Protein AF-A0A507FCY3-F1 (afdb_monomer_lite)

Foldseek 3Di:
DDDDDDDDDDDDDDPPDPPPPPPPQQWDKAKFKFFKDKFKDQPPPPDDPDPPDDDDDDDDDDDDDDDDDDDDDDDPPDRRFMKIKIKIKMFIWTQGPDDPVLVVVLVVCCVVLVDPDPPPDPVLVVLLCLLVSLVVIWGDQDFQQKKKFWLAFAWPVDDCQPDQDALVRVCVSCVPGPWMDRFHADRRRMTIDIIMGTVVVLVVSVVVCPPCPGGDSQKIKMKMFGCDDPPGSNIGIDMDGNDDLEAEAEEAEDDVQFFPQCCLVDDSSNVSCLNRPLDRDTDPPPQVLQVLCCPLQVYAYEYEYQAACSSRVVVVCNCVVSNHDDHRYHYDHPPDPDDRLRRLLVVVVVVCVRNVRYAYEYTEELSDCSLLSVLVVCVVPVPRHQAYEYEYDPVPVVSVVVSCVSCPPPDPVRYDYDHRSVVCSVVSVVRHDPD

Sequence (435 aa):
MSTDTAATVEESVAAVSLNDQESAATSHVVVTLFQTSSWWTDEVAVIAEKPVESDVAASADQVKEENAIATEPGINSEPVAKTLNVHVMGWVHTQKKAGLGRNLLLGISKRILSPIRQDKSRLASQIFEERAGAFLDGGFTEQGVIRVAILGFKKRSVDRSNSELDLVAVEALVKEAQFDVIPLMNSSGIFDDVIRIPESVLDEWRKAAGTGEDYHMHQLEFIAYKKSGSQAGTHAFSVSIIVEETGFSIITDLDDTIKDSDVYRGPSAALNNALFTPSSSSIAGMSALYNHFAADCAMAFHYVSASPFQLLDMINNFLIGGEFPSGSVILRDMWNQASRRAYKDDVIKGLFTKYPKRKFILIGDAGEKDAEVYASVLKAYPDRVAKILIRSVDNDEAKIKIVHKALEGVASNMYTVFSDPATLHSLSSEFKNED

Radius of gyration: 27.74 Å; chains: 1; bounding box: 55×122×77 Å

Organism: NCBI:txid246404

InterPro domains:
  IPR019236 Phosphatidate phosphatase APP1, catalytic domain [PF09949] (248-391)
  IPR052935 Mg(2+)-dependent Phosphatidate Phosphatase [PTHR28208] (31-400)

pLDDT: mean 76.48, std 20.93, range [26.22, 98.5]

Structure (mmCIF, N/CA/C/O backbone):
data_AF-A0A507FCY3-F1
#
_entry.id   AF-A0A507FCY3-F1
#
loop_
_atom_site.group_PDB
_atom_site.id
_atom_site.type_symbol
_atom_site.label_atom_id
_atom_site.label_alt_id
_atom_site.label_comp_id
_atom_site.label_asym_id
_atom_site.label_entity_id
_atom_site.label_seq_id
_atom_site.pdbx_PDB_ins_code
_atom_site.Cartn_x
_atom_site.Cartn_y
_atom_site.Cartn_z
_atom_site.occupancy
_atom_site.B_iso_or_equiv
_atom_site.auth_seq_id
_atom_site.auth_comp_id
_atom_site.auth_asym_id
_atom_site.auth_atom_id
_atom_site.pdbx_PDB_model_num
ATOM 1 N N . MET A 1 1 ? 11.674 75.941 -45.057 1.00 31.41 1 MET A N 1
ATOM 2 C CA . MET A 1 1 ? 10.317 75.882 -45.636 1.00 31.41 1 MET A CA 1
ATOM 3 C C . MET A 1 1 ? 10.116 74.488 -46.195 1.00 31.41 1 MET A C 1
ATOM 5 O O . MET A 1 1 ? 11.043 73.960 -46.787 1.00 31.41 1 MET A O 1
ATOM 9 N N . SER A 1 2 ? 8.952 73.915 -45.899 1.00 36.28 2 SER A N 1
ATOM 10 C CA . SER A 1 2 ? 8.429 72.629 -46.376 1.00 36.28 2 SER A CA 1
ATOM 11 C C . SER A 1 2 ? 8.488 72.469 -47.901 1.00 36.28 2 SER A C 1
ATOM 13 O O . SER A 1 2 ? 8.370 73.473 -48.604 1.00 36.28 2 SER A O 1
ATOM 15 N N . THR A 1 3 ? 8.661 71.223 -48.360 1.00 32.03 3 THR A N 1
ATOM 16 C CA . THR A 1 3 ? 8.084 70.541 -49.552 1.00 32.03 3 THR A CA 1
ATOM 17 C C . THR A 1 3 ? 8.938 69.289 -49.828 1.00 32.03 3 THR A C 1
ATOM 19 O O . THR A 1 3 ? 10.146 69.338 -49.640 1.00 32.03 3 THR A O 1
ATOM 22 N N . ASP A 1 4 ? 8.470 68.132 -50.283 1.00 31.80 4 ASP A N 1
ATOM 23 C CA . ASP A 1 4 ? 7.163 67.477 -50.312 1.00 31.80 4 ASP A CA 1
ATOM 24 C C . ASP A 1 4 ? 7.423 66.017 -50.769 1.00 31.80 4 ASP A C 1
ATOM 26 O O . ASP A 1 4 ? 8.363 65.766 -51.521 1.00 31.80 4 ASP A O 1
ATOM 30 N N . THR A 1 5 ? 6.545 65.092 -50.375 1.00 30.77 5 THR A N 1
ATOM 31 C CA . THR A 1 5 ? 6.177 63.818 -51.049 1.00 30.77 5 THR A CA 1
ATOM 32 C C . THR A 1 5 ? 7.164 62.667 -51.378 1.00 30.77 5 THR A C 1
ATOM 34 O O . THR A 1 5 ? 8.104 62.791 -52.151 1.00 30.77 5 THR A O 1
ATOM 37 N N . ALA A 1 6 ? 6.696 61.477 -50.957 1.00 29.30 6 ALA A N 1
ATOM 38 C CA . ALA A 1 6 ? 6.651 60.186 -51.667 1.00 29.30 6 ALA A CA 1
ATOM 39 C C . ALA A 1 6 ? 7.904 59.286 -51.741 1.00 29.30 6 ALA A C 1
ATOM 41 O O . ALA A 1 6 ? 8.827 59.517 -52.512 1.00 29.30 6 ALA A O 1
ATOM 42 N N . ALA A 1 7 ? 7.822 58.138 -51.055 1.00 30.78 7 ALA A N 1
ATOM 43 C CA . ALA A 1 7 ? 8.468 56.898 -51.481 1.00 30.78 7 ALA A CA 1
ATOM 44 C C . ALA A 1 7 ? 7.568 55.692 -51.151 1.00 30.78 7 ALA A C 1
ATOM 46 O O . ALA A 1 7 ? 7.375 55.310 -49.998 1.00 30.78 7 ALA A O 1
ATOM 47 N N . THR A 1 8 ? 6.970 55.155 -52.208 1.00 29.30 8 THR A N 1
ATOM 48 C CA . THR A 1 8 ? 6.286 53.867 -52.332 1.00 29.30 8 THR A CA 1
ATOM 49 C C . THR A 1 8 ? 7.284 52.706 -52.374 1.00 29.30 8 THR A C 1
ATOM 51 O O . THR A 1 8 ? 8.316 52.822 -53.019 1.00 29.30 8 THR A O 1
ATOM 54 N N . VAL A 1 9 ? 6.893 51.594 -51.741 1.00 30.45 9 VAL A N 1
ATOM 55 C CA . VAL A 1 9 ? 7.031 50.188 -52.180 1.00 30.45 9 VAL A CA 1
ATOM 56 C C . VAL A 1 9 ? 8.350 49.777 -52.857 1.00 30.45 9 VAL A C 1
ATOM 58 O O . VAL A 1 9 ? 8.519 49.976 -54.053 1.00 30.45 9 VAL A O 1
ATOM 61 N N . GLU A 1 10 ? 9.174 49.019 -52.128 1.00 27.64 10 GLU A N 1
ATOM 62 C CA . GLU A 1 10 ? 9.920 47.892 -52.703 1.00 27.64 10 GLU A CA 1
ATOM 63 C C . GLU A 1 10 ? 9.743 46.655 -51.814 1.00 27.64 10 GLU A C 1
ATOM 65 O O . GLU A 1 10 ? 10.242 46.551 -50.694 1.00 27.64 10 GLU A O 1
ATOM 70 N N . GLU A 1 11 ? 8.950 45.731 -52.340 1.00 29.44 11 GLU A N 1
ATOM 71 C CA . GLU A 1 11 ? 8.893 44.327 -51.972 1.00 29.44 11 GLU A CA 1
ATOM 72 C C . GLU A 1 11 ? 10.106 43.639 -52.623 1.00 29.44 11 GLU A C 1
ATOM 74 O O . GLU A 1 11 ? 10.351 43.833 -53.814 1.00 29.44 11 GLU A O 1
ATOM 79 N N . SER A 1 12 ? 10.842 42.808 -51.879 1.00 26.22 12 SER A N 1
ATOM 80 C CA . SER A 1 12 ? 11.068 41.394 -52.226 1.00 26.22 12 SER A CA 1
ATOM 81 C C . SER A 1 12 ? 12.420 40.816 -51.759 1.00 26.22 12 SER A C 1
ATOM 83 O O . SER A 1 12 ? 13.498 41.376 -51.925 1.00 26.22 12 SER A O 1
ATOM 85 N N . VAL A 1 13 ? 12.289 39.605 -51.210 1.00 31.33 13 VAL A N 1
ATOM 86 C CA . VAL A 1 13 ? 13.271 38.514 -51.120 1.00 31.33 13 VAL A CA 1
ATOM 87 C C . VAL A 1 13 ? 14.478 38.698 -50.191 1.00 31.33 13 VAL A C 1
ATOM 89 O O . VAL A 1 13 ? 15.627 38.763 -50.616 1.00 31.33 13 VAL A O 1
ATOM 92 N N . ALA A 1 14 ? 14.230 38.557 -48.889 1.00 28.61 14 ALA A N 1
ATOM 93 C CA . ALA A 1 14 ? 15.184 37.887 -48.008 1.00 28.61 14 ALA A CA 1
ATOM 94 C C . ALA A 1 14 ? 14.551 36.585 -47.506 1.00 28.61 14 ALA A C 1
ATOM 96 O O . ALA A 1 14 ? 13.869 36.543 -46.484 1.00 28.61 14 ALA A O 1
ATOM 97 N N . ALA A 1 15 ? 14.769 35.519 -48.278 1.00 35.38 15 ALA A N 1
ATOM 98 C CA . ALA A 1 15 ? 14.623 34.148 -47.825 1.00 35.38 15 ALA A CA 1
ATOM 99 C C . ALA A 1 15 ? 15.637 33.900 -46.697 1.00 35.38 15 ALA A C 1
ATOM 101 O O . ALA A 1 15 ? 16.760 33.461 -46.933 1.00 35.38 15 ALA A O 1
ATOM 102 N N . VAL A 1 16 ? 15.254 34.212 -45.461 1.00 30.75 16 VAL A N 1
ATOM 103 C CA . VAL A 1 16 ? 15.910 33.639 -44.289 1.00 30.75 16 VAL A CA 1
ATOM 104 C C . VAL A 1 16 ? 15.213 32.316 -44.050 1.00 30.75 16 VAL A C 1
ATOM 106 O O . VAL A 1 16 ? 14.108 32.261 -43.517 1.00 30.75 16 VAL A O 1
ATOM 109 N N . SER A 1 17 ? 15.865 31.276 -44.566 1.00 28.17 17 SER A N 1
ATOM 110 C CA . SER A 1 17 ? 15.616 29.872 -44.275 1.00 28.17 17 SER A CA 1
ATOM 111 C C . SER A 1 17 ? 15.101 29.719 -42.850 1.00 28.17 17 SER A C 1
ATOM 113 O O . SER A 1 17 ? 15.819 30.005 -41.889 1.00 28.17 17 SER A O 1
ATOM 115 N N . LEU A 1 18 ? 13.851 29.268 -42.746 1.00 31.61 18 LEU A N 1
ATOM 116 C CA . LEU A 1 18 ? 13.329 28.581 -41.579 1.00 31.61 18 LEU A CA 1
ATOM 117 C C . LEU A 1 18 ? 14.353 27.505 -41.226 1.00 31.61 18 LEU A C 1
ATOM 119 O O . LEU A 1 18 ? 14.453 26.473 -41.885 1.00 31.61 18 LEU A O 1
ATOM 123 N N . ASN A 1 19 ? 15.194 27.794 -40.239 1.00 28.62 19 ASN A N 1
ATOM 124 C CA . ASN A 1 19 ? 15.895 26.745 -39.539 1.00 28.62 19 ASN A CA 1
ATOM 125 C C . ASN A 1 19 ? 14.822 26.090 -38.672 1.00 28.62 19 ASN A C 1
ATOM 127 O O . ASN A 1 19 ? 14.559 26.536 -37.555 1.00 28.62 19 ASN A O 1
ATOM 131 N N . ASP A 1 20 ? 14.202 25.052 -39.235 1.00 30.20 20 ASP A N 1
ATOM 132 C CA . ASP A 1 20 ? 13.515 23.962 -38.541 1.00 30.20 20 ASP A CA 1
ATOM 133 C C . ASP A 1 20 ? 14.515 23.242 -37.617 1.00 30.20 20 ASP A C 1
ATOM 135 O O . ASP A 1 20 ? 14.901 22.090 -37.789 1.00 30.20 20 ASP A O 1
ATOM 139 N N . GLN A 1 21 ? 14.991 23.981 -36.623 1.00 29.86 21 GLN A N 1
ATOM 140 C CA . GLN A 1 21 ? 15.590 23.493 -35.394 1.00 29.86 21 GLN A CA 1
ATOM 141 C C . GLN A 1 21 ? 14.636 23.913 -34.276 1.00 29.86 21 GLN A C 1
ATOM 143 O O . GLN A 1 21 ? 15.011 24.542 -33.286 1.00 29.86 21 GLN A O 1
ATOM 148 N N . GLU A 1 22 ? 13.358 23.568 -34.454 1.00 31.86 22 GLU A N 1
ATOM 149 C CA . GLU A 1 22 ? 12.506 23.242 -33.325 1.00 31.86 22 GLU A CA 1
ATOM 150 C C . GLU A 1 22 ? 13.279 22.174 -32.547 1.00 31.86 22 GLU A C 1
ATOM 152 O O . GLU A 1 22 ? 13.462 21.048 -33.008 1.00 31.86 22 GLU A O 1
ATOM 157 N N . SER A 1 23 ? 13.866 22.584 -31.422 1.00 33.03 23 SER A N 1
ATOM 158 C CA . SER A 1 23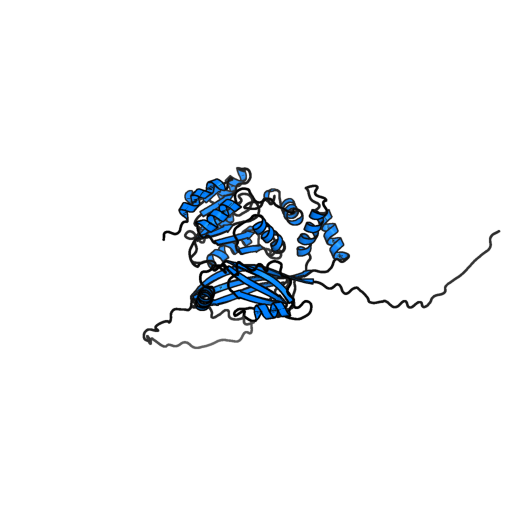 ? 14.471 21.701 -30.434 1.00 33.03 23 SER A CA 1
ATOM 159 C C . SER A 1 23 ? 13.513 20.529 -30.240 1.00 33.03 23 SER A C 1
ATOM 161 O O . SER A 1 23 ? 12.480 20.703 -29.590 1.00 33.03 23 SER A O 1
ATOM 163 N N . ALA A 1 24 ? 13.838 19.366 -30.813 1.00 33.28 24 ALA A N 1
ATOM 164 C CA . ALA A 1 24 ? 13.092 18.139 -30.617 1.00 33.28 24 ALA A CA 1
ATOM 165 C C . ALA A 1 24 ? 12.970 17.936 -29.107 1.00 33.28 24 ALA A C 1
ATOM 167 O O . ALA A 1 24 ? 13.949 17.622 -28.425 1.00 33.28 24 ALA A O 1
ATOM 168 N N . ALA A 1 25 ? 11.788 18.237 -28.573 1.00 38.09 25 ALA A N 1
ATOM 169 C CA . ALA A 1 25 ? 11.491 18.165 -27.159 1.00 38.09 25 ALA A CA 1
ATOM 170 C C . ALA A 1 25 ? 11.503 16.684 -26.783 1.00 38.09 25 ALA A C 1
ATOM 172 O O . ALA A 1 25 ? 10.484 15.998 -26.845 1.00 38.09 25 ALA A O 1
ATOM 173 N N . THR A 1 26 ? 12.687 16.165 -26.472 1.00 45.94 26 THR A N 1
ATOM 174 C CA . THR A 1 26 ? 12.874 14.780 -26.066 1.00 45.94 26 THR A CA 1
ATOM 175 C C . THR A 1 26 ? 12.115 14.580 -24.763 1.00 45.94 26 THR A C 1
ATOM 177 O O . THR A 1 26 ? 12.481 15.117 -23.719 1.00 45.94 26 THR A O 1
ATOM 180 N N . SER A 1 27 ? 10.983 13.884 -24.859 1.00 55.25 27 SER A N 1
ATOM 181 C CA . SER A 1 27 ? 10.221 13.446 -23.694 1.00 55.25 27 SER A CA 1
ATOM 182 C C . SER A 1 27 ? 11.000 12.319 -23.021 1.00 55.25 27 SER A C 1
ATOM 184 O O . SER A 1 27 ? 11.506 11.435 -23.712 1.00 55.25 27 SER A O 1
ATOM 186 N N . HIS A 1 28 ? 11.137 12.365 -21.701 1.00 69.19 28 HIS A N 1
ATOM 187 C CA . HIS A 1 28 ? 11.841 11.349 -20.923 1.00 69.19 28 HIS A CA 1
ATOM 188 C C . HIS A 1 28 ? 10.861 10.266 -20.482 1.00 69.19 28 HIS A C 1
ATOM 190 O O . HIS A 1 28 ? 9.788 10.586 -19.979 1.00 69.19 28 HIS A O 1
ATOM 196 N N . VAL A 1 29 ? 11.202 9.001 -20.716 1.00 67.88 29 VAL A N 1
ATOM 197 C CA . VAL A 1 29 ? 10.419 7.868 -20.217 1.00 67.88 29 VAL A CA 1
ATOM 198 C C . VAL A 1 29 ? 10.853 7.610 -18.782 1.00 67.88 29 VAL A C 1
ATOM 200 O O . VAL A 1 29 ? 12.047 7.494 -18.517 1.00 67.88 29 VAL A O 1
ATOM 203 N N . VAL A 1 30 ? 9.889 7.517 -17.877 1.00 74.69 30 VAL A N 1
ATOM 204 C CA . VAL A 1 30 ? 10.081 7.148 -16.473 1.00 74.69 30 VAL A CA 1
ATOM 205 C C . VAL A 1 30 ? 9.328 5.848 -16.232 1.00 74.69 30 VAL A C 1
ATOM 207 O O . VAL A 1 30 ? 8.235 5.674 -16.768 1.00 74.69 30 VAL A O 1
ATOM 210 N N . VAL A 1 31 ? 9.929 4.930 -15.476 1.00 67.81 31 VAL A N 1
ATOM 211 C CA . VAL A 1 31 ? 9.339 3.646 -15.083 1.00 67.81 31 VAL A CA 1
ATOM 212 C C . VAL A 1 31 ? 9.270 3.628 -13.562 1.00 67.81 31 VAL A C 1
ATOM 214 O O . VAL A 1 31 ? 10.280 3.886 -12.921 1.00 67.81 31 VAL A O 1
ATOM 217 N N . THR A 1 32 ? 8.119 3.280 -12.997 1.00 68.19 32 THR A N 1
ATOM 218 C CA . THR A 1 32 ? 7.928 3.136 -11.547 1.00 68.19 32 THR A CA 1
ATOM 219 C C . THR A 1 32 ? 7.248 1.802 -11.255 1.00 68.19 32 THR A C 1
ATOM 221 O O . THR A 1 32 ? 6.309 1.434 -11.954 1.00 68.19 32 THR A O 1
ATOM 224 N N . LEU A 1 33 ? 7.696 1.076 -10.225 1.00 64.81 33 LEU A N 1
ATOM 225 C CA . LEU A 1 33 ? 7.105 -0.183 -9.747 1.00 64.81 33 LEU A CA 1
ATOM 226 C C . LEU A 1 33 ? 6.552 0.014 -8.340 1.00 64.81 33 LEU A C 1
ATOM 228 O O . LEU A 1 33 ? 7.298 0.415 -7.447 1.00 64.81 33 LEU A O 1
ATOM 232 N N . PHE A 1 34 ? 5.270 -0.273 -8.127 1.00 57.59 34 PHE A N 1
ATOM 233 C CA . PHE A 1 34 ? 4.592 0.293 -6.962 1.00 57.59 34 PHE A CA 1
ATOM 234 C C . PHE A 1 34 ? 3.623 -0.578 -6.207 1.00 57.59 34 PHE A C 1
ATOM 236 O O . PHE A 1 34 ? 3.186 -0.206 -5.119 1.00 57.59 34 PHE A O 1
ATOM 243 N N . GLN A 1 35 ? 3.349 -1.765 -6.720 1.00 52.44 35 GLN A N 1
ATOM 244 C CA . GLN A 1 35 ? 2.620 -2.729 -5.936 1.00 52.44 35 GLN A CA 1
ATOM 245 C C . GLN A 1 35 ? 3.172 -4.102 -6.201 1.00 52.44 35 GLN A C 1
ATOM 247 O O . GLN A 1 35 ? 3.171 -4.591 -7.329 1.00 52.44 35 GLN A O 1
ATOM 252 N N . THR A 1 36 ? 3.619 -4.720 -5.121 1.00 52.03 36 THR A N 1
ATOM 253 C CA . THR A 1 36 ? 3.902 -6.134 -5.115 1.00 52.03 36 THR A CA 1
ATOM 254 C C . THR A 1 36 ? 3.213 -6.742 -3.910 1.00 52.03 36 THR A C 1
ATOM 256 O O . THR A 1 36 ? 3.558 -6.517 -2.753 1.00 52.03 36 THR A O 1
ATOM 259 N N . SER A 1 37 ? 2.125 -7.441 -4.194 1.00 57.47 37 SER A N 1
ATOM 260 C CA . SER A 1 37 ? 1.374 -8.200 -3.203 1.00 57.47 37 SER A CA 1
ATOM 261 C C . SER A 1 37 ? 1.363 -9.636 -3.683 1.00 57.47 37 SER A C 1
ATOM 263 O O . SER A 1 37 ? 0.947 -9.921 -4.810 1.00 57.47 37 SER A O 1
ATOM 265 N N . SER A 1 38 ? 1.886 -10.518 -2.846 1.00 62.00 38 SER A N 1
ATOM 266 C CA . SER A 1 38 ? 2.067 -11.927 -3.160 1.00 62.00 38 SER A CA 1
ATOM 267 C C . SER A 1 38 ? 0.988 -12.769 -2.488 1.00 62.00 38 SER A C 1
ATOM 269 O O . SER A 1 38 ? 0.532 -12.383 -1.422 1.00 62.00 38 SER A O 1
ATOM 271 N N . TRP A 1 39 ? 0.523 -13.857 -3.099 1.00 74.56 39 TRP A N 1
ATOM 272 C CA . TRP A 1 39 ? -0.457 -14.765 -2.496 1.00 74.56 39 TRP A CA 1
ATOM 273 C C . TRP A 1 39 ? -0.271 -16.188 -2.997 1.00 74.56 39 TRP A C 1
ATOM 275 O O . TRP A 1 39 ? 0.203 -16.412 -4.110 1.00 74.56 39 TRP A O 1
ATOM 285 N N . TRP A 1 40 ? -0.665 -17.146 -2.168 1.00 75.00 40 TRP A N 1
ATOM 286 C CA . TRP A 1 40 ? -0.499 -18.561 -2.454 1.00 75.00 40 TRP A CA 1
ATOM 287 C C . TRP A 1 40 ? -1.749 -19.146 -3.100 1.00 75.00 40 TRP A C 1
ATOM 289 O O . TRP A 1 40 ? -2.872 -18.857 -2.681 1.00 75.00 40 TRP A O 1
ATOM 299 N N . THR A 1 41 ? -1.546 -19.988 -4.107 1.00 71.88 41 THR A N 1
ATOM 300 C CA . THR A 1 41 ? -2.595 -20.823 -4.697 1.00 71.88 41 THR A CA 1
ATOM 301 C C . THR A 1 41 ? -2.103 -22.254 -4.815 1.00 71.88 41 THR A C 1
ATOM 303 O O . THR A 1 41 ? -0.993 -22.484 -5.298 1.00 71.88 41 THR A O 1
ATOM 306 N N . ASP A 1 42 ? -2.956 -23.199 -4.438 1.00 70.00 42 ASP A N 1
ATOM 307 C CA . ASP A 1 42 ? -2.821 -24.590 -4.852 1.00 70.00 42 ASP A CA 1
ATOM 308 C C . ASP A 1 42 ? -3.213 -24.639 -6.342 1.00 70.00 42 ASP A C 1
ATOM 310 O O . ASP A 1 42 ? -4.257 -24.105 -6.724 1.00 70.00 42 ASP A O 1
ATOM 314 N N . GLU A 1 43 ? -2.367 -25.187 -7.213 1.00 52.16 43 GLU A N 1
ATOM 315 C CA . GLU A 1 43 ? -2.598 -25.311 -8.660 1.00 52.16 43 GLU A CA 1
ATOM 316 C C . GLU A 1 43 ? -3.776 -26.254 -9.023 1.00 52.16 43 GLU A C 1
ATOM 318 O O . GLU A 1 43 ? -3.618 -27.322 -9.600 1.00 52.16 43 GLU A O 1
ATOM 323 N N . VAL A 1 44 ? -5.002 -25.832 -8.707 1.00 38.00 44 VAL A N 1
ATOM 324 C CA . VAL A 1 44 ? -6.244 -26.207 -9.405 1.00 38.00 44 VAL A CA 1
ATOM 325 C C . VAL A 1 44 ? -7.087 -24.937 -9.580 1.00 38.00 44 VAL A C 1
ATOM 327 O O . VAL A 1 44 ? -8.221 -24.840 -9.122 1.00 38.00 44 VAL A O 1
ATOM 330 N N . ALA A 1 45 ? -6.500 -23.908 -10.197 1.00 34.34 45 ALA A N 1
ATOM 331 C CA . ALA A 1 45 ? -7.215 -22.703 -10.633 1.00 34.34 45 ALA A CA 1
ATOM 332 C C . ALA A 1 45 ? -6.432 -21.915 -11.701 1.00 34.34 45 ALA A C 1
ATOM 334 O O . ALA A 1 45 ? -6.364 -20.692 -11.647 1.00 34.34 45 ALA A O 1
ATOM 335 N N . VAL A 1 46 ? -5.807 -22.587 -12.673 1.00 37.44 46 VAL A N 1
ATOM 336 C CA . VAL A 1 46 ? -5.255 -21.908 -13.861 1.00 37.44 46 VAL A CA 1
ATOM 337 C C . VAL A 1 46 ? -5.605 -22.695 -15.120 1.00 37.44 46 VAL A C 1
ATOM 339 O O . VAL A 1 46 ? -4.728 -23.180 -15.814 1.00 37.44 46 VAL A O 1
ATOM 342 N N . ILE A 1 47 ? -6.900 -22.825 -15.427 1.00 31.98 47 ILE A N 1
ATOM 343 C CA . ILE A 1 47 ? -7.383 -22.956 -16.810 1.00 31.98 47 ILE A CA 1
ATOM 344 C C . ILE A 1 47 ? -8.733 -22.226 -16.908 1.00 31.98 47 ILE A C 1
ATOM 346 O O . ILE A 1 47 ? -9.652 -22.525 -16.151 1.00 31.98 47 ILE A O 1
ATOM 350 N N . ALA A 1 48 ? -8.825 -21.328 -17.896 1.00 28.19 48 ALA A N 1
ATOM 351 C CA . ALA A 1 48 ? -9.995 -20.590 -18.388 1.00 28.19 48 ALA A CA 1
ATOM 352 C C . ALA A 1 48 ? -10.244 -19.167 -17.843 1.00 28.19 48 ALA A C 1
ATOM 354 O O . ALA A 1 48 ? -11.341 -18.850 -17.395 1.00 28.19 48 ALA A O 1
ATOM 355 N N . GLU A 1 49 ? -9.312 -18.245 -18.091 1.00 28.56 49 GLU A N 1
ATOM 356 C CA . GLU A 1 49 ? -9.748 -17.006 -18.752 1.00 28.56 49 GLU A CA 1
ATOM 357 C C . GLU A 1 49 ? -9.867 -17.323 -20.248 1.00 28.56 49 GLU A C 1
ATOM 359 O O . GLU A 1 49 ? -8.877 -17.395 -20.976 1.00 28.56 49 GLU A O 1
ATOM 364 N N . LYS A 1 50 ? -11.087 -17.634 -20.702 1.00 26.42 50 LYS A N 1
ATOM 365 C CA . LYS A 1 50 ? -11.371 -17.662 -22.139 1.00 26.42 50 LYS A CA 1
ATOM 366 C C . LYS A 1 50 ? -11.265 -16.228 -22.675 1.00 26.42 50 LYS A C 1
ATOM 368 O O . LYS A 1 50 ? -11.772 -15.317 -22.019 1.00 26.42 50 LYS A O 1
ATOM 373 N N . PRO A 1 51 ? -10.684 -16.014 -23.866 1.00 28.80 51 PRO A N 1
ATOM 374 C CA . PRO A 1 51 ? -10.802 -14.734 -24.541 1.00 28.80 51 PRO A CA 1
ATOM 375 C C . PRO A 1 51 ? -12.282 -14.457 -24.824 1.00 28.80 51 PRO A C 1
ATOM 377 O O . PRO A 1 51 ? -13.054 -15.372 -25.117 1.00 28.80 51 PRO A O 1
ATOM 380 N N . VAL A 1 52 ? -12.669 -13.186 -24.724 1.00 31.02 52 VAL A N 1
ATOM 381 C CA . VAL A 1 52 ? -13.962 -12.683 -25.192 1.00 31.02 52 VAL A CA 1
ATOM 382 C C . VAL A 1 52 ? -14.069 -13.006 -26.684 1.00 31.02 52 VAL A C 1
ATOM 384 O O . VAL A 1 52 ? -13.453 -12.340 -27.514 1.00 31.02 52 VAL A O 1
ATOM 387 N N . GLU A 1 53 ? -14.813 -14.057 -27.026 1.00 30.92 53 GLU A N 1
ATOM 388 C CA . GLU A 1 53 ? -15.255 -14.285 -28.397 1.00 30.92 53 GLU A CA 1
ATOM 389 C C . GLU A 1 53 ? -16.298 -13.219 -28.732 1.00 30.92 53 GLU A C 1
ATOM 391 O O . GLU A 1 53 ? -17.347 -13.101 -28.101 1.00 30.92 53 GLU A O 1
ATOM 396 N N . SER A 1 54 ? -15.943 -12.404 -29.717 1.00 31.53 54 SER A N 1
ATOM 397 C CA . SER A 1 54 ? -16.808 -11.460 -30.401 1.00 31.53 54 SER A CA 1
ATOM 398 C C . SER A 1 54 ? -18.021 -12.163 -31.009 1.00 31.53 54 SER A C 1
ATOM 400 O O . SER A 1 54 ? -17.872 -13.192 -31.669 1.00 31.53 54 SER A O 1
ATOM 402 N N . ASP A 1 55 ? -19.190 -11.547 -30.852 1.00 30.06 55 ASP A N 1
ATOM 403 C CA . ASP A 1 55 ? -20.450 -11.913 -31.491 1.00 30.06 55 ASP A CA 1
ATOM 404 C C . ASP A 1 55 ? -20.302 -12.270 -32.980 1.00 30.06 55 ASP A C 1
ATOM 406 O O . ASP A 1 55 ? -20.083 -11.400 -33.824 1.00 30.06 55 ASP A O 1
ATOM 410 N N . VAL A 1 56 ? -20.550 -13.537 -33.323 1.00 30.72 56 VAL A N 1
ATOM 411 C CA . VAL A 1 56 ? -21.164 -13.906 -34.605 1.00 30.72 56 VAL A CA 1
ATOM 412 C C . VAL A 1 56 ? -22.210 -14.984 -34.338 1.00 30.72 56 VAL A C 1
ATOM 414 O O . VAL A 1 56 ? -21.907 -16.119 -33.981 1.00 30.72 56 VAL A O 1
ATOM 417 N N . ALA A 1 57 ? -23.471 -14.600 -34.501 1.00 30.64 57 ALA A N 1
ATOM 418 C CA . ALA A 1 57 ? -24.627 -15.473 -34.407 1.00 30.64 57 ALA A CA 1
ATOM 419 C C . ALA A 1 57 ? -24.612 -16.573 -35.486 1.00 30.64 57 ALA A C 1
ATOM 421 O O . ALA A 1 57 ? -24.503 -16.258 -36.670 1.00 30.64 57 ALA A O 1
ATOM 422 N N . ALA A 1 58 ? -24.840 -17.834 -35.094 1.00 29.44 58 ALA A N 1
ATOM 423 C CA . ALA A 1 58 ? -25.420 -18.863 -35.964 1.00 29.44 58 ALA A CA 1
ATOM 424 C C . ALA A 1 58 ? -26.026 -20.040 -35.162 1.00 29.44 58 ALA A C 1
ATOM 426 O O . ALA A 1 58 ? -25.319 -20.839 -34.562 1.00 29.44 58 ALA A O 1
ATOM 427 N N . SER A 1 59 ? -27.362 -20.085 -35.174 1.00 28.67 59 SER A N 1
ATOM 428 C CA . SER A 1 59 ? -28.287 -21.239 -35.189 1.00 28.67 59 SER A CA 1
ATOM 429 C C . SER A 1 59 ? -27.977 -22.561 -34.451 1.00 28.67 59 SER A C 1
ATOM 431 O O . SER A 1 59 ? -27.144 -23.347 -34.882 1.00 28.67 59 SER A O 1
ATOM 433 N N . ALA A 1 60 ? -28.829 -22.832 -33.456 1.00 29.42 60 ALA A N 1
ATOM 434 C CA . ALA A 1 60 ? -29.741 -23.982 -33.304 1.00 29.42 60 ALA A CA 1
ATOM 435 C C . ALA A 1 60 ? -29.287 -25.448 -33.536 1.00 29.42 60 ALA A C 1
ATOM 437 O O . ALA A 1 60 ? -28.830 -25.827 -34.608 1.00 29.42 60 ALA A O 1
ATOM 438 N N . ASP A 1 61 ? -29.709 -26.258 -32.551 1.00 28.52 61 ASP A N 1
ATOM 439 C CA . ASP A 1 61 ? -30.238 -27.632 -32.623 1.00 28.52 61 ASP A CA 1
ATOM 440 C C . ASP A 1 61 ? -29.326 -28.868 -32.424 1.00 28.52 61 ASP A C 1
ATOM 442 O O . ASP A 1 61 ? -28.449 -29.176 -33.220 1.00 28.52 61 ASP A O 1
ATOM 446 N N . GLN A 1 62 ? -29.733 -29.650 -31.399 1.00 28.05 62 GLN A N 1
ATOM 447 C CA . GLN A 1 62 ? -29.519 -31.092 -31.133 1.00 28.05 62 GLN A CA 1
ATOM 448 C C . GLN A 1 62 ? -28.101 -31.494 -30.661 1.00 28.05 62 GLN A C 1
ATOM 450 O O . GLN A 1 62 ? -27.103 -31.079 -31.221 1.00 28.05 62 GLN A O 1
ATOM 455 N N . VAL A 1 63 ? -27.896 -32.263 -29.582 1.00 32.31 63 VAL A N 1
ATOM 456 C CA . VAL A 1 63 ? -28.417 -33.610 -29.278 1.00 32.31 63 VAL A CA 1
ATOM 457 C C . VAL A 1 63 ? -28.371 -33.871 -27.756 1.00 32.31 63 VAL A C 1
ATOM 459 O O . VAL A 1 63 ? -27.392 -33.551 -27.085 1.00 32.31 63 VAL A O 1
ATOM 462 N N . LYS A 1 64 ? -29.436 -34.490 -27.226 1.00 30.09 64 LYS A N 1
ATOM 463 C CA . LYS A 1 64 ? -29.466 -35.239 -25.957 1.00 30.09 64 LYS A CA 1
ATOM 464 C C . LYS A 1 64 ? -29.063 -36.689 -26.244 1.00 30.09 64 LYS A C 1
ATOM 466 O O . LYS A 1 64 ? -29.655 -37.242 -27.158 1.00 30.09 64 LYS A O 1
ATOM 471 N N . GLU A 1 65 ? -28.176 -37.285 -25.446 1.00 31.53 65 GLU A N 1
ATOM 472 C CA . GLU A 1 65 ? -28.315 -38.639 -24.855 1.00 31.53 65 GLU A CA 1
ATOM 473 C C . GLU A 1 65 ? -27.015 -39.111 -24.184 1.00 31.53 65 GLU A C 1
ATOM 475 O O . GLU A 1 65 ? -25.962 -39.187 -24.803 1.00 31.53 65 GLU A O 1
ATOM 480 N N . GLU A 1 66 ? -27.153 -39.410 -22.889 1.00 31.33 66 GLU A N 1
ATOM 481 C CA . GLU A 1 66 ? -26.675 -40.622 -22.213 1.00 31.33 66 GLU A CA 1
ATOM 482 C C . GLU A 1 66 ? -25.219 -41.092 -22.401 1.00 31.33 66 GLU A C 1
ATOM 484 O O . GLU A 1 66 ? -24.833 -41.626 -23.436 1.00 31.33 66 GLU A O 1
ATOM 489 N N . ASN A 1 67 ? -24.464 -41.109 -21.294 1.00 29.45 67 ASN A N 1
ATOM 490 C CA . ASN A 1 67 ? -23.887 -42.373 -20.830 1.00 29.45 67 ASN A CA 1
ATOM 491 C C . ASN A 1 67 ? -23.504 -42.355 -19.346 1.00 29.45 67 ASN A C 1
ATOM 493 O O . ASN A 1 67 ? -22.961 -41.389 -18.810 1.00 29.45 67 ASN A O 1
ATOM 497 N N . ALA A 1 68 ? -23.841 -43.466 -18.699 1.00 31.09 68 ALA A N 1
ATOM 498 C CA . ALA A 1 68 ? -23.659 -43.759 -17.293 1.00 31.09 68 ALA A CA 1
ATOM 499 C C . ALA A 1 68 ? -22.224 -44.209 -16.963 1.00 31.09 68 ALA A C 1
ATOM 501 O O . ALA A 1 68 ? -21.603 -44.950 -17.715 1.00 31.09 68 ALA A O 1
ATOM 502 N N . ILE A 1 69 ? -21.766 -43.772 -15.787 1.00 35.34 69 ILE A N 1
ATOM 503 C CA . ILE A 1 69 ? -20.916 -44.459 -14.799 1.00 35.34 69 ILE A CA 1
ATOM 504 C C . ILE A 1 69 ? -19.849 -45.424 -15.352 1.00 35.34 69 ILE A C 1
ATOM 506 O O . ILE A 1 69 ? -20.105 -46.605 -15.578 1.00 35.34 69 ILE A O 1
ATOM 510 N N . ALA A 1 70 ? -18.602 -44.955 -15.338 1.00 29.48 70 ALA A N 1
ATOM 511 C CA . ALA A 1 70 ? -17.448 -45.776 -14.989 1.00 29.48 70 ALA A CA 1
ATOM 512 C C . ALA A 1 70 ? -16.669 -45.042 -13.887 1.00 29.48 70 ALA A C 1
ATOM 514 O O . ALA A 1 70 ? -16.063 -44.000 -14.118 1.00 29.48 70 ALA A O 1
ATOM 515 N N . THR A 1 71 ? -16.748 -45.547 -12.657 1.00 33.50 71 THR A N 1
ATOM 516 C CA . THR A 1 71 ? -15.861 -45.151 -11.559 1.00 33.50 71 THR A CA 1
ATOM 517 C C . THR A 1 71 ? -14.476 -45.727 -11.834 1.00 33.50 71 THR A C 1
ATOM 519 O O . THR A 1 71 ? -14.268 -46.929 -11.655 1.00 33.50 71 THR A O 1
ATOM 522 N N . GLU A 1 72 ? -13.551 -44.888 -12.294 1.00 34.16 72 GLU A N 1
ATOM 523 C CA . GLU A 1 72 ? -12.136 -45.245 -12.410 1.00 34.16 72 GLU A CA 1
ATOM 524 C C . GLU A 1 72 ? -11.439 -45.261 -11.034 1.00 34.16 72 GLU A C 1
ATOM 526 O O . GLU A 1 72 ? -11.828 -44.518 -10.125 1.00 34.16 72 GLU A O 1
ATOM 531 N N . PRO A 1 73 ? -10.434 -46.136 -10.844 1.00 36.75 73 PRO A N 1
ATOM 532 C CA . PRO A 1 73 ? -9.757 -46.315 -9.569 1.00 36.75 73 PRO A CA 1
ATOM 533 C C . PRO A 1 73 ? -8.807 -45.150 -9.267 1.00 36.75 73 PRO A C 1
ATOM 535 O O . PRO A 1 73 ? -8.116 -44.656 -10.151 1.00 36.75 73 PRO A O 1
ATOM 538 N N . GLY A 1 74 ? -8.779 -44.767 -7.985 1.00 39.50 74 GLY A N 1
ATOM 539 C CA . GLY A 1 74 ? -7.898 -43.792 -7.334 1.00 39.50 74 GLY A CA 1
ATOM 540 C C . GLY A 1 74 ? -6.762 -43.217 -8.176 1.00 39.50 74 GLY A C 1
ATOM 541 O O . GLY A 1 74 ? -5.675 -43.790 -8.243 1.00 39.50 74 GLY A O 1
ATOM 542 N N . ILE A 1 75 ? -6.995 -42.021 -8.717 1.00 38.19 75 ILE A N 1
ATOM 543 C CA . ILE A 1 75 ? -5.917 -41.103 -9.067 1.00 38.19 75 ILE A CA 1
ATOM 544 C C . ILE A 1 75 ? -5.232 -40.771 -7.738 1.00 38.19 75 ILE A C 1
ATOM 546 O O . ILE A 1 75 ? -5.787 -40.045 -6.914 1.00 38.19 75 ILE A O 1
ATOM 550 N N . ASN A 1 76 ? -4.045 -41.336 -7.505 1.00 39.78 76 ASN A N 1
ATOM 551 C CA . ASN A 1 76 ? -3.069 -40.714 -6.618 1.00 39.78 76 ASN A CA 1
ATOM 552 C C . ASN A 1 76 ? -2.797 -39.338 -7.226 1.00 39.78 76 ASN A C 1
ATOM 554 O O . ASN A 1 76 ? -1.962 -39.214 -8.118 1.00 39.78 76 ASN A O 1
ATOM 558 N N . SER A 1 77 ? -3.578 -38.333 -6.828 1.00 45.94 77 SER A N 1
ATOM 559 C CA . SER A 1 77 ? -3.317 -36.956 -7.206 1.00 45.94 77 SER A CA 1
ATOM 560 C C . SER A 1 77 ? -1.959 -36.631 -6.614 1.00 45.94 77 SER A C 1
ATOM 562 O O . SER A 1 77 ? -1.824 -36.588 -5.386 1.00 45.94 77 SER A O 1
ATOM 564 N N . GLU A 1 78 ? -0.947 -36.479 -7.467 1.00 49.38 78 GLU A N 1
ATOM 565 C CA . GLU A 1 78 ? 0.300 -35.864 -7.039 1.00 49.38 78 GLU A CA 1
ATOM 566 C C . GLU A 1 78 ? -0.039 -34.588 -6.257 1.00 49.38 78 GLU A C 1
ATOM 568 O O . GLU A 1 78 ? -1.015 -33.909 -6.606 1.00 49.38 78 GLU A O 1
ATOM 573 N N . PRO A 1 79 ? 0.678 -34.295 -5.157 1.00 52.75 79 PRO A N 1
ATOM 574 C CA . PRO A 1 79 ? 0.421 -33.088 -4.394 1.00 52.75 79 PRO A CA 1
ATOM 575 C C . PRO A 1 79 ? 0.497 -31.905 -5.354 1.00 52.75 79 PRO A C 1
ATOM 577 O O . PRO A 1 79 ? 1.515 -31.676 -6.003 1.00 52.75 79 PRO A O 1
ATOM 580 N N . VAL A 1 80 ? -0.630 -31.211 -5.473 1.00 57.91 80 VAL A N 1
ATOM 581 C CA . VAL A 1 80 ? -0.790 -30.048 -6.333 1.00 57.91 80 VAL A CA 1
ATOM 582 C C . VAL A 1 80 ? 0.319 -29.050 -5.993 1.00 57.91 80 VAL A C 1
ATOM 584 O O . VAL A 1 80 ? 0.441 -28.637 -4.839 1.00 57.91 80 VAL A O 1
ATOM 587 N N . ALA A 1 81 ? 1.150 -28.698 -6.976 1.00 72.62 81 ALA A N 1
ATOM 588 C CA . ALA A 1 81 ? 2.301 -27.836 -6.749 1.00 72.62 81 ALA A CA 1
ATOM 589 C C . ALA A 1 81 ? 1.829 -26.440 -6.318 1.00 72.62 81 ALA A C 1
ATOM 591 O O . ALA A 1 81 ? 1.102 -25.745 -7.031 1.00 72.62 81 ALA A O 1
ATOM 592 N N . LYS A 1 82 ? 2.223 -26.023 -5.117 1.00 85.31 82 LYS A N 1
ATOM 593 C CA . LYS A 1 82 ? 1.857 -24.717 -4.576 1.00 85.31 82 LYS A CA 1
ATOM 594 C C . LYS A 1 82 ? 2.608 -23.615 -5.321 1.00 85.31 82 LYS A C 1
ATOM 596 O O . LYS A 1 82 ? 3.801 -23.742 -5.596 1.00 85.31 82 LYS A O 1
ATOM 601 N N . THR A 1 83 ? 1.924 -22.518 -5.631 1.00 88.50 83 THR A N 1
ATOM 602 C CA . THR A 1 83 ? 2.498 -21.395 -6.387 1.00 88.50 83 THR A CA 1
ATOM 603 C C . THR A 1 83 ? 2.337 -20.085 -5.630 1.00 88.50 83 THR A C 1
ATOM 605 O O . THR A 1 83 ? 1.248 -19.765 -5.147 1.00 88.50 83 THR A O 1
ATOM 608 N N . LEU A 1 84 ? 3.419 -19.307 -5.558 1.00 88.56 84 LEU A N 1
ATOM 609 C CA . LEU A 1 84 ? 3.403 -17.914 -5.135 1.00 88.56 84 LEU A CA 1
ATOM 610 C C . LEU A 1 84 ? 3.095 -17.034 -6.349 1.00 88.56 84 LEU A C 1
ATOM 612 O O . LEU A 1 84 ? 3.923 -16.864 -7.245 1.00 88.56 84 LEU A O 1
ATOM 616 N N . ASN A 1 85 ? 1.908 -16.446 -6.370 1.00 87.50 85 ASN A N 1
ATOM 617 C CA . ASN A 1 85 ? 1.557 -15.410 -7.330 1.00 87.50 85 ASN A CA 1
ATOM 618 C C . ASN A 1 85 ? 2.083 -14.078 -6.809 1.00 87.50 85 ASN A C 1
ATOM 620 O O . ASN A 1 85 ? 1.754 -13.680 -5.695 1.00 87.50 85 ASN A O 1
ATOM 624 N N . VAL A 1 86 ? 2.875 -13.376 -7.605 1.00 85.75 86 VAL A N 1
ATOM 625 C CA . VAL A 1 86 ? 3.422 -12.061 -7.293 1.00 85.75 86 VAL A CA 1
ATOM 626 C C . VAL A 1 86 ? 2.809 -11.057 -8.249 1.00 85.75 86 VAL A C 1
ATOM 628 O O . VAL A 1 86 ? 3.116 -11.034 -9.438 1.00 85.75 86 VAL A O 1
ATOM 631 N N . HIS A 1 87 ? 1.931 -10.215 -7.717 1.00 84.38 87 HIS A N 1
ATOM 632 C CA . HIS A 1 87 ? 1.383 -9.089 -8.466 1.00 84.38 87 HIS A CA 1
ATOM 633 C C . HIS A 1 87 ? 2.492 -8.084 -8.742 1.00 84.38 87 HIS A C 1
ATOM 635 O O . HIS A 1 87 ? 3.250 -7.770 -7.829 1.00 84.38 87 HIS A O 1
ATOM 641 N N . VAL A 1 88 ? 2.586 -7.584 -9.965 1.00 85.69 88 VAL A N 1
ATOM 642 C CA . VAL A 1 88 ? 3.509 -6.522 -10.350 1.00 85.69 88 VAL A CA 1
ATOM 643 C C . VAL A 1 88 ? 2.712 -5.409 -11.011 1.00 85.69 88 VAL A C 1
ATOM 645 O O . VAL A 1 88 ? 2.136 -5.580 -12.082 1.00 85.69 88 VAL A O 1
ATOM 648 N N . MET A 1 89 ? 2.677 -4.254 -10.355 1.00 85.38 89 MET A N 1
ATOM 649 C CA . MET A 1 89 ? 2.095 -3.044 -10.926 1.00 85.38 89 MET A CA 1
ATOM 650 C C . MET A 1 89 ? 3.150 -1.970 -11.088 1.00 85.38 89 MET A C 1
ATOM 652 O O . MET A 1 89 ? 4.036 -1.806 -10.241 1.00 85.38 89 MET A O 1
ATOM 656 N N . GLY A 1 90 ? 3.009 -1.203 -12.157 1.00 87.00 90 GLY A N 1
ATOM 657 C CA . GLY A 1 90 ? 3.881 -0.082 -12.420 1.00 87.00 90 GLY A CA 1
ATOM 658 C C . GLY A 1 90 ? 3.255 0.952 -13.332 1.00 87.00 90 GLY A C 1
ATOM 659 O O . GLY A 1 90 ? 2.181 0.762 -13.901 1.00 87.00 90 GLY A O 1
ATOM 660 N N . TRP A 1 91 ? 3.925 2.093 -13.422 1.00 87.81 91 TRP A N 1
ATOM 661 C CA . TRP A 1 91 ? 3.518 3.214 -14.250 1.00 87.81 91 TRP A CA 1
ATOM 662 C C . TRP A 1 91 ? 4.699 3.628 -15.096 1.00 87.81 91 TRP A C 1
ATOM 664 O O . TRP A 1 91 ? 5.800 3.847 -14.592 1.00 87.81 91 TRP A O 1
ATOM 674 N N . VAL A 1 92 ? 4.457 3.707 -16.394 1.00 89.19 92 VAL A N 1
ATOM 675 C CA . VAL A 1 92 ? 5.417 4.198 -17.361 1.00 89.19 92 VAL A CA 1
ATOM 676 C C . VAL A 1 92 ? 4.841 5.459 -17.969 1.00 89.19 92 VAL A C 1
ATOM 678 O O . VAL A 1 92 ? 3.760 5.452 -18.558 1.00 89.19 92 VAL A O 1
ATOM 681 N N . HIS A 1 93 ? 5.549 6.567 -17.814 1.00 87.19 93 HIS A N 1
ATOM 682 C CA . HIS A 1 93 ? 5.064 7.857 -18.280 1.00 87.19 93 HIS A CA 1
ATOM 683 C C . HIS A 1 93 ? 6.138 8.636 -19.012 1.00 87.19 93 HIS A C 1
ATOM 685 O O . HIS A 1 93 ? 7.337 8.390 -18.897 1.00 87.19 93 HIS A O 1
ATOM 691 N N . THR A 1 94 ? 5.666 9.573 -19.823 1.00 85.19 94 THR A N 1
ATOM 692 C CA . THR A 1 94 ? 6.495 10.477 -20.601 1.00 85.19 94 THR A CA 1
ATOM 693 C C . THR A 1 94 ? 6.478 11.853 -19.958 1.00 85.19 94 THR A C 1
ATOM 695 O O . THR A 1 94 ? 5.483 12.584 -19.991 1.00 85.19 94 THR A O 1
ATOM 698 N N . GLN A 1 95 ? 7.616 12.226 -19.389 1.00 78.50 95 GLN A N 1
ATOM 699 C CA . GLN A 1 95 ? 7.881 13.575 -18.928 1.00 78.50 95 GLN A CA 1
ATOM 700 C C . GLN A 1 95 ? 8.260 14.443 -20.121 1.00 78.50 95 GLN A C 1
ATOM 702 O O . GLN A 1 95 ? 9.353 14.336 -20.683 1.00 78.50 95 GLN A O 1
ATOM 707 N N . LYS A 1 96 ? 7.359 15.339 -20.524 1.00 67.94 96 LYS A N 1
ATOM 708 C CA . LYS A 1 96 ? 7.698 16.377 -21.505 1.00 67.94 96 LYS A CA 1
ATOM 709 C C . LYS A 1 96 ? 8.679 17.360 -20.860 1.00 67.94 96 LYS A C 1
ATOM 711 O O . LYS A 1 96 ? 8.401 17.874 -19.776 1.00 67.94 96 LYS A O 1
ATOM 716 N N . LYS A 1 97 ? 9.795 17.668 -21.537 1.00 61.44 97 LYS A N 1
ATOM 717 C CA . LYS A 1 97 ? 10.719 18.736 -21.107 1.00 61.44 97 LYS A CA 1
ATOM 718 C C . LYS A 1 97 ? 9.970 20.052 -20.863 1.00 61.44 97 LYS A C 1
ATOM 720 O O . LYS A 1 97 ? 8.940 20.315 -21.485 1.00 61.44 97 LYS A O 1
ATOM 725 N N . ALA A 1 98 ? 10.516 20.884 -19.971 1.00 57.34 98 ALA A N 1
ATOM 726 C CA . ALA A 1 98 ? 9.997 22.214 -19.659 1.00 57.34 98 ALA A CA 1
ATOM 727 C C . ALA A 1 98 ? 9.760 23.022 -20.949 1.00 57.34 98 ALA A C 1
ATOM 729 O O . ALA A 1 98 ? 10.699 23.449 -21.615 1.00 57.34 98 ALA A O 1
ATOM 730 N N . GLY A 1 99 ? 8.491 23.199 -21.310 1.00 61.84 99 GLY A N 1
ATOM 731 C CA . GLY A 1 99 ? 8.046 23.949 -22.482 1.00 61.84 99 GLY A CA 1
ATOM 732 C C . GLY A 1 99 ? 7.095 25.066 -22.072 1.00 61.84 99 GLY A C 1
ATOM 733 O O . GLY A 1 99 ? 6.532 25.028 -20.976 1.00 61.84 99 GLY A O 1
ATOM 734 N N . LEU A 1 100 ? 6.886 26.050 -22.953 1.00 61.38 100 LEU A N 1
ATOM 735 C CA . LEU A 1 100 ? 6.093 27.251 -22.653 1.00 61.38 100 LEU A CA 1
ATOM 736 C C . LEU A 1 100 ? 4.701 26.903 -22.086 1.00 61.38 100 LEU A C 1
ATOM 738 O O . LEU A 1 100 ? 4.285 27.478 -21.085 1.00 61.38 100 LEU A O 1
ATOM 742 N N . GLY A 1 101 ? 4.024 25.905 -22.668 1.00 66.38 101 GLY A N 1
ATOM 743 C CA . GLY A 1 101 ? 2.710 25.433 -22.217 1.00 66.38 101 GLY A CA 1
ATOM 744 C C . GLY A 1 101 ? 2.730 24.707 -20.866 1.00 66.38 101 GLY A C 1
ATOM 745 O O . GLY A 1 101 ? 1.901 25.005 -20.011 1.00 66.38 101 GLY A O 1
ATOM 746 N N . ARG A 1 102 ? 3.698 23.805 -20.628 1.00 73.69 102 ARG A N 1
ATOM 747 C CA . ARG A 1 102 ? 3.845 23.108 -19.333 1.00 73.69 102 ARG A CA 1
ATOM 748 C C . ARG A 1 102 ? 4.175 24.099 -18.217 1.00 73.69 102 ARG A C 1
ATOM 750 O O . ARG A 1 102 ? 3.543 24.064 -17.168 1.00 73.69 102 ARG A O 1
ATOM 757 N N . ASN A 1 103 ? 5.107 25.018 -18.465 1.00 75.12 103 ASN A N 1
ATOM 758 C CA . ASN A 1 103 ? 5.509 26.038 -17.497 1.00 75.12 103 ASN A CA 1
ATOM 759 C C . ASN A 1 103 ? 4.369 27.026 -17.213 1.00 75.12 103 ASN A C 1
ATOM 761 O O . ASN A 1 103 ? 4.181 27.432 -16.068 1.00 75.12 103 ASN A O 1
ATOM 765 N N . LEU A 1 104 ? 3.577 27.381 -18.230 1.00 70.19 104 LEU A N 1
ATOM 766 C CA . LEU A 1 104 ? 2.382 28.204 -18.058 1.00 70.19 104 LEU A CA 1
ATOM 767 C C . LEU A 1 104 ? 1.325 27.487 -17.211 1.00 70.19 104 LEU A C 1
ATOM 769 O O . LEU A 1 104 ? 0.808 28.086 -16.272 1.00 70.19 104 LEU A O 1
ATOM 773 N N . LEU A 1 105 ? 1.033 26.213 -17.496 1.00 68.75 105 LEU A N 1
ATOM 774 C CA . LEU A 1 105 ? 0.077 25.417 -16.721 1.00 68.75 105 LEU A CA 1
ATOM 775 C C . LEU A 1 105 ? 0.535 25.239 -15.274 1.00 68.75 105 LEU A C 1
ATOM 777 O O . LEU A 1 105 ? -0.235 25.531 -14.366 1.00 68.75 105 LEU A O 1
ATOM 781 N N . LEU A 1 106 ? 1.794 24.856 -15.042 1.00 76.50 106 LEU A N 1
ATOM 782 C CA . LEU A 1 106 ? 2.357 24.771 -13.692 1.00 76.50 106 LEU A CA 1
ATOM 783 C C . LEU A 1 106 ? 2.311 26.131 -12.987 1.00 76.50 106 LEU A C 1
ATOM 785 O O . LEU A 1 106 ? 1.928 26.197 -11.824 1.00 76.50 106 LEU A O 1
ATOM 789 N N . GLY A 1 107 ? 2.621 27.227 -13.683 1.00 65.88 107 GLY A N 1
ATOM 790 C CA . GLY A 1 107 ? 2.559 28.583 -13.137 1.00 65.88 107 GLY A CA 1
ATOM 791 C C . GLY A 1 107 ? 1.143 29.044 -12.772 1.00 65.88 107 GLY A C 1
ATOM 792 O O . GLY A 1 107 ? 0.953 29.672 -11.728 1.00 65.88 107 GLY A O 1
ATOM 793 N N . ILE A 1 108 ? 0.138 28.721 -13.594 1.00 67.94 108 ILE A N 1
ATOM 794 C CA . ILE A 1 108 ? -1.280 28.995 -13.313 1.00 67.94 108 ILE A CA 1
ATOM 795 C C . ILE A 1 108 ? -1.753 28.129 -12.144 1.00 67.94 108 ILE A C 1
ATOM 797 O O . ILE A 1 108 ? -2.284 28.668 -11.174 1.00 67.94 108 ILE A O 1
ATOM 801 N N . SER A 1 109 ? -1.497 26.819 -12.186 1.00 69.50 109 SER A N 1
ATOM 802 C CA . SER A 1 109 ? -1.836 25.885 -11.109 1.00 69.50 109 SER A CA 1
ATOM 803 C C . SER A 1 109 ? -1.208 26.316 -9.790 1.00 69.50 109 SER A C 1
ATOM 805 O O . SER A 1 109 ? -1.896 26.367 -8.780 1.00 69.50 109 SER A O 1
ATOM 807 N N . LYS A 1 110 ? 0.058 26.743 -9.797 1.00 70.50 110 LYS A N 1
ATOM 808 C CA . LYS A 1 110 ? 0.755 27.275 -8.620 1.00 70.50 110 LYS A CA 1
ATOM 809 C C . LYS A 1 110 ? 0.138 28.565 -8.083 1.00 70.50 110 LYS A C 1
ATOM 811 O O . LYS A 1 110 ? 0.190 28.798 -6.884 1.00 70.50 110 LYS A O 1
ATOM 816 N N . ARG A 1 111 ? -0.430 29.421 -8.940 1.00 68.94 111 ARG A N 1
ATOM 817 C CA . ARG A 1 111 ? -1.133 30.647 -8.521 1.00 68.94 111 ARG A CA 1
ATOM 818 C C . ARG A 1 111 ? -2.513 30.355 -7.938 1.00 68.94 111 ARG A C 1
ATOM 820 O O . ARG A 1 111 ? -2.882 30.989 -6.958 1.00 68.94 111 ARG A O 1
ATOM 827 N N . ILE A 1 112 ? -3.248 29.406 -8.517 1.00 65.31 112 ILE A N 1
ATOM 828 C CA . ILE A 1 112 ? -4.574 28.982 -8.038 1.00 65.31 112 ILE A CA 1
ATOM 829 C C . ILE A 1 112 ? -4.449 28.197 -6.729 1.00 65.31 112 ILE A C 1
ATOM 831 O O . ILE A 1 112 ? -5.177 28.452 -5.778 1.00 65.31 112 ILE A O 1
ATOM 835 N N . LEU A 1 113 ? -3.500 27.262 -6.684 1.00 64.50 113 LEU A N 1
ATOM 836 C CA . LEU A 1 113 ? -3.220 26.385 -5.546 1.00 64.50 113 LEU A CA 1
ATOM 837 C C . LEU A 1 113 ? -2.183 26.974 -4.588 1.00 64.50 113 LEU A C 1
ATOM 839 O O . LEU A 1 113 ? -1.734 26.272 -3.684 1.00 64.50 113 LEU A O 1
ATOM 843 N N . SER A 1 114 ? -1.790 28.235 -4.813 1.00 59.97 114 SER A N 1
ATOM 844 C CA . SER A 1 114 ? -0.853 28.997 -3.989 1.00 59.97 114 SER A CA 1
ATOM 845 C C . SER A 1 114 ? -1.130 28.710 -2.518 1.00 59.97 114 SER A C 1
ATOM 847 O O . SER A 1 114 ? -2.276 28.870 -2.089 1.00 59.97 114 SER A O 1
ATOM 849 N N . PRO A 1 115 ? -0.121 28.286 -1.745 1.00 54.44 115 PRO A N 1
ATOM 850 C CA . PRO A 1 115 ? -0.386 27.680 -0.465 1.00 54.44 115 PRO A CA 1
ATOM 851 C C . PRO A 1 115 ? -1.064 28.636 0.504 1.00 54.44 115 PRO A C 1
ATOM 853 O O . PRO A 1 115 ? -0.708 29.809 0.625 1.00 54.44 115 PRO A O 1
ATOM 856 N N . ILE A 1 116 ? -2.067 28.098 1.203 1.00 54.28 116 ILE A N 1
ATOM 857 C CA . ILE A 1 116 ? -2.717 28.770 2.333 1.00 54.28 116 ILE A CA 1
ATOM 858 C C . ILE A 1 116 ? -1.660 29.030 3.430 1.00 54.28 116 ILE A C 1
ATOM 860 O O . ILE A 1 116 ? -1.761 30.005 4.172 1.00 54.28 116 ILE A O 1
ATOM 864 N N . ARG A 1 117 ? -0.582 28.223 3.477 1.00 51.72 117 ARG A N 1
ATOM 865 C CA . ARG A 1 117 ? 0.655 28.500 4.228 1.00 51.72 117 ARG A CA 1
ATOM 866 C C . ARG A 1 117 ? 1.676 29.259 3.372 1.00 51.72 117 ARG A C 1
ATOM 868 O O . ARG A 1 117 ? 1.994 28.857 2.266 1.00 51.72 117 ARG A O 1
ATOM 875 N N . GLN A 1 118 ? 2.251 30.335 3.904 1.00 53.47 118 GLN A N 1
ATOM 876 C CA . GLN A 1 118 ? 3.145 31.265 3.193 1.00 53.47 118 GLN A CA 1
ATOM 877 C C . GLN A 1 118 ? 4.553 30.723 2.834 1.00 53.47 118 GLN A C 1
ATOM 879 O O . GLN A 1 118 ? 5.494 31.514 2.747 1.00 53.47 118 GLN A O 1
ATOM 884 N N . ASP A 1 119 ? 4.757 29.420 2.625 1.00 62.16 119 ASP A N 1
ATOM 885 C CA . ASP A 1 119 ? 6.088 28.919 2.257 1.00 62.16 119 ASP A CA 1
ATOM 886 C C . ASP A 1 119 ? 6.383 29.191 0.771 1.00 62.16 119 ASP A C 1
ATOM 888 O O . ASP A 1 119 ? 5.979 28.458 -0.132 1.00 62.16 119 ASP A O 1
ATOM 892 N N . LYS A 1 120 ? 7.075 30.307 0.519 1.00 65.38 120 LYS A N 1
ATOM 893 C CA . LYS A 1 120 ? 7.553 30.726 -0.808 1.00 65.38 120 LYS A CA 1
ATOM 894 C C . LYS A 1 120 ? 8.982 30.254 -1.092 1.00 65.38 120 LYS A C 1
ATOM 896 O O . LYS A 1 120 ? 9.634 30.806 -1.982 1.00 65.38 120 LYS A O 1
ATOM 901 N N . SER A 1 121 ? 9.504 29.289 -0.334 1.00 71.44 121 SER A N 1
ATOM 902 C CA . SER A 1 121 ? 10.867 28.803 -0.527 1.00 71.44 121 SER A CA 1
ATOM 903 C C . SER A 1 121 ? 11.069 28.187 -1.917 1.00 71.44 121 SER A C 1
ATOM 905 O O . SER A 1 121 ? 10.149 27.690 -2.582 1.00 71.44 121 SER A O 1
ATOM 907 N N . ARG A 1 122 ? 12.324 28.218 -2.378 1.00 72.12 122 ARG A N 1
ATOM 908 C CA . ARG A 1 122 ? 12.737 27.556 -3.622 1.00 72.12 122 ARG A CA 1
ATOM 909 C C . ARG A 1 122 ? 12.509 26.043 -3.550 1.00 72.12 122 ARG A C 1
ATOM 911 O O . ARG A 1 122 ? 12.130 25.453 -4.554 1.00 72.12 122 ARG A O 1
ATOM 918 N N . LEU A 1 123 ? 12.678 25.454 -2.367 1.00 72.12 123 LEU A N 1
ATOM 919 C CA . LEU A 1 123 ? 12.446 24.035 -2.119 1.00 72.12 123 LEU A CA 1
ATOM 920 C C . LEU A 1 123 ? 10.965 23.665 -2.291 1.00 72.12 123 LEU A C 1
ATOM 922 O O . LEU A 1 123 ? 10.657 22.782 -3.083 1.00 72.12 123 LEU A O 1
ATOM 926 N N . ALA A 1 124 ? 10.041 24.393 -1.651 1.00 69.94 124 ALA A N 1
ATOM 927 C CA . ALA A 1 124 ? 8.599 24.177 -1.829 1.00 69.94 124 ALA A CA 1
ATOM 928 C C . ALA A 1 124 ? 8.164 24.350 -3.297 1.00 69.94 124 ALA A C 1
ATOM 930 O O . ALA A 1 124 ? 7.286 23.651 -3.795 1.00 69.94 124 ALA A O 1
ATOM 931 N N . SER A 1 125 ? 8.820 25.264 -4.019 1.00 72.25 125 SER A N 1
ATOM 932 C CA . SER A 1 125 ? 8.598 25.458 -5.453 1.00 72.25 125 SER A CA 1
ATOM 933 C C . SER A 1 125 ? 9.054 24.273 -6.306 1.00 72.25 125 SER A C 1
ATOM 935 O O . SER A 1 125 ? 8.323 23.894 -7.214 1.00 72.25 125 SER A O 1
ATOM 937 N N . GLN A 1 126 ? 10.228 23.703 -6.021 1.00 75.00 126 GLN A N 1
ATOM 938 C CA . GLN A 1 126 ? 10.740 22.520 -6.721 1.00 75.00 126 GLN A CA 1
ATOM 939 C C . GLN A 1 126 ? 9.862 21.297 -6.454 1.00 75.00 126 GLN A C 1
ATOM 941 O O . GLN A 1 126 ? 9.457 20.624 -7.395 1.00 75.00 126 GLN A O 1
ATOM 946 N N . ILE A 1 127 ? 9.485 21.084 -5.192 1.00 72.94 127 ILE A N 1
ATOM 947 C CA . ILE A 1 127 ? 8.584 20.002 -4.777 1.00 72.94 127 ILE A CA 1
ATOM 948 C C . ILE A 1 127 ? 7.235 20.108 -5.488 1.00 72.94 127 ILE A C 1
ATOM 950 O O . ILE A 1 127 ? 6.721 19.110 -5.986 1.00 72.94 127 ILE A O 1
ATOM 954 N N . PHE A 1 128 ? 6.673 21.317 -5.582 1.00 76.81 128 PHE A N 1
ATOM 955 C CA . PHE A 1 128 ? 5.443 21.527 -6.338 1.00 76.81 128 PHE A CA 1
ATOM 956 C C . PHE A 1 128 ? 5.609 21.157 -7.811 1.00 76.81 128 PHE A C 1
ATOM 958 O O . PHE A 1 128 ? 4.755 20.473 -8.361 1.00 76.81 128 PHE A O 1
ATOM 965 N N . GLU A 1 129 ? 6.677 21.614 -8.464 1.00 75.62 129 GLU A N 1
ATOM 966 C CA . GLU A 1 129 ? 6.898 21.343 -9.888 1.00 75.62 129 GLU A CA 1
ATOM 967 C C . GLU A 1 129 ? 7.097 19.851 -10.175 1.00 75.62 129 GLU A C 1
ATOM 969 O O . GLU A 1 129 ? 6.580 19.359 -11.176 1.00 75.62 129 GLU A O 1
ATOM 974 N N . G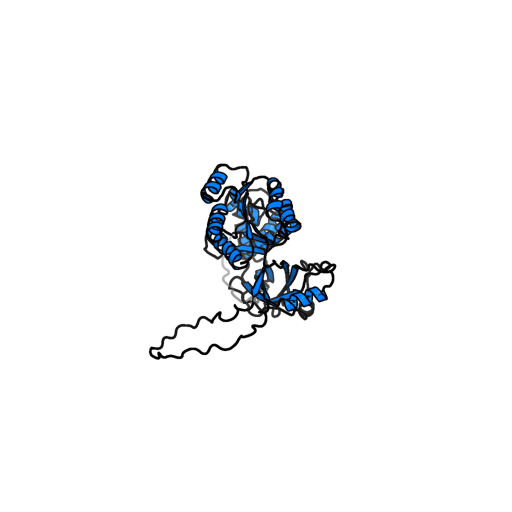LU A 1 130 ? 7.781 19.133 -9.286 1.00 75.19 130 GLU A N 1
ATOM 975 C CA . GLU A 1 130 ? 7.951 17.681 -9.350 1.00 75.19 130 GLU A CA 1
ATOM 976 C C . GLU A 1 130 ? 6.607 16.958 -9.167 1.00 75.19 130 GLU A C 1
ATOM 978 O O . GLU A 1 130 ? 6.155 16.232 -10.054 1.00 75.19 130 GLU A O 1
ATOM 983 N N . ARG A 1 131 ? 5.903 17.236 -8.062 1.00 78.00 131 ARG A N 1
ATOM 984 C CA . ARG A 1 131 ? 4.659 16.541 -7.697 1.00 78.00 131 ARG A CA 1
ATOM 985 C C . ARG A 1 131 ? 3.494 16.892 -8.611 1.00 78.00 131 ARG A C 1
ATOM 987 O O . ARG A 1 131 ? 2.791 16.003 -9.073 1.00 78.00 131 ARG A O 1
ATOM 994 N N . ALA A 1 132 ? 3.280 18.175 -8.899 1.00 79.00 132 ALA A N 1
ATOM 995 C CA . ALA A 1 132 ? 2.254 18.614 -9.847 1.00 79.00 132 ALA A CA 1
ATOM 996 C C . ALA A 1 132 ? 2.624 18.232 -11.286 1.00 79.00 132 ALA A C 1
ATOM 998 O O . ALA A 1 132 ? 1.740 18.045 -12.121 1.00 79.00 132 ALA A O 1
ATOM 999 N N . GLY A 1 133 ? 3.922 18.096 -11.570 1.00 78.19 133 GLY A N 1
ATOM 1000 C CA . GLY A 1 133 ? 4.442 17.643 -12.849 1.00 78.19 133 GLY A CA 1
ATOM 1001 C C . GLY A 1 133 ? 3.939 16.258 -13.237 1.00 78.19 133 GLY A C 1
ATOM 1002 O O . GLY A 1 133 ? 3.496 16.103 -14.372 1.00 78.19 133 GLY A O 1
ATOM 1003 N N . ALA A 1 134 ? 3.918 15.307 -12.298 1.00 80.19 134 ALA A N 1
ATOM 1004 C CA . ALA A 1 134 ? 3.416 13.949 -12.530 1.00 80.19 134 ALA A CA 1
ATOM 1005 C C . ALA A 1 134 ? 1.957 13.927 -13.032 1.00 80.19 134 ALA A C 1
ATOM 1007 O O . ALA A 1 134 ? 1.589 13.119 -13.879 1.00 80.19 134 ALA A O 1
ATOM 1008 N N . PHE A 1 135 ? 1.120 14.874 -12.594 1.00 81.38 135 PHE A N 1
ATOM 1009 C CA . PHE A 1 135 ? -0.266 15.005 -13.070 1.00 81.38 135 PHE A CA 1
ATOM 1010 C C . PHE A 1 135 ? -0.388 15.533 -14.507 1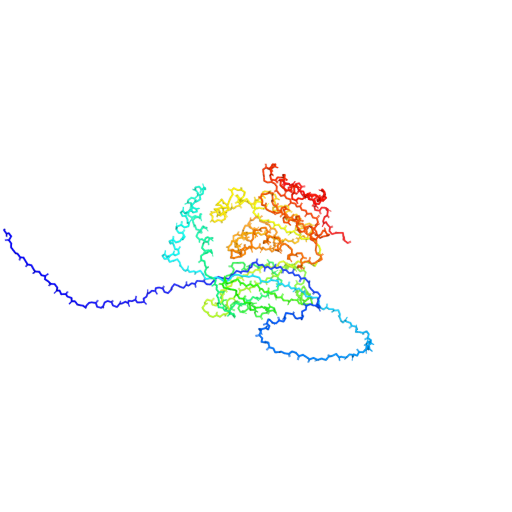.00 81.38 135 PHE A C 1
ATOM 1012 O O . PHE A 1 135 ? -1.464 15.458 -15.099 1.00 81.38 135 PHE A O 1
ATOM 1019 N N . LEU A 1 136 ? 0.687 16.099 -15.059 1.00 80.69 136 LEU A N 1
ATOM 1020 C CA . LEU A 1 136 ? 0.748 16.623 -16.425 1.00 80.69 136 LEU A CA 1
ATOM 1021 C C . LEU A 1 136 ? 1.463 15.671 -17.392 1.00 80.69 136 LEU A C 1
ATOM 1023 O O . LEU A 1 136 ? 1.580 15.988 -18.580 1.00 80.69 136 LEU A O 1
ATOM 1027 N N . ASP A 1 137 ? 1.984 14.554 -16.893 1.00 83.06 137 ASP A N 1
ATOM 1028 C CA . ASP A 1 137 ? 2.741 13.609 -17.697 1.00 83.06 137 ASP A CA 1
ATOM 1029 C C . ASP A 1 137 ? 1.805 12.732 -18.533 1.00 83.06 137 ASP A C 1
ATOM 1031 O O . ASP A 1 137 ? 0.701 12.370 -18.124 1.00 83.06 137 ASP A O 1
ATOM 1035 N N . GLY A 1 138 ? 2.237 12.430 -19.759 1.00 81.56 138 GLY A N 1
ATOM 1036 C CA . GLY A 1 138 ? 1.465 11.598 -20.677 1.00 81.56 138 GLY A CA 1
ATOM 1037 C C . GLY A 1 138 ? 1.756 10.123 -20.442 1.00 81.56 138 GLY A C 1
ATOM 1038 O O . GLY A 1 138 ? 2.922 9.754 -20.288 1.00 81.56 138 GLY A O 1
ATOM 1039 N N . GLY A 1 139 ? 0.726 9.279 -20.476 1.00 82.50 139 GLY A N 1
ATOM 1040 C CA . GLY A 1 139 ? 0.902 7.830 -20.429 1.00 82.50 139 GLY A CA 1
ATOM 1041 C C . GLY A 1 139 ? 1.809 7.326 -21.550 1.00 82.50 139 GLY A C 1
ATOM 1042 O O . GLY A 1 139 ? 1.734 7.798 -22.688 1.00 82.50 139 GLY A O 1
ATOM 1043 N N . PHE A 1 140 ? 2.688 6.384 -21.227 1.00 86.94 140 PHE A N 1
ATOM 1044 C CA . PHE A 1 140 ? 3.502 5.694 -22.217 1.00 86.94 140 PHE A CA 1
ATOM 1045 C C . PHE A 1 140 ? 2.696 4.550 -22.845 1.00 86.94 140 PHE A C 1
ATOM 1047 O O . PHE A 1 140 ? 2.143 3.717 -22.136 1.00 86.94 140 PHE A O 1
ATOM 1054 N N . THR A 1 141 ? 2.599 4.517 -24.175 1.00 84.38 141 THR A N 1
ATOM 1055 C CA . THR A 1 141 ? 1.662 3.626 -24.892 1.00 84.38 141 THR A CA 1
ATOM 1056 C C . THR A 1 141 ? 2.338 2.580 -25.777 1.00 84.38 141 THR A C 1
ATOM 1058 O O . THR A 1 141 ? 1.655 1.693 -26.291 1.00 84.38 141 THR A O 1
ATOM 1061 N N . GLU A 1 142 ? 3.661 2.653 -25.957 1.00 89.69 142 GLU A N 1
ATOM 1062 C CA . GLU A 1 142 ? 4.423 1.678 -26.745 1.00 89.69 142 GLU A CA 1
ATOM 1063 C C . GLU A 1 142 ? 4.433 0.325 -26.017 1.00 89.69 142 GLU A C 1
ATOM 1065 O O . GLU A 1 142 ? 4.971 0.200 -24.921 1.00 89.69 142 GLU A O 1
ATOM 1070 N N . GLN A 1 143 ? 3.819 -0.693 -26.617 1.00 92.50 143 GLN A N 1
ATOM 1071 C CA . GLN A 1 143 ? 3.677 -2.021 -26.013 1.00 92.50 143 GLN A CA 1
ATOM 1072 C C . GLN A 1 143 ? 4.897 -2.903 -26.284 1.00 92.50 143 GLN A C 1
ATOM 1074 O O . GLN A 1 143 ? 5.637 -2.692 -27.242 1.00 92.50 143 GLN A O 1
ATOM 1079 N N . GLY A 1 144 ? 5.096 -3.931 -25.457 1.00 91.56 144 GLY A N 1
ATOM 1080 C CA . GLY A 1 144 ? 6.121 -4.953 -25.695 1.00 91.56 144 GLY A CA 1
ATOM 1081 C C . GLY A 1 144 ? 7.566 -4.517 -25.419 1.00 91.56 144 GLY A C 1
ATOM 1082 O O . GLY A 1 144 ? 8.491 -5.309 -25.597 1.00 91.56 144 GLY A O 1
ATOM 1083 N N . VAL A 1 145 ? 7.779 -3.269 -24.988 1.00 93.00 145 VAL A N 1
ATOM 1084 C CA . VAL A 1 145 ? 9.119 -2.711 -24.733 1.00 93.00 145 VAL A CA 1
ATOM 1085 C C . VAL A 1 145 ? 9.482 -2.628 -23.258 1.00 93.00 145 VAL A C 1
ATOM 1087 O O . VAL A 1 145 ? 10.658 -2.448 -22.948 1.00 93.00 145 VAL A O 1
ATOM 1090 N N . ILE A 1 146 ? 8.508 -2.766 -22.361 1.00 94.25 146 ILE A N 1
ATOM 1091 C CA . ILE A 1 146 ? 8.725 -2.825 -20.915 1.00 94.25 146 ILE A CA 1
ATOM 1092 C C . ILE A 1 146 ? 8.772 -4.286 -20.500 1.00 94.25 146 ILE A C 1
ATOM 1094 O O . ILE A 1 146 ? 7.929 -5.079 -20.910 1.00 94.25 146 ILE A O 1
ATOM 1098 N N . ARG A 1 147 ? 9.768 -4.639 -19.693 1.00 94.31 147 ARG A N 1
ATOM 1099 C CA . ARG A 1 147 ? 9.915 -5.969 -19.107 1.00 94.31 147 ARG A CA 1
ATOM 1100 C C . ARG A 1 147 ? 10.062 -5.828 -17.602 1.00 94.31 147 ARG A C 1
ATOM 1102 O O . ARG A 1 147 ? 10.783 -4.940 -17.151 1.00 94.31 147 ARG A O 1
ATOM 1109 N N . VAL A 1 148 ? 9.408 -6.701 -16.847 1.00 93.25 148 VAL A N 1
ATOM 1110 C CA . VAL A 1 148 ? 9.518 -6.772 -15.386 1.00 93.25 148 VAL A CA 1
ATOM 1111 C C . VAL A 1 148 ? 10.060 -8.140 -15.019 1.00 93.25 148 VAL A C 1
ATOM 1113 O O . VAL A 1 148 ? 9.467 -9.142 -15.397 1.00 93.25 148 VAL A O 1
ATOM 1116 N N . ALA A 1 149 ? 11.182 -8.187 -14.307 1.00 93.38 149 ALA A N 1
ATOM 1117 C CA . ALA A 1 149 ? 11.875 -9.424 -13.965 1.00 93.38 149 ALA A CA 1
ATOM 1118 C C . ALA A 1 149 ? 12.131 -9.534 -12.459 1.00 93.38 149 ALA A C 1
ATOM 1120 O O . ALA A 1 149 ? 12.377 -8.527 -11.788 1.00 93.38 149 ALA A O 1
ATOM 1121 N N . ILE A 1 150 ? 12.110 -10.768 -11.946 1.00 91.50 150 ILE A N 1
ATOM 1122 C CA . ILE A 1 150 ? 12.461 -11.097 -10.560 1.00 91.50 150 ILE A CA 1
ATOM 1123 C C . ILE A 1 150 ? 13.948 -11.434 -10.487 1.00 91.50 150 ILE A C 1
ATOM 1125 O O . ILE A 1 150 ? 14.421 -12.340 -11.170 1.00 91.50 150 ILE A O 1
ATOM 1129 N N . LEU A 1 151 ? 14.678 -10.725 -9.628 1.00 90.94 151 LEU A N 1
ATOM 1130 C CA . LEU A 1 151 ? 16.116 -10.921 -9.413 1.00 90.94 151 LEU A CA 1
ATOM 1131 C C . LEU A 1 151 ? 16.429 -11.960 -8.323 1.00 90.94 151 LEU A C 1
ATOM 1133 O O . LEU A 1 151 ? 17.588 -12.325 -8.133 1.00 90.94 151 LEU A O 1
ATOM 1137 N N . GLY A 1 152 ? 15.403 -12.428 -7.608 1.00 90.12 152 GLY A N 1
ATOM 1138 C CA . GLY A 1 152 ? 15.491 -13.380 -6.502 1.00 90.12 152 GLY A CA 1
ATOM 1139 C C . GLY A 1 152 ? 15.263 -12.713 -5.145 1.00 90.12 152 GLY A C 1
ATOM 1140 O O . GLY A 1 152 ? 14.663 -11.637 -5.062 1.00 90.12 152 GLY A O 1
ATOM 1141 N N . PHE A 1 153 ? 15.742 -13.346 -4.070 1.00 90.44 153 PHE A N 1
ATOM 1142 C CA . PHE A 1 153 ? 15.692 -12.747 -2.735 1.00 90.44 153 PHE A CA 1
ATOM 1143 C C . PHE A 1 153 ? 16.550 -11.483 -2.650 1.00 90.44 153 PHE A C 1
ATOM 1145 O O . PHE A 1 153 ? 17.676 -11.430 -3.157 1.00 90.44 153 PHE A O 1
ATOM 1152 N N . LYS A 1 154 ? 16.039 -10.469 -1.950 1.00 88.75 154 LYS A N 1
ATOM 1153 C CA . LYS A 1 154 ? 16.735 -9.201 -1.743 1.00 88.75 154 LYS A CA 1
ATOM 1154 C C . LYS A 1 154 ? 18.003 -9.421 -0.916 1.00 88.75 154 LYS A C 1
ATOM 1156 O O . LYS A 1 154 ? 17.944 -9.861 0.232 1.00 88.75 154 LYS A O 1
ATOM 1161 N N . LYS A 1 155 ? 19.158 -9.078 -1.486 1.00 87.81 155 LYS A N 1
ATOM 1162 C CA . LYS A 1 155 ? 20.448 -9.080 -0.777 1.00 87.81 155 LYS A CA 1
ATOM 1163 C C . LYS A 1 155 ? 20.513 -7.928 0.225 1.00 87.81 155 LYS A C 1
ATOM 1165 O O . LYS A 1 155 ? 20.218 -6.793 -0.138 1.00 87.81 155 LYS A O 1
ATOM 1170 N N . ARG A 1 156 ? 20.965 -8.208 1.449 1.00 85.50 156 ARG A N 1
ATOM 1171 C CA . ARG A 1 156 ? 21.164 -7.217 2.526 1.00 85.50 156 ARG A CA 1
ATOM 1172 C C . ARG A 1 156 ? 22.288 -6.231 2.216 1.00 85.50 156 ARG A C 1
ATOM 1174 O O . ARG A 1 156 ? 22.192 -5.058 2.544 1.00 85.50 156 ARG A O 1
ATOM 1181 N N . SER A 1 157 ? 23.352 -6.707 1.571 1.00 82.88 157 SER A N 1
ATOM 1182 C CA . SER A 1 157 ? 24.554 -5.921 1.258 1.00 82.88 157 SER A CA 1
ATOM 1183 C C . SER A 1 157 ? 24.411 -5.004 0.043 1.00 82.88 157 SER A C 1
ATOM 1185 O O . SER A 1 157 ? 25.339 -4.264 -0.277 1.00 82.88 157 SER A O 1
ATOM 1187 N N . VAL A 1 158 ? 23.281 -5.064 -0.663 1.00 80.44 158 VAL A N 1
ATOM 1188 C CA . VAL A 1 158 ? 23.104 -4.381 -1.940 1.00 80.44 158 VAL A CA 1
ATOM 1189 C C . VAL A 1 158 ? 21.862 -3.512 -1.883 1.00 80.44 158 VAL A C 1
ATOM 1191 O O . VAL A 1 158 ? 20.756 -4.039 -1.845 1.00 80.44 158 VAL A O 1
ATOM 1194 N N . ASP A 1 159 ? 22.032 -2.195 -1.955 1.00 78.88 159 ASP A N 1
ATOM 1195 C CA . ASP A 1 159 ? 20.942 -1.254 -2.205 1.00 78.88 159 ASP A CA 1
ATOM 1196 C C . ASP A 1 159 ? 21.024 -0.741 -3.648 1.00 78.88 159 ASP A C 1
ATOM 1198 O O . ASP A 1 159 ? 22.042 -0.194 -4.071 1.00 78.88 159 ASP A O 1
ATOM 1202 N N . ARG A 1 160 ? 19.952 -0.965 -4.412 1.00 79.50 160 ARG A N 1
ATOM 1203 C CA . ARG A 1 160 ? 19.827 -0.564 -5.820 1.00 79.50 160 ARG A CA 1
ATOM 1204 C C . ARG A 1 160 ? 18.772 0.507 -6.043 1.00 79.50 160 ARG A C 1
ATOM 1206 O O . ARG A 1 160 ? 18.567 0.897 -7.185 1.00 79.50 160 ARG A O 1
ATOM 1213 N N . SER A 1 161 ? 18.140 1.005 -4.979 1.00 68.75 161 SER A N 1
ATOM 1214 C CA . SER A 1 161 ? 17.075 2.012 -5.061 1.00 68.75 161 SER A CA 1
ATOM 1215 C C . SER A 1 161 ? 17.466 3.232 -5.907 1.00 68.75 161 SER A C 1
ATOM 1217 O O . SER A 1 161 ? 16.631 3.747 -6.639 1.00 68.75 161 SER A O 1
ATOM 1219 N N . ASN A 1 162 ? 18.748 3.622 -5.878 1.00 66.88 162 ASN A N 1
ATOM 1220 C CA . ASN A 1 162 ? 19.301 4.765 -6.615 1.00 66.88 162 ASN A CA 1
ATOM 1221 C C . ASN A 1 162 ? 20.394 4.384 -7.635 1.00 66.88 162 ASN A C 1
ATOM 1223 O O . ASN A 1 162 ? 21.234 5.212 -7.983 1.00 66.88 162 ASN A O 1
ATOM 1227 N N . SER A 1 163 ? 20.466 3.119 -8.061 1.00 78.81 163 SER A N 1
ATOM 1228 C CA . SER A 1 163 ? 21.470 2.702 -9.049 1.00 78.81 163 SER A CA 1
ATOM 1229 C C . SER A 1 163 ? 21.100 3.194 -10.445 1.00 78.81 163 SER A C 1
ATOM 1231 O O . SER A 1 163 ? 20.026 2.871 -10.931 1.00 78.81 163 SER A O 1
ATOM 1233 N N . GLU A 1 164 ? 22.010 3.902 -11.117 1.00 82.62 164 GLU A N 1
ATOM 1234 C CA . GLU A 1 164 ? 21.891 4.213 -12.545 1.00 82.62 164 GLU A CA 1
ATOM 1235 C C . GLU A 1 164 ? 22.706 3.204 -13.362 1.00 82.62 164 GLU A C 1
ATOM 1237 O O . GLU A 1 164 ? 23.933 3.267 -13.436 1.00 82.62 164 GLU A O 1
ATOM 1242 N N . LEU A 1 165 ? 22.009 2.236 -13.950 1.00 86.56 165 LEU A N 1
ATOM 1243 C CA . LEU A 1 165 ? 22.573 1.229 -14.845 1.00 86.56 165 LEU A CA 1
ATOM 1244 C C . LEU A 1 165 ? 22.308 1.567 -16.319 1.00 86.56 165 LEU A C 1
ATOM 1246 O O . LEU A 1 165 ? 21.211 1.992 -16.684 1.00 86.56 165 LEU A O 1
ATOM 1250 N N . ASP A 1 166 ? 23.298 1.324 -17.179 1.00 87.06 166 ASP A N 1
ATOM 1251 C CA . ASP A 1 166 ? 23.071 1.291 -18.625 1.00 87.06 166 ASP A CA 1
ATOM 1252 C C . ASP A 1 166 ? 22.364 -0.010 -19.051 1.00 87.06 166 ASP A C 1
ATOM 1254 O O . ASP A 1 166 ? 22.219 -0.957 -18.272 1.00 87.06 166 ASP A O 1
ATOM 1258 N N . LEU A 1 167 ? 21.912 -0.075 -20.309 1.00 88.38 167 LEU A N 1
ATOM 1259 C CA . LEU A 1 167 ? 21.193 -1.245 -20.819 1.00 88.38 167 LEU A CA 1
ATOM 1260 C C . LEU A 1 167 ? 22.015 -2.540 -20.716 1.00 88.38 167 LEU A C 1
ATOM 1262 O O . LEU A 1 167 ? 21.448 -3.582 -20.412 1.00 88.38 167 LEU A O 1
ATOM 1266 N N . VAL A 1 168 ? 23.331 -2.489 -20.942 1.00 91.50 168 VAL A N 1
ATOM 1267 C CA . VAL A 1 168 ? 24.188 -3.685 -20.904 1.00 91.50 168 VAL A CA 1
ATOM 1268 C C . VAL A 1 168 ? 24.263 -4.236 -19.481 1.00 91.50 168 VAL A C 1
ATOM 1270 O O . VAL A 1 168 ? 24.143 -5.444 -19.278 1.00 91.50 168 VAL A O 1
ATOM 1273 N N . ALA A 1 169 ? 24.412 -3.360 -18.487 1.00 90.00 169 ALA A N 1
ATOM 1274 C CA . ALA A 1 169 ? 24.397 -3.728 -17.079 1.00 90.00 169 ALA A CA 1
ATOM 1275 C C . ALA A 1 169 ? 23.025 -4.265 -16.641 1.00 90.00 169 ALA A C 1
ATOM 1277 O O . ALA A 1 169 ? 22.966 -5.256 -15.911 1.00 90.00 169 ALA A O 1
ATOM 1278 N N . VAL A 1 170 ? 21.930 -3.664 -17.120 1.00 89.69 170 VAL A N 1
ATOM 1279 C CA . VAL A 1 170 ? 20.567 -4.171 -16.890 1.00 89.69 170 VAL A CA 1
ATOM 1280 C C . VAL A 1 170 ? 20.396 -5.568 -17.487 1.00 89.69 170 VAL A C 1
ATOM 1282 O O . VAL A 1 170 ? 19.947 -6.474 -16.788 1.00 89.69 170 VAL A O 1
ATOM 1285 N N . GLU A 1 171 ? 20.793 -5.779 -18.744 1.00 91.50 171 GLU A N 1
ATOM 1286 C CA . GLU A 1 171 ? 20.703 -7.082 -19.413 1.00 91.50 171 GLU A CA 1
ATOM 1287 C C . GLU A 1 171 ? 21.557 -8.149 -18.725 1.00 91.50 171 GLU A C 1
ATOM 1289 O O . GLU A 1 171 ? 21.104 -9.280 -18.554 1.00 91.50 171 GLU A O 1
ATOM 1294 N N . ALA A 1 172 ? 22.761 -7.792 -18.274 1.00 91.44 172 ALA A N 1
ATOM 1295 C CA . ALA A 1 172 ? 23.608 -8.685 -17.492 1.00 91.44 172 ALA A CA 1
ATOM 1296 C C . ALA A 1 172 ? 22.958 -9.065 -16.153 1.00 91.44 172 ALA A C 1
ATOM 1298 O O . ALA A 1 172 ? 23.048 -10.220 -15.741 1.00 91.44 172 ALA A O 1
ATOM 1299 N N . LEU A 1 173 ? 22.281 -8.118 -15.495 1.00 89.12 173 LEU A N 1
ATOM 1300 C CA . LEU A 1 173 ? 21.595 -8.347 -14.224 1.00 89.12 173 LEU A CA 1
ATOM 1301 C C . LEU A 1 173 ? 20.394 -9.289 -14.375 1.00 89.12 173 LEU A C 1
ATOM 1303 O O . LEU A 1 173 ? 20.208 -10.174 -13.546 1.00 89.12 173 LEU A O 1
ATOM 1307 N N . VAL A 1 174 ? 19.595 -9.121 -15.433 1.00 91.00 174 VAL A N 1
ATOM 1308 C CA . VAL A 1 174 ? 18.397 -9.949 -15.675 1.00 91.00 174 VAL A CA 1
ATOM 1309 C C . VAL A 1 174 ? 18.687 -11.241 -16.431 1.00 91.00 174 VAL A C 1
ATOM 1311 O O . VAL A 1 174 ? 17.777 -12.040 -16.625 1.00 91.00 174 VAL A O 1
ATOM 1314 N N . LYS A 1 175 ? 19.928 -11.476 -16.869 1.00 87.88 175 LYS A N 1
ATOM 1315 C CA . LYS A 1 175 ? 20.307 -12.699 -17.592 1.00 87.88 175 LYS A CA 1
ATOM 1316 C C . LYS A 1 175 ? 19.993 -13.969 -16.796 1.00 87.88 175 LYS A C 1
ATOM 1318 O O . LYS A 1 175 ? 19.614 -14.975 -17.384 1.00 87.88 175 LYS A O 1
ATOM 1323 N N . GLU A 1 176 ? 20.133 -13.890 -15.476 1.00 76.19 176 GLU A N 1
ATOM 1324 C CA . GLU A 1 176 ? 19.870 -14.984 -14.535 1.00 76.19 176 GLU A CA 1
ATOM 1325 C C . GLU A 1 176 ? 18.435 -14.952 -13.971 1.00 76.19 176 GLU A C 1
ATOM 1327 O O . GLU A 1 176 ? 18.072 -15.796 -13.152 1.00 76.19 176 GLU A O 1
ATOM 1332 N N . ALA A 1 177 ? 17.607 -13.979 -14.376 1.00 82.69 177 ALA A N 1
ATOM 1333 C CA . ALA A 1 177 ? 16.223 -13.898 -13.927 1.00 82.69 177 ALA A CA 1
ATOM 1334 C C . ALA A 1 177 ? 15.413 -15.049 -14.540 1.00 82.69 177 ALA A C 1
ATOM 1336 O O . ALA A 1 177 ? 15.262 -15.142 -15.758 1.00 82.69 177 ALA A O 1
ATOM 1337 N N . GLN A 1 178 ? 14.888 -15.922 -13.681 1.00 83.50 178 GLN A N 1
ATOM 1338 C CA . GLN A 1 178 ? 14.115 -17.098 -14.096 1.00 83.50 178 GLN A CA 1
ATOM 1339 C C . GLN A 1 178 ? 12.652 -16.771 -14.415 1.00 83.50 178 GLN A C 1
ATOM 1341 O O . GLN A 1 178 ? 12.001 -17.523 -15.135 1.00 83.50 178 GLN A O 1
ATOM 1346 N N . PHE A 1 179 ? 12.138 -15.662 -13.879 1.00 89.69 179 PHE A N 1
ATOM 1347 C CA . PHE A 1 179 ? 10.742 -15.269 -14.021 1.00 89.69 179 PHE A CA 1
ATOM 1348 C C . PHE A 1 179 ? 10.634 -13.800 -14.403 1.00 89.69 179 PHE A C 1
ATOM 1350 O O . PHE A 1 179 ? 11.201 -12.923 -13.740 1.00 89.69 179 PHE A O 1
ATOM 1357 N N . ASP A 1 180 ? 9.869 -13.538 -15.454 1.00 92.38 180 ASP A N 1
ATOM 1358 C CA . ASP A 1 180 ? 9.607 -12.205 -15.965 1.00 92.38 180 ASP A CA 1
ATOM 1359 C C . ASP A 1 180 ? 8.271 -12.138 -16.707 1.00 92.38 180 ASP A C 1
ATOM 1361 O O . ASP A 1 180 ? 7.689 -13.158 -17.074 1.00 92.38 180 ASP A O 1
ATOM 1365 N N . VAL A 1 181 ? 7.809 -10.914 -16.941 1.00 92.75 181 VAL A N 1
ATOM 1366 C CA . VAL A 1 181 ? 6.651 -10.601 -17.779 1.00 92.75 181 VAL A CA 1
ATOM 1367 C C . VAL A 1 181 ? 6.952 -9.408 -18.680 1.00 92.75 181 VAL A C 1
ATOM 1369 O O . VAL A 1 181 ? 7.799 -8.559 -18.380 1.00 92.75 181 VAL A O 1
ATOM 1372 N N . ILE A 1 182 ? 6.223 -9.334 -19.789 1.00 94.12 182 ILE A N 1
ATOM 1373 C CA . ILE A 1 182 ? 6.159 -8.168 -20.673 1.00 94.12 182 ILE A CA 1
ATOM 1374 C C . ILE A 1 182 ? 4.728 -7.640 -20.554 1.00 94.12 182 ILE A C 1
ATOM 1376 O O . ILE A 1 182 ? 3.851 -8.110 -21.283 1.00 94.12 182 ILE A O 1
ATOM 1380 N N . PRO A 1 183 ? 4.463 -6.736 -19.599 1.00 92.56 183 PRO A N 1
ATOM 1381 C CA . PRO A 1 183 ? 3.097 -6.414 -19.244 1.00 92.56 183 PRO A CA 1
ATOM 1382 C C . PRO A 1 183 ? 2.462 -5.480 -20.282 1.00 92.56 183 PRO A C 1
ATOM 1384 O O . PRO A 1 183 ? 3.141 -4.666 -20.920 1.00 92.56 183 PRO A O 1
ATOM 1387 N N . LEU A 1 184 ? 1.141 -5.582 -20.439 1.00 91.56 184 LEU A N 1
ATOM 1388 C CA . LEU A 1 184 ? 0.369 -4.657 -21.265 1.00 91.56 184 LEU A CA 1
ATOM 1389 C C . LEU A 1 184 ? 0.067 -3.381 -20.478 1.00 91.56 184 LEU A C 1
ATOM 1391 O O . LEU A 1 184 ? -0.424 -3.430 -19.351 1.00 91.56 184 LEU A O 1
ATOM 1395 N N . MET A 1 185 ? 0.336 -2.231 -21.091 1.00 90.31 185 MET A N 1
ATOM 1396 C CA . MET A 1 185 ? 0.049 -0.925 -20.499 1.00 90.31 185 MET A CA 1
ATOM 1397 C C . MET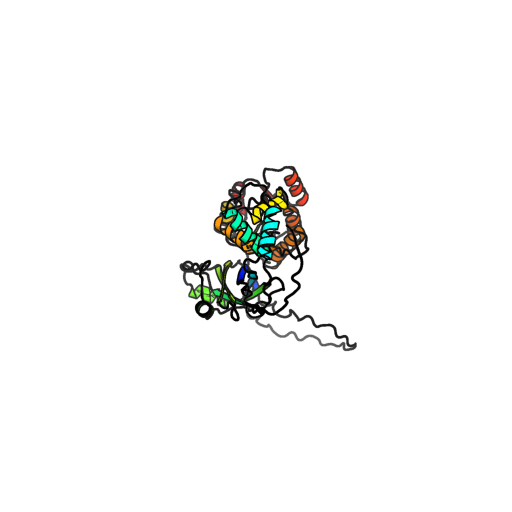 A 1 185 ? -1.261 -0.360 -21.036 1.00 90.31 185 MET A C 1
ATOM 1399 O O . MET A 1 185 ? -1.518 -0.401 -22.242 1.00 90.31 185 MET A O 1
ATOM 1403 N N . ASN A 1 186 ? -2.067 0.235 -20.160 1.00 87.62 186 ASN A N 1
ATOM 1404 C CA . ASN A 1 186 ? -3.240 0.999 -20.570 1.00 87.62 186 ASN A CA 1
ATOM 1405 C C . ASN A 1 186 ? -2.851 2.367 -21.175 1.00 87.62 186 ASN A C 1
ATOM 1407 O O . ASN A 1 186 ? -1.679 2.734 -21.251 1.00 87.62 186 ASN A O 1
ATOM 1411 N N . SER A 1 187 ? -3.840 3.165 -21.591 1.00 84.75 187 SER A N 1
ATOM 1412 C CA . SER A 1 187 ? -3.609 4.491 -22.193 1.00 84.75 187 SER A CA 1
ATOM 1413 C C . SER A 1 187 ? -2.913 5.498 -21.270 1.00 84.75 187 SER A C 1
ATOM 1415 O O . SER A 1 187 ? -2.334 6.470 -21.751 1.00 84.75 187 SER A O 1
ATOM 1417 N N . SER A 1 188 ? -2.977 5.283 -19.957 1.00 81.75 188 SER A N 1
ATOM 1418 C CA . SER A 1 188 ? -2.297 6.099 -18.949 1.00 81.75 188 SER A CA 1
ATOM 1419 C C . SER A 1 188 ? -0.882 5.596 -18.650 1.00 81.75 188 SER A C 1
ATOM 1421 O O . SER A 1 188 ? -0.186 6.213 -17.846 1.00 81.75 188 SER A O 1
ATOM 1423 N N . GLY A 1 189 ? -0.438 4.516 -19.304 1.00 87.06 189 GLY A N 1
ATOM 1424 C CA . GLY A 1 189 ? 0.868 3.892 -19.103 1.00 87.06 189 GLY A CA 1
ATOM 1425 C C . GLY A 1 189 ? 0.960 3.023 -17.850 1.00 87.06 189 GLY A C 1
ATOM 1426 O O . GLY A 1 189 ? 2.056 2.664 -17.431 1.00 87.06 189 GLY A O 1
ATOM 1427 N N . ILE A 1 190 ? -0.171 2.713 -17.214 1.00 86.38 190 ILE A N 1
ATOM 1428 C CA . ILE A 1 190 ? -0.220 1.814 -16.058 1.00 86.38 190 ILE A CA 1
ATOM 1429 C C . ILE A 1 190 ? -0.236 0.382 -16.573 1.00 86.38 190 ILE A C 1
ATOM 1431 O O . ILE A 1 190 ? -0.978 0.079 -17.511 1.00 86.38 190 ILE A O 1
ATOM 1435 N N . PHE A 1 191 ? 0.528 -0.490 -15.928 1.00 88.75 191 PHE A N 1
ATOM 1436 C CA . PHE A 1 191 ? 0.434 -1.926 -16.123 1.00 88.75 191 PHE A CA 1
ATOM 1437 C C . PHE A 1 191 ? 0.142 -2.660 -14.815 1.00 88.75 191 PHE A C 1
ATOM 1439 O O . PHE A 1 191 ? 0.484 -2.194 -13.726 1.00 88.75 191 PHE A O 1
ATOM 1446 N N . ASP A 1 192 ? -0.481 -3.821 -14.964 1.00 87.81 192 ASP A N 1
ATOM 1447 C CA . ASP A 1 192 ? -0.905 -4.727 -13.904 1.00 87.81 192 ASP A CA 1
ATOM 1448 C C . ASP A 1 192 ? -0.746 -6.155 -14.442 1.00 87.81 192 ASP A C 1
ATOM 1450 O O . ASP A 1 192 ? -1.357 -6.499 -15.455 1.00 87.81 192 ASP A O 1
ATOM 1454 N N . ASP A 1 193 ? 0.137 -6.947 -13.833 1.00 89.88 193 ASP A N 1
ATOM 1455 C CA . ASP A 1 193 ? 0.408 -8.322 -14.261 1.00 89.88 193 ASP A CA 1
ATOM 1456 C C . ASP A 1 193 ? 0.799 -9.215 -13.070 1.00 89.88 193 ASP A C 1
ATOM 1458 O O . ASP A 1 193 ? 1.012 -8.743 -11.950 1.00 89.88 193 ASP A O 1
ATOM 1462 N N . VAL A 1 194 ? 0.895 -10.527 -13.282 1.00 88.06 194 VAL A N 1
ATOM 1463 C CA . VAL A 1 194 ? 1.198 -11.513 -12.240 1.00 88.06 194 VAL A CA 1
ATOM 1464 C C . VAL A 1 194 ? 2.326 -12.434 -12.681 1.00 88.06 194 VAL A C 1
ATOM 1466 O O . VAL A 1 194 ? 2.173 -13.242 -13.597 1.00 88.06 194 VAL A O 1
ATOM 1469 N N . ILE A 1 195 ? 3.432 -12.393 -11.942 1.00 89.50 195 ILE A N 1
ATOM 1470 C CA . ILE A 1 195 ? 4.520 -13.362 -12.065 1.00 89.50 195 ILE A CA 1
ATOM 1471 C C . ILE A 1 195 ? 4.234 -14.537 -11.128 1.00 89.50 195 ILE A C 1
ATOM 1473 O O . ILE A 1 195 ? 3.929 -14.338 -9.956 1.00 89.50 195 ILE A O 1
ATOM 1477 N N . ARG A 1 196 ? 4.328 -15.770 -11.626 1.00 89.12 196 ARG A N 1
ATOM 1478 C CA . ARG A 1 196 ? 4.023 -16.988 -10.859 1.00 89.12 196 ARG A CA 1
ATOM 1479 C C . ARG A 1 196 ? 5.302 -17.761 -10.570 1.00 89.12 196 ARG A C 1
ATOM 1481 O O . ARG A 1 196 ? 6.028 -18.088 -11.502 1.00 89.12 196 ARG A O 1
ATOM 1488 N N . ILE A 1 197 ? 5.565 -18.039 -9.295 1.00 88.69 197 ILE A N 1
ATOM 1489 C CA . ILE A 1 197 ? 6.769 -18.737 -8.833 1.00 88.69 197 ILE A CA 1
ATOM 1490 C C . ILE A 1 197 ? 6.349 -20.025 -8.115 1.00 88.69 197 ILE A C 1
ATOM 1492 O O . ILE A 1 197 ? 5.699 -19.939 -7.069 1.00 88.69 197 ILE A O 1
ATOM 1496 N N . PRO A 1 198 ? 6.708 -21.215 -8.622 1.00 90.88 198 PRO A N 1
ATOM 1497 C CA . PRO A 1 198 ? 6.469 -22.464 -7.905 1.00 90.88 198 PRO A CA 1
ATOM 1498 C C . PRO A 1 198 ? 7.184 -22.481 -6.545 1.00 90.88 198 PRO A C 1
ATOM 1500 O O . PRO A 1 198 ? 8.320 -22.015 -6.429 1.00 90.88 198 PRO A O 1
ATOM 1503 N N . GLU A 1 199 ? 6.552 -23.054 -5.519 1.00 88.31 199 GLU A N 1
ATOM 1504 C CA . GLU A 1 199 ? 7.125 -23.157 -4.166 1.00 88.31 199 GLU A CA 1
ATOM 1505 C C . GLU A 1 199 ? 8.472 -23.889 -4.166 1.00 88.31 199 GLU A C 1
ATOM 1507 O O . GLU A 1 199 ? 9.408 -23.461 -3.493 1.00 88.31 199 GLU A O 1
ATOM 1512 N N . SER A 1 200 ? 8.613 -24.919 -5.003 1.00 89.00 200 SER A N 1
ATOM 1513 C CA . SER A 1 200 ? 9.867 -25.660 -5.167 1.00 89.00 200 SER A CA 1
ATOM 1514 C C . SER A 1 200 ? 11.039 -24.762 -5.569 1.00 89.00 200 SER A C 1
ATOM 1516 O O . SER A 1 200 ? 12.158 -24.965 -5.102 1.00 89.00 200 SER A O 1
ATOM 1518 N N . VAL A 1 201 ? 10.789 -23.738 -6.388 1.00 90.06 201 VAL A N 1
ATOM 1519 C CA . VAL A 1 201 ? 11.823 -22.797 -6.829 1.00 90.06 201 VAL A CA 1
ATOM 1520 C C . VAL A 1 201 ? 12.186 -21.823 -5.712 1.00 90.06 201 VAL A C 1
ATOM 1522 O O . VAL A 1 201 ? 13.364 -21.533 -5.506 1.00 90.06 201 VAL A O 1
ATOM 1525 N N . LEU A 1 202 ? 11.205 -21.374 -4.923 1.00 87.75 202 LEU A N 1
ATOM 1526 C CA . LEU A 1 202 ? 11.480 -20.589 -3.716 1.00 87.75 202 LEU A CA 1
ATOM 1527 C C . LEU A 1 202 ? 12.318 -21.388 -2.713 1.00 87.75 202 LEU A C 1
ATOM 1529 O O . LEU A 1 202 ? 13.236 -20.836 -2.110 1.00 87.75 202 LEU A O 1
ATOM 1533 N N . ASP A 1 203 ? 12.056 -22.684 -2.564 1.00 89.19 203 ASP A N 1
ATOM 1534 C CA . ASP A 1 203 ? 12.843 -23.563 -1.700 1.00 89.19 203 ASP A CA 1
ATOM 1535 C C . ASP A 1 203 ? 14.271 -23.763 -2.204 1.00 89.19 203 ASP A C 1
ATOM 1537 O O . ASP A 1 203 ? 15.211 -23.782 -1.405 1.00 89.19 203 ASP A O 1
ATOM 1541 N N . GLU A 1 204 ? 14.469 -23.879 -3.515 1.00 90.25 204 GLU A N 1
ATOM 1542 C CA . GLU A 1 204 ? 15.803 -23.885 -4.117 1.00 90.25 204 GLU A CA 1
ATOM 1543 C C . GLU A 1 204 ? 16.541 -22.569 -3.862 1.00 90.25 204 GLU A C 1
ATOM 1545 O O . GLU A 1 204 ? 17.700 -22.591 -3.442 1.00 90.25 204 GLU A O 1
ATOM 1550 N N . TRP A 1 205 ? 15.868 -21.426 -4.023 1.00 89.75 205 TRP A N 1
ATOM 1551 C CA . TRP A 1 205 ? 16.449 -20.120 -3.712 1.00 89.75 205 TRP A CA 1
ATOM 1552 C C . TRP A 1 205 ? 16.807 -19.997 -2.227 1.00 89.75 205 TRP A C 1
ATOM 1554 O O . TRP A 1 205 ? 17.887 -19.504 -1.906 1.00 89.75 205 TRP A O 1
ATOM 1564 N N . ARG A 1 206 ? 15.953 -20.486 -1.317 1.00 89.00 206 ARG A N 1
ATOM 1565 C CA . ARG A 1 206 ? 16.216 -20.490 0.135 1.00 89.00 206 ARG A CA 1
ATOM 1566 C C . ARG A 1 206 ? 17.435 -21.349 0.462 1.00 89.00 206 ARG A C 1
ATOM 1568 O O . ARG A 1 206 ? 18.315 -20.901 1.190 1.00 89.00 206 ARG A O 1
ATOM 1575 N N . LYS A 1 207 ? 17.530 -22.550 -0.122 1.00 89.06 207 LYS A N 1
ATOM 1576 C CA . LYS A 1 207 ? 18.688 -23.449 0.035 1.00 89.06 207 LYS A CA 1
ATOM 1577 C C . LYS A 1 207 ? 19.974 -22.808 -0.488 1.00 89.06 207 LYS A C 1
ATOM 1579 O O . LYS A 1 207 ? 20.996 -22.874 0.188 1.00 89.06 207 LYS A O 1
ATOM 1584 N N . ALA A 1 208 ? 19.922 -22.167 -1.656 1.00 87.06 208 ALA A N 1
ATOM 1585 C CA . ALA A 1 208 ? 21.069 -21.483 -2.251 1.00 87.06 208 ALA A CA 1
ATOM 1586 C C . ALA A 1 208 ? 21.521 -20.261 -1.433 1.00 87.06 208 ALA A C 1
ATOM 1588 O O . ALA A 1 208 ? 22.714 -19.975 -1.360 1.00 87.06 208 ALA A O 1
ATOM 1589 N N . ALA A 1 209 ? 20.581 -19.559 -0.798 1.00 84.31 209 ALA A N 1
ATOM 1590 C CA . ALA A 1 209 ? 20.850 -18.402 0.050 1.00 84.31 209 ALA A CA 1
ATOM 1591 C C . ALA A 1 209 ? 21.347 -18.765 1.471 1.00 84.31 209 ALA A C 1
ATOM 1593 O O . ALA A 1 209 ? 21.756 -17.877 2.222 1.00 84.31 209 ALA A O 1
ATOM 1594 N N . GLY A 1 210 ? 21.363 -20.053 1.839 1.00 80.56 210 GLY A N 1
ATOM 1595 C CA . GLY A 1 210 ? 21.981 -20.551 3.071 1.00 80.56 210 GLY A CA 1
ATOM 1596 C C . GLY A 1 210 ? 21.289 -20.074 4.353 1.00 80.56 210 GLY A C 1
ATOM 1597 O O . GLY A 1 210 ? 20.070 -20.144 4.477 1.00 80.56 210 GLY A O 1
ATOM 1598 N N . THR A 1 211 ? 22.068 -19.601 5.332 1.00 69.19 211 THR A N 1
ATOM 1599 C CA . THR A 1 211 ? 21.587 -19.198 6.672 1.00 69.19 211 THR A CA 1
ATOM 1600 C C . THR A 1 211 ? 20.761 -17.906 6.685 1.00 69.19 211 THR A C 1
ATOM 1602 O O . THR A 1 211 ? 20.253 -17.523 7.736 1.00 69.19 211 THR A O 1
ATOM 1605 N N . GLY A 1 212 ? 20.614 -17.210 5.549 1.00 68.50 212 GLY A N 1
ATOM 1606 C CA . GLY A 1 212 ? 19.896 -15.930 5.484 1.00 68.50 212 GLY A CA 1
ATOM 1607 C C . GLY A 1 212 ? 20.667 -14.731 6.037 1.00 68.50 212 GLY A C 1
ATOM 1608 O O . GLY A 1 212 ? 20.105 -13.639 6.123 1.00 68.50 212 GLY A O 1
ATOM 1609 N N . GLU A 1 213 ? 21.953 -14.899 6.359 1.00 76.25 213 GLU A N 1
ATOM 1610 C CA . GLU A 1 213 ? 22.828 -13.798 6.787 1.00 76.25 213 GLU A CA 1
ATOM 1611 C C . GLU A 1 213 ? 22.994 -12.734 5.695 1.00 76.25 213 GLU A C 1
ATOM 1613 O O . GLU A 1 213 ? 23.028 -11.544 6.001 1.00 76.25 213 GLU A O 1
ATOM 1618 N N . ASP A 1 214 ? 23.001 -13.147 4.425 1.00 81.25 214 ASP A N 1
ATOM 1619 C CA . ASP A 1 214 ? 23.203 -12.255 3.278 1.00 81.25 214 ASP A CA 1
ATOM 1620 C C . ASP A 1 214 ? 21.898 -11.770 2.626 1.00 81.25 214 ASP A C 1
ATOM 1622 O O . ASP A 1 214 ? 21.918 -10.841 1.812 1.00 81.25 214 ASP A O 1
ATOM 1626 N N . TYR A 1 215 ? 20.752 -12.370 2.970 1.00 84.62 215 TYR A N 1
ATOM 1627 C CA . TYR A 1 215 ? 19.481 -12.165 2.268 1.00 84.62 215 TYR A CA 1
ATOM 1628 C C . TYR A 1 215 ? 18.321 -11.846 3.214 1.00 84.62 215 TYR A C 1
ATOM 1630 O O . TYR A 1 215 ? 18.215 -12.350 4.332 1.00 84.62 215 TYR A O 1
ATOM 1638 N N . HIS A 1 216 ? 17.391 -11.030 2.732 1.00 82.44 216 HIS A N 1
ATOM 1639 C CA . HIS A 1 216 ? 16.063 -10.893 3.310 1.00 82.44 216 HIS A CA 1
ATOM 1640 C C . HIS A 1 216 ? 15.158 -11.989 2.723 1.00 82.44 216 HIS A C 1
ATOM 1642 O O . HIS A 1 216 ? 14.579 -11.819 1.655 1.00 82.44 216 HIS A O 1
ATOM 1648 N N . MET A 1 217 ? 15.027 -13.122 3.421 1.00 82.62 217 MET A N 1
ATOM 1649 C CA . MET A 1 217 ? 14.329 -14.330 2.925 1.00 82.62 217 MET A CA 1
ATOM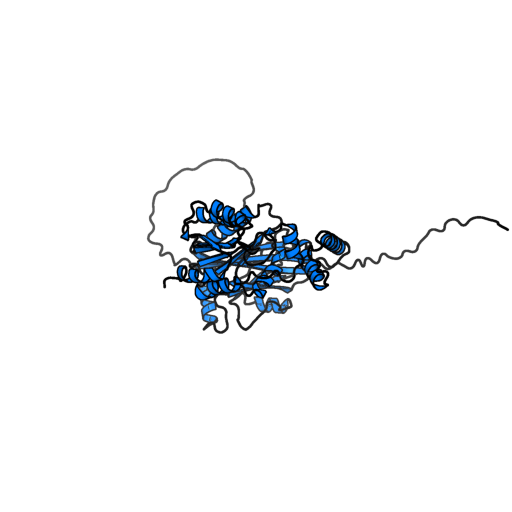 1650 C C . MET A 1 217 ? 12.814 -14.175 2.707 1.00 82.62 217 MET A C 1
ATOM 1652 O O . MET A 1 217 ? 12.179 -15.041 2.113 1.00 82.62 217 MET A O 1
ATOM 1656 N N . HIS A 1 218 ? 12.234 -13.067 3.166 1.00 81.50 218 HIS A N 1
ATOM 1657 C CA . HIS A 1 218 ? 10.832 -12.713 2.932 1.00 81.50 218 HIS A CA 1
ATOM 1658 C C . HIS A 1 218 ? 10.699 -11.532 1.971 1.00 81.50 218 HIS A C 1
ATOM 1660 O O . HIS A 1 218 ? 9.642 -10.916 1.914 1.00 81.50 218 HIS A O 1
ATOM 1666 N N . GLN A 1 219 ? 11.764 -11.166 1.254 1.00 87.06 219 GLN A N 1
ATOM 1667 C CA . GLN A 1 219 ? 11.745 -10.052 0.318 1.00 87.06 219 GLN A CA 1
ATOM 1668 C C . GLN A 1 219 ? 12.268 -10.466 -1.052 1.00 87.06 219 GLN A C 1
ATOM 1670 O O . GLN A 1 219 ? 13.364 -11.008 -1.164 1.00 87.06 219 GLN A O 1
ATOM 1675 N N . LEU A 1 220 ? 11.506 -10.164 -2.098 1.00 88.31 220 LEU A N 1
ATOM 1676 C CA . LEU A 1 220 ? 11.901 -10.359 -3.492 1.00 88.31 220 LEU A CA 1
ATOM 1677 C C . LEU A 1 220 ? 12.307 -9.022 -4.106 1.00 88.31 220 LEU A C 1
ATOM 1679 O O . LEU A 1 220 ? 11.642 -8.017 -3.873 1.00 88.31 220 LEU A O 1
ATOM 1683 N N . GLU A 1 221 ? 13.382 -9.005 -4.889 1.00 89.00 221 GLU A N 1
ATOM 1684 C CA . GLU A 1 221 ? 13.835 -7.824 -5.631 1.00 89.00 221 GLU A CA 1
ATOM 1685 C C . GLU A 1 221 ? 13.407 -7.918 -7.102 1.00 89.00 221 GLU A C 1
ATOM 1687 O O . GLU A 1 221 ? 13.523 -8.971 -7.731 1.00 89.00 221 GLU A O 1
ATOM 1692 N N . PHE A 1 222 ? 12.928 -6.803 -7.651 1.00 90.56 222 PHE A N 1
ATOM 1693 C CA . PHE A 1 222 ? 12.412 -6.689 -9.013 1.00 90.56 222 PHE A CA 1
ATOM 1694 C C . PHE A 1 222 ? 13.127 -5.577 -9.757 1.00 90.56 222 PHE A C 1
ATOM 1696 O O . PHE A 1 222 ? 13.539 -4.581 -9.160 1.00 90.56 222 PHE A O 1
ATOM 1703 N N . ILE A 1 223 ? 13.176 -5.717 -11.076 1.00 91.81 223 ILE A N 1
ATOM 1704 C CA . ILE A 1 223 ? 13.528 -4.634 -11.985 1.00 91.81 223 ILE A CA 1
ATOM 1705 C C . ILE A 1 223 ? 12.485 -4.542 -13.095 1.00 91.81 223 ILE A C 1
ATOM 1707 O O . ILE A 1 223 ? 12.185 -5.534 -13.760 1.00 91.81 223 ILE A O 1
ATOM 1711 N N . ALA A 1 224 ? 11.941 -3.347 -13.305 1.00 92.44 224 ALA A N 1
ATOM 1712 C CA . ALA A 1 224 ? 11.221 -3.002 -14.522 1.00 92.44 224 ALA A CA 1
ATOM 1713 C C . ALA A 1 224 ? 12.145 -2.176 -15.401 1.00 92.44 224 ALA A C 1
ATOM 1715 O O . ALA A 1 224 ? 12.772 -1.244 -14.904 1.00 92.44 224 ALA A O 1
ATOM 1716 N N . TYR A 1 225 ? 12.242 -2.495 -16.688 1.00 93.19 225 TYR A N 1
ATOM 1717 C CA . TYR A 1 225 ? 13.120 -1.763 -17.592 1.00 93.19 225 TYR A CA 1
ATOM 1718 C C . TYR A 1 225 ? 12.602 -1.705 -19.026 1.00 93.19 225 TYR A C 1
ATOM 1720 O O . TYR A 1 225 ? 11.891 -2.595 -19.500 1.00 93.19 225 TYR A O 1
ATOM 1728 N N . LYS A 1 226 ? 13.000 -0.647 -19.737 1.00 93.44 226 LYS A N 1
ATOM 1729 C CA . LYS A 1 226 ? 12.758 -0.478 -21.169 1.00 93.44 226 LYS A CA 1
ATOM 1730 C C . LYS A 1 226 ? 13.813 -1.246 -21.960 1.00 93.44 226 LYS A C 1
ATOM 1732 O O . LYS A 1 226 ? 14.975 -0.851 -22.003 1.00 93.44 226 LYS A O 1
ATOM 1737 N N . LYS A 1 227 ? 13.413 -2.338 -22.608 1.00 91.81 227 LYS A N 1
ATOM 1738 C CA . LYS A 1 227 ? 14.306 -3.263 -23.322 1.00 91.81 227 LYS A CA 1
ATOM 1739 C C . LYS A 1 227 ? 14.828 -2.715 -24.651 1.00 91.81 227 LYS A C 1
ATOM 1741 O O . LYS A 1 227 ? 15.920 -3.072 -25.074 1.00 91.81 227 LYS A O 1
ATOM 1746 N N . SER A 1 228 ? 14.045 -1.903 -25.357 1.00 90.19 228 SER A N 1
ATOM 1747 C CA . SER A 1 228 ? 14.398 -1.462 -26.713 1.00 90.19 228 SER A CA 1
ATOM 1748 C C . SER A 1 228 ? 13.826 -0.086 -27.057 1.00 90.19 228 SER A C 1
ATOM 1750 O O . SER A 1 228 ? 13.026 0.471 -26.304 1.00 90.19 228 SER A O 1
ATOM 1752 N N . GLY A 1 229 ? 14.269 0.481 -28.182 1.00 88.31 229 GLY A N 1
ATOM 1753 C CA . GLY A 1 229 ? 13.883 1.814 -28.653 1.00 88.31 229 GLY A CA 1
ATOM 1754 C C . GLY A 1 229 ? 14.659 2.948 -27.975 1.00 88.31 229 GLY A C 1
ATOM 1755 O O . GLY A 1 229 ? 15.654 2.731 -27.286 1.00 88.31 229 GLY A O 1
ATOM 1756 N N . SER A 1 230 ? 14.208 4.189 -28.165 1.00 84.44 230 SER A N 1
ATOM 1757 C CA . SER A 1 230 ? 14.822 5.348 -27.504 1.00 84.44 230 SER A CA 1
ATOM 1758 C C . SER A 1 230 ? 14.760 5.202 -25.984 1.00 84.44 230 SER A C 1
ATOM 1760 O O . SER A 1 230 ? 13.727 4.787 -25.460 1.00 84.44 230 SER A O 1
ATOM 1762 N N . GLN A 1 231 ? 15.846 5.558 -25.291 1.00 85.56 231 GLN A N 1
ATOM 1763 C CA . GLN A 1 231 ? 15.976 5.411 -23.831 1.00 85.56 231 GLN A CA 1
ATOM 1764 C C . GLN A 1 231 ? 15.859 3.949 -23.349 1.00 85.56 231 GLN A C 1
ATOM 1766 O O . GLN A 1 231 ? 15.396 3.684 -22.243 1.00 85.56 231 GLN A O 1
ATOM 1771 N N . ALA A 1 232 ? 16.260 2.977 -24.178 1.00 90.12 232 ALA A N 1
ATOM 1772 C CA . ALA A 1 232 ? 16.465 1.613 -23.699 1.00 90.12 232 ALA A CA 1
ATOM 1773 C C . ALA A 1 232 ? 17.491 1.605 -22.553 1.00 90.12 232 ALA A C 1
ATOM 1775 O O . ALA A 1 232 ? 18.497 2.313 -22.605 1.00 90.12 232 ALA A O 1
ATOM 1776 N N . GLY A 1 233 ? 17.210 0.821 -21.518 1.00 87.19 233 GLY A N 1
ATOM 1777 C CA . GLY A 1 233 ? 17.957 0.811 -20.264 1.00 87.19 233 GLY A CA 1
ATOM 1778 C C . GLY A 1 233 ? 17.322 1.648 -19.154 1.00 87.19 233 GLY A C 1
ATOM 1779 O O . GLY A 1 233 ? 17.668 1.415 -18.005 1.00 87.19 233 GLY A O 1
ATOM 1780 N N . THR A 1 234 ? 16.362 2.546 -19.430 1.00 90.12 234 THR A N 1
ATOM 1781 C CA . THR A 1 234 ? 15.562 3.183 -18.362 1.00 90.12 234 THR A CA 1
ATOM 1782 C C . THR A 1 234 ? 14.918 2.107 -17.497 1.00 90.12 234 THR A C 1
ATOM 1784 O O . THR A 1 234 ? 14.272 1.206 -18.034 1.00 90.12 234 THR A O 1
ATOM 1787 N N . HIS A 1 235 ? 15.075 2.204 -16.179 1.00 91.50 235 HIS A N 1
ATOM 1788 C CA . HIS A 1 235 ? 14.645 1.167 -15.252 1.00 91.50 235 HIS A CA 1
ATOM 1789 C C . HIS A 1 235 ? 14.203 1.727 -13.901 1.00 91.50 235 HIS A C 1
ATOM 1791 O O . HIS A 1 235 ? 14.487 2.872 -13.564 1.00 91.50 235 HIS A O 1
ATOM 1797 N N . ALA A 1 236 ? 13.535 0.874 -13.131 1.00 88.94 236 ALA A N 1
ATOM 1798 C CA . ALA A 1 236 ? 13.294 1.058 -11.712 1.00 88.94 236 ALA A CA 1
ATOM 1799 C C . ALA A 1 236 ? 13.407 -0.271 -10.975 1.00 88.94 236 ALA A C 1
ATOM 1801 O O . ALA A 1 236 ? 13.015 -1.324 -11.490 1.00 88.94 236 ALA A O 1
ATOM 1802 N N . PHE A 1 237 ? 13.914 -0.193 -9.750 1.00 87.38 237 PHE A N 1
ATOM 1803 C CA . PHE A 1 237 ? 13.948 -1.308 -8.818 1.00 87.38 237 PHE A CA 1
ATOM 1804 C C . PHE A 1 237 ? 12.777 -1.230 -7.850 1.00 87.38 237 PHE A C 1
ATOM 1806 O O . PHE A 1 237 ? 12.313 -0.150 -7.492 1.00 87.38 237 PHE A O 1
ATOM 1813 N N . SER A 1 238 ? 12.317 -2.389 -7.396 1.00 85.12 238 SER A N 1
ATOM 1814 C CA . SER A 1 238 ? 11.333 -2.476 -6.322 1.00 85.12 238 SER A CA 1
ATOM 1815 C C . SER A 1 238 ? 11.569 -3.722 -5.489 1.00 85.12 238 SER A C 1
ATOM 1817 O O . SER A 1 238 ? 12.245 -4.659 -5.920 1.00 85.12 238 SER A O 1
ATOM 1819 N N . VAL A 1 239 ? 11.018 -3.723 -4.282 1.00 82.94 239 VAL A N 1
ATOM 1820 C CA . VAL A 1 239 ? 11.077 -4.854 -3.363 1.00 82.94 239 VAL A CA 1
ATOM 1821 C C . VAL A 1 239 ? 9.658 -5.231 -2.962 1.00 82.94 239 VAL A C 1
ATOM 1823 O O . VAL A 1 239 ? 8.852 -4.367 -2.625 1.00 82.94 239 VAL A O 1
ATOM 1826 N N . SER A 1 240 ? 9.361 -6.528 -2.990 1.00 81.62 240 SER A N 1
ATOM 1827 C CA . SER A 1 240 ? 8.122 -7.092 -2.454 1.00 81.62 240 SER A CA 1
ATOM 1828 C C . SER A 1 240 ? 8.380 -7.827 -1.171 1.00 81.62 240 SER A C 1
ATOM 1830 O O . SER A 1 240 ? 9.356 -8.565 -1.097 1.00 81.62 240 SER A O 1
ATOM 1832 N N . ILE A 1 241 ? 7.463 -7.717 -0.216 1.00 83.00 241 ILE A N 1
ATOM 1833 C CA . ILE A 1 241 ? 7.401 -8.660 0.893 1.00 83.00 241 ILE A CA 1
ATOM 1834 C C . ILE A 1 241 ? 6.577 -9.877 0.472 1.00 83.00 241 ILE A C 1
ATOM 1836 O O . ILE A 1 241 ? 5.460 -9.764 -0.043 1.00 83.00 241 ILE A O 1
ATOM 1840 N N . ILE A 1 242 ? 7.129 -11.057 0.728 1.00 86.12 242 ILE A N 1
ATOM 1841 C CA . ILE A 1 242 ? 6.398 -12.314 0.670 1.00 86.12 242 ILE A CA 1
ATOM 1842 C C . ILE A 1 242 ? 5.461 -12.348 1.871 1.00 86.12 242 ILE A C 1
ATOM 1844 O O . ILE A 1 242 ? 5.903 -12.351 3.019 1.00 86.12 242 ILE A O 1
ATOM 1848 N N . VAL A 1 243 ? 4.160 -12.342 1.598 1.00 86.56 243 VAL A N 1
ATOM 1849 C CA . VAL A 1 243 ? 3.136 -12.462 2.630 1.00 86.56 243 VAL A CA 1
ATOM 1850 C C . VAL A 1 243 ? 2.793 -13.938 2.770 1.00 86.56 243 VAL A C 1
ATOM 1852 O O . VAL A 1 243 ? 2.383 -14.585 1.806 1.00 86.56 243 VAL A O 1
ATOM 1855 N N . GLU A 1 244 ? 2.966 -14.470 3.977 1.00 85.81 244 GLU A N 1
ATOM 1856 C CA . GLU A 1 244 ? 2.653 -15.867 4.267 1.00 85.81 244 GLU A CA 1
ATOM 1857 C C . GLU A 1 244 ? 1.164 -16.171 4.053 1.00 85.81 244 GLU A C 1
ATOM 1859 O O . GLU A 1 244 ? 0.299 -15.290 4.056 1.00 85.81 244 GLU A O 1
ATOM 1864 N N . GLU A 1 245 ? 0.833 -17.440 3.859 1.00 84.81 245 GLU A N 1
ATOM 1865 C CA . GLU A 1 245 ? -0.540 -17.839 3.555 1.00 84.81 245 GLU A CA 1
ATOM 1866 C C . GLU A 1 245 ? -1.506 -17.610 4.731 1.00 84.81 245 GLU A C 1
ATOM 1868 O O . GLU A 1 245 ? -2.658 -17.219 4.535 1.00 84.81 245 GLU A O 1
ATOM 1873 N N . THR A 1 246 ? -1.020 -17.816 5.955 1.00 90.06 246 THR A N 1
ATOM 1874 C CA . THR A 1 246 ? -1.774 -17.692 7.208 1.00 90.06 246 THR A CA 1
ATOM 1875 C C . THR A 1 246 ? -1.135 -16.656 8.132 1.00 90.06 246 THR A C 1
ATOM 1877 O O . THR A 1 246 ? 0.043 -16.315 8.008 1.00 90.06 246 THR A O 1
ATOM 1880 N N . GLY A 1 247 ? -1.929 -16.121 9.058 1.00 91.25 247 GLY A N 1
ATOM 1881 C CA . GLY A 1 247 ? -1.510 -15.095 10.015 1.00 91.25 247 GLY A CA 1
ATOM 1882 C C . GLY A 1 247 ? -2.348 -13.824 9.905 1.00 91.25 247 GLY A C 1
ATOM 1883 O O . GLY A 1 247 ? -3.420 -13.816 9.289 1.00 91.25 247 GLY A O 1
ATOM 1884 N N . PHE A 1 248 ? -1.854 -12.745 10.510 1.00 93.75 248 PHE A N 1
ATOM 1885 C CA . PHE A 1 248 ? -2.543 -11.456 10.563 1.00 93.75 248 PHE A CA 1
ATOM 1886 C C . PHE A 1 248 ? -1.959 -10.443 9.576 1.00 93.75 248 PHE A C 1
ATOM 1888 O O . PHE A 1 248 ? -0.744 -10.339 9.408 1.00 93.75 248 PHE A O 1
ATOM 1895 N N . SER A 1 249 ? -2.822 -9.681 8.917 1.00 95.50 249 SER A N 1
ATOM 1896 C CA . SER A 1 249 ? -2.441 -8.534 8.092 1.00 95.50 249 SER A CA 1
ATOM 1897 C C . SER A 1 249 ? -3.102 -7.264 8.609 1.00 95.50 249 SER A C 1
ATOM 1899 O O . SER A 1 249 ? -4.249 -7.288 9.053 1.00 95.50 249 SER A O 1
ATOM 1901 N N . ILE A 1 250 ? -2.407 -6.140 8.499 1.00 97.50 250 ILE A N 1
ATOM 1902 C CA . ILE A 1 250 ? -2.958 -4.810 8.732 1.00 97.50 250 ILE A CA 1
ATOM 1903 C C . ILE A 1 250 ? -3.310 -4.190 7.385 1.00 97.50 250 ILE A C 1
ATOM 1905 O O . ILE A 1 250 ? -2.463 -4.077 6.500 1.00 97.50 250 ILE A O 1
ATOM 1909 N N . ILE A 1 251 ? -4.561 -3.764 7.249 1.00 98.00 251 ILE A N 1
ATOM 1910 C CA . ILE A 1 251 ? -4.996 -2.861 6.187 1.00 98.00 251 ILE A CA 1
ATOM 1911 C C . ILE A 1 251 ? -5.162 -1.493 6.831 1.00 98.00 251 ILE A C 1
ATOM 1913 O O . ILE A 1 251 ? -5.980 -1.331 7.735 1.00 98.00 251 ILE A O 1
ATOM 1917 N N . THR A 1 252 ? -4.366 -0.526 6.392 1.00 97.69 252 THR A N 1
ATOM 1918 C CA . THR A 1 252 ? -4.315 0.808 6.989 1.00 97.69 252 THR A CA 1
ATOM 1919 C C . THR A 1 252 ? -4.581 1.877 5.949 1.00 97.69 252 THR A C 1
ATOM 1921 O O . THR A 1 252 ? -3.997 1.863 4.865 1.00 97.69 252 THR A O 1
ATOM 1924 N N . ASP A 1 253 ? -5.416 2.841 6.310 1.00 95.44 253 ASP A N 1
ATOM 1925 C CA . ASP A 1 253 ? -5.482 4.115 5.611 1.00 95.44 253 ASP A CA 1
ATOM 1926 C C . ASP A 1 253 ? -4.194 4.943 5.833 1.00 95.44 253 ASP A C 1
ATOM 1928 O O . ASP A 1 253 ? -3.360 4.607 6.686 1.00 95.44 253 ASP A O 1
ATOM 1932 N N . LEU A 1 254 ? -3.993 5.989 5.024 1.00 90.94 254 LEU A N 1
ATOM 1933 C CA . LEU A 1 254 ? -2.836 6.883 5.099 1.00 90.94 254 LEU A CA 1
ATOM 1934 C C . LEU A 1 254 ? -3.158 8.231 5.749 1.00 90.94 254 LEU A C 1
ATOM 1936 O O . LEU A 1 254 ? -2.545 8.610 6.754 1.00 90.94 254 LEU A O 1
ATOM 1940 N N . ASP A 1 255 ? -4.055 8.977 5.113 1.00 85.88 255 ASP A N 1
ATOM 1941 C CA . ASP A 1 255 ? -4.270 10.399 5.341 1.00 85.88 255 ASP A CA 1
ATOM 1942 C C . ASP A 1 255 ? -5.081 10.601 6.631 1.00 85.88 255 ASP A C 1
ATOM 1944 O O . ASP A 1 255 ? -6.119 9.996 6.836 1.00 85.88 255 ASP A O 1
ATOM 1948 N N . ASP A 1 256 ? -4.565 11.400 7.564 1.00 86.19 256 ASP A N 1
ATOM 1949 C CA . ASP A 1 256 ? -5.071 11.587 8.935 1.00 86.19 256 ASP A CA 1
ATOM 1950 C C . ASP A 1 256 ? -5.060 10.323 9.833 1.00 86.19 256 ASP A C 1
ATOM 1952 O O . ASP A 1 256 ? -5.232 10.445 11.054 1.00 86.19 256 ASP A O 1
ATOM 1956 N N . THR A 1 257 ? -4.722 9.150 9.279 1.00 91.81 257 THR A N 1
ATOM 1957 C CA . THR A 1 257 ? -4.460 7.884 9.992 1.00 91.81 257 THR A CA 1
ATOM 1958 C C . THR A 1 257 ? -3.006 7.763 10.464 1.00 91.81 257 THR A C 1
ATOM 1960 O O . THR A 1 257 ? -2.756 7.628 11.663 1.00 91.81 257 THR A O 1
ATOM 1963 N N . ILE A 1 258 ? -2.030 7.855 9.551 1.00 91.69 258 ILE A N 1
ATOM 1964 C CA . ILE A 1 258 ? -0.584 7.832 9.875 1.00 91.69 258 ILE A CA 1
ATOM 1965 C C . ILE A 1 258 ? 0.156 9.108 9.469 1.00 91.69 258 ILE A C 1
ATOM 1967 O O . ILE A 1 258 ? 1.253 9.375 9.962 1.00 91.69 258 ILE A O 1
ATOM 1971 N N . LYS A 1 259 ? -0.448 9.899 8.584 1.00 86.31 259 LYS A N 1
ATOM 1972 C CA . LYS A 1 259 ? 0.098 11.129 8.023 1.00 86.31 259 LYS A CA 1
ATOM 1973 C C . LYS A 1 259 ? -0.801 12.304 8.384 1.00 86.31 259 LYS A C 1
ATOM 1975 O O . LYS A 1 259 ? -1.990 12.252 8.100 1.00 86.31 259 LYS A O 1
ATOM 1980 N N . ASP A 1 260 ? -0.250 13.382 8.935 1.00 79.75 260 ASP A N 1
ATOM 1981 C CA . ASP A 1 260 ? -1.011 14.625 9.106 1.00 79.75 260 ASP A CA 1
ATOM 1982 C C . ASP A 1 260 ? -1.210 15.300 7.738 1.00 79.75 260 ASP A C 1
ATOM 1984 O O . ASP A 1 260 ? -0.296 15.911 7.166 1.00 79.75 260 ASP A O 1
ATOM 1988 N N . SER A 1 261 ? -2.391 15.089 7.161 1.00 66.38 261 SER A N 1
ATOM 1989 C CA . SER A 1 261 ? -2.696 15.432 5.772 1.00 66.38 261 SER A CA 1
ATOM 1990 C C . SER A 1 261 ? -3.553 16.693 5.649 1.00 66.38 261 SER A C 1
ATOM 1992 O O . SER A 1 261 ? -3.706 17.227 4.549 1.00 66.38 261 SER A O 1
ATOM 1994 N N . ASP A 1 262 ? -4.071 17.209 6.771 1.00 67.19 262 ASP A N 1
ATOM 1995 C CA . ASP A 1 262 ? -5.089 18.262 6.815 1.00 67.19 262 ASP A CA 1
ATOM 1996 C C . ASP A 1 262 ? -6.328 17.939 5.938 1.00 67.19 262 ASP A C 1
ATOM 1998 O O . ASP A 1 262 ? -7.089 18.847 5.585 1.00 67.19 262 ASP A O 1
ATOM 2002 N N . VAL A 1 263 ? -6.579 16.666 5.585 1.00 62.44 263 VAL A N 1
ATOM 2003 C CA . VAL A 1 263 ? -7.734 16.261 4.759 1.00 62.44 263 VAL A CA 1
ATOM 2004 C C . VAL A 1 263 ? -9.043 16.628 5.442 1.00 62.44 263 VAL A C 1
ATOM 2006 O O . VAL A 1 263 ? -9.960 17.143 4.792 1.00 62.44 263 VAL A O 1
ATOM 2009 N N . TYR A 1 264 ? -9.101 16.502 6.766 1.00 62.81 264 TYR A N 1
ATOM 2010 C CA . TYR A 1 264 ? -10.219 16.986 7.572 1.00 62.81 264 TYR A CA 1
ATOM 2011 C C . TYR A 1 264 ? -10.539 18.487 7.403 1.00 62.81 264 TYR A C 1
ATOM 2013 O O . TYR A 1 264 ? -11.660 18.899 7.705 1.00 62.81 264 TYR A O 1
ATOM 2021 N N . ARG A 1 265 ? -9.599 19.317 6.919 1.00 64.75 265 ARG A N 1
ATOM 2022 C CA . ARG A 1 265 ? -9.816 20.751 6.624 1.00 64.75 265 ARG A CA 1
ATOM 2023 C C . ARG A 1 265 ? -10.382 21.004 5.222 1.00 64.75 265 ARG A C 1
ATOM 2025 O O . ARG A 1 265 ? -10.725 22.142 4.900 1.00 64.75 265 ARG A O 1
ATOM 2032 N N . GLY A 1 266 ? -10.508 19.963 4.400 1.00 65.81 266 GLY A N 1
ATOM 2033 C CA . GLY A 1 266 ? -11.164 19.980 3.095 1.00 65.81 266 GLY A CA 1
ATOM 2034 C C . GLY A 1 266 ? -10.226 19.727 1.903 1.00 65.81 266 GLY A C 1
ATOM 2035 O O . GLY A 1 266 ? -9.002 19.789 2.034 1.00 65.81 266 GLY A O 1
ATOM 2036 N N . PRO A 1 267 ? -10.787 19.488 0.699 1.00 64.44 267 PRO A N 1
ATOM 2037 C CA . PRO A 1 267 ? -10.027 19.033 -0.474 1.00 64.44 267 PRO A CA 1
ATOM 2038 C C . PRO A 1 267 ? -8.898 19.974 -0.910 1.00 64.44 267 PRO A C 1
ATOM 2040 O O . PRO A 1 267 ? -7.848 19.518 -1.352 1.00 64.44 267 PRO A O 1
ATOM 2043 N N . SER A 1 268 ? -9.089 21.289 -0.766 1.00 60.66 268 SER A N 1
ATOM 2044 C CA . SER A 1 268 ? -8.066 22.277 -1.124 1.00 60.66 268 SER A CA 1
ATOM 2045 C C . SER A 1 268 ? -6.869 22.249 -0.173 1.00 60.66 268 SER A C 1
ATOM 2047 O O . SER A 1 268 ? -5.744 22.437 -0.623 1.00 60.66 268 SER A O 1
ATOM 2049 N N . ALA A 1 269 ? -7.091 22.000 1.123 1.00 65.06 269 ALA A N 1
ATOM 2050 C CA . ALA A 1 269 ? -6.018 21.870 2.106 1.00 65.06 269 ALA A CA 1
ATOM 2051 C C . ALA A 1 269 ? -5.243 20.561 1.898 1.00 65.06 269 ALA A C 1
ATOM 2053 O O . ALA A 1 269 ? -4.017 20.593 1.855 1.00 65.06 269 ALA A O 1
ATOM 2054 N N . ALA A 1 270 ? -5.955 19.456 1.647 1.00 67.12 270 ALA A N 1
ATOM 2055 C CA . ALA A 1 270 ? -5.366 18.164 1.294 1.00 67.12 270 ALA A CA 1
ATOM 2056 C C . ALA A 1 270 ? -4.466 18.256 0.054 1.00 67.12 270 ALA A C 1
ATOM 2058 O O . ALA A 1 270 ? -3.299 17.866 0.083 1.00 67.12 270 ALA A O 1
ATOM 2059 N N . LEU A 1 271 ? -4.993 18.834 -1.032 1.00 68.44 271 LEU A N 1
ATOM 2060 C CA . LEU A 1 271 ? -4.252 19.019 -2.278 1.00 68.44 271 LEU A CA 1
ATOM 2061 C C . LEU A 1 271 ? -3.052 19.949 -2.076 1.00 68.44 271 LEU A C 1
ATOM 2063 O O . LEU A 1 271 ? -1.983 19.726 -2.641 1.00 68.44 271 LEU A O 1
ATOM 2067 N N . ASN A 1 272 ? -3.205 20.981 -1.245 1.00 66.81 272 ASN A N 1
ATOM 2068 C CA . ASN A 1 272 ? -2.110 21.877 -0.921 1.00 66.81 272 ASN A CA 1
ATOM 2069 C C . ASN A 1 272 ? -1.001 21.179 -0.123 1.00 66.81 272 ASN A C 1
ATOM 2071 O O . ASN A 1 272 ? 0.172 21.303 -0.468 1.00 66.81 272 ASN A O 1
ATOM 2075 N N . ASN A 1 273 ? -1.359 20.410 0.905 1.00 70.75 273 ASN A N 1
ATOM 2076 C CA . ASN A 1 273 ? -0.400 19.652 1.699 1.00 70.75 273 ASN A CA 1
ATOM 2077 C C . ASN A 1 273 ? 0.338 18.636 0.810 1.00 70.75 273 ASN A C 1
ATOM 2079 O O . ASN A 1 273 ? 1.568 18.663 0.730 1.00 70.75 273 ASN A O 1
ATOM 2083 N N . ALA A 1 274 ? -0.410 17.851 0.030 1.00 69.69 274 ALA A N 1
ATOM 2084 C CA . ALA A 1 274 ? 0.139 16.873 -0.901 1.00 69.69 274 ALA A CA 1
ATOM 2085 C C . ALA A 1 274 ? 1.110 17.487 -1.924 1.00 69.69 274 ALA A C 1
ATOM 2087 O O . ALA A 1 274 ? 2.171 16.920 -2.166 1.00 69.69 274 ALA A O 1
ATOM 2088 N N . LEU A 1 275 ? 0.801 18.650 -2.508 1.00 69.00 275 LEU A N 1
ATOM 2089 C CA . LEU A 1 275 ? 1.624 19.224 -3.580 1.00 69.00 275 LEU A CA 1
ATOM 2090 C C . LEU A 1 275 ? 2.752 20.145 -3.101 1.00 69.00 275 LEU A C 1
ATOM 2092 O O . LEU A 1 275 ? 3.739 20.284 -3.814 1.00 69.00 275 LEU A O 1
ATOM 2096 N N . PHE A 1 276 ? 2.633 20.783 -1.935 1.00 65.56 276 PHE A N 1
ATOM 2097 C CA . PHE A 1 276 ? 3.585 21.817 -1.504 1.00 65.56 276 PHE A CA 1
ATOM 2098 C C . PHE A 1 276 ? 4.390 21.460 -0.256 1.00 65.56 276 PHE A C 1
ATOM 2100 O O . PHE A 1 276 ? 5.429 22.076 -0.028 1.00 65.56 276 PHE A O 1
ATOM 2107 N N . THR A 1 277 ? 3.939 20.507 0.566 1.00 64.06 277 THR A N 1
ATOM 2108 C CA . THR A 1 277 ? 4.570 20.260 1.870 1.00 64.06 277 THR A CA 1
ATOM 2109 C C . THR A 1 277 ? 5.649 19.178 1.752 1.00 64.06 277 THR A C 1
ATOM 2111 O O . THR A 1 277 ? 5.324 18.032 1.429 1.00 64.06 277 THR A O 1
ATOM 2114 N N . PRO A 1 278 ? 6.932 19.494 2.023 1.00 55.97 278 PRO A N 1
ATOM 2115 C CA . PRO A 1 278 ? 8.030 18.527 1.940 1.00 55.97 278 PRO A CA 1
ATOM 2116 C C . PRO A 1 278 ? 7.845 17.347 2.897 1.00 55.97 278 PRO A C 1
ATOM 2118 O O . PRO A 1 278 ? 8.154 16.213 2.551 1.00 55.97 278 PRO A O 1
ATOM 2121 N N . SER A 1 279 ? 7.295 17.631 4.076 1.00 55.12 279 SER A N 1
ATOM 2122 C CA . SER A 1 279 ? 7.146 16.713 5.198 1.00 55.12 279 SER A CA 1
ATOM 2123 C C . SER A 1 279 ? 5.765 16.903 5.820 1.00 55.12 279 SER A C 1
ATOM 2125 O O . SER A 1 279 ? 5.590 17.706 6.739 1.00 55.12 279 SER A O 1
ATOM 2127 N N . SER A 1 280 ? 4.756 16.196 5.322 1.00 60.59 280 SER A N 1
ATOM 2128 C CA . SER A 1 280 ? 3.603 15.918 6.177 1.00 60.59 280 SER A CA 1
ATOM 2129 C C . SER A 1 280 ? 4.130 15.121 7.366 1.00 60.59 280 SER A C 1
ATOM 2131 O O . SER A 1 280 ? 4.713 14.054 7.165 1.00 60.59 280 SER A O 1
ATOM 2133 N N . SER A 1 281 ? 4.019 15.661 8.576 1.00 72.94 281 SER A N 1
ATOM 2134 C CA . SER A 1 281 ? 4.508 14.982 9.772 1.00 72.94 281 SER A CA 1
ATOM 2135 C C . SER A 1 281 ? 3.785 13.651 9.931 1.00 72.94 281 SER A C 1
ATOM 2137 O O . SER A 1 281 ? 2.557 13.584 9.822 1.00 72.94 281 SER A O 1
ATOM 2139 N N . SER A 1 282 ? 4.549 12.590 10.181 1.00 85.00 282 SER A N 1
ATOM 2140 C CA . SER A 1 282 ? 3.970 11.347 10.668 1.00 85.00 282 SER A CA 1
ATOM 2141 C C . SER A 1 282 ? 3.252 11.623 11.987 1.00 85.00 282 SER A C 1
ATOM 2143 O O . SER A 1 282 ? 3.667 12.462 12.793 1.00 85.00 282 SER A O 1
ATOM 2145 N N . ILE A 1 283 ? 2.139 10.934 12.202 1.00 88.94 283 ILE A N 1
ATOM 2146 C CA . ILE A 1 283 ? 1.422 11.011 13.467 1.00 88.94 283 ILE A CA 1
ATOM 2147 C C . ILE A 1 283 ? 2.283 10.328 14.531 1.00 88.94 283 ILE A C 1
ATOM 2149 O O . ILE A 1 283 ? 2.676 9.166 14.385 1.00 88.94 283 ILE A O 1
ATOM 2153 N N . ALA A 1 284 ? 2.595 11.072 15.593 1.00 90.75 284 ALA A N 1
ATOM 2154 C CA . ALA A 1 284 ? 3.481 10.616 16.656 1.00 90.75 284 ALA A CA 1
ATOM 2155 C C . ALA A 1 284 ? 3.002 9.276 17.242 1.00 90.75 284 ALA A C 1
ATOM 2157 O O . ALA A 1 284 ? 1.822 9.102 17.534 1.00 90.75 284 ALA A O 1
ATOM 2158 N N . GLY A 1 285 ? 3.927 8.326 17.391 1.00 92.88 285 GLY A N 1
ATOM 2159 C CA . GLY A 1 285 ? 3.654 6.991 17.933 1.00 92.88 285 GLY A CA 1
ATOM 2160 C C . GLY A 1 285 ? 3.132 5.959 16.925 1.00 92.88 285 GLY A C 1
ATOM 2161 O O . GLY A 1 285 ? 3.297 4.769 17.176 1.00 92.88 285 GLY A O 1
ATOM 2162 N N . MET A 1 286 ? 2.585 6.356 15.766 1.00 95.00 286 MET A N 1
ATOM 2163 C CA . MET A 1 286 ? 2.040 5.390 14.793 1.00 95.00 286 MET A CA 1
ATOM 2164 C C . MET A 1 286 ? 3.117 4.489 14.185 1.00 95.00 286 MET A C 1
ATOM 2166 O O . MET A 1 286 ? 2.922 3.281 14.102 1.00 95.00 286 MET A O 1
ATOM 2170 N N . SER A 1 287 ? 4.267 5.052 13.800 1.00 95.00 287 SER A N 1
ATOM 2171 C CA . SER A 1 287 ? 5.383 4.257 13.265 1.00 95.00 287 SER A CA 1
ATOM 2172 C C . SER A 1 287 ? 5.903 3.250 14.301 1.00 95.00 287 SER A C 1
ATOM 2174 O O . SER A 1 287 ? 6.068 2.073 13.990 1.00 95.00 287 SER A O 1
ATOM 2176 N N . ALA A 1 288 ? 6.049 3.662 15.565 1.00 94.50 288 ALA A N 1
ATOM 2177 C CA . ALA A 1 288 ? 6.452 2.765 16.651 1.00 94.50 288 ALA A CA 1
ATOM 2178 C C . ALA A 1 288 ? 5.429 1.638 16.887 1.00 94.50 288 ALA A C 1
ATOM 2180 O O . ALA A 1 288 ? 5.813 0.477 17.007 1.00 94.50 288 ALA A O 1
ATOM 2181 N N . LEU A 1 289 ? 4.130 1.958 16.889 1.00 95.25 289 LEU A N 1
ATOM 2182 C CA . LEU A 1 289 ? 3.057 0.966 16.993 1.00 95.25 289 LEU A CA 1
ATOM 2183 C C . LEU A 1 289 ? 3.081 -0.025 15.819 1.00 95.25 289 LEU A C 1
ATOM 2185 O O . LEU A 1 289 ? 2.927 -1.227 16.013 1.00 95.25 289 LEU A O 1
ATOM 2189 N N . TYR A 1 290 ? 3.276 0.462 14.594 1.00 96.06 290 TYR A N 1
ATOM 2190 C CA . TYR A 1 290 ? 3.278 -0.393 13.408 1.00 96.06 290 TYR A CA 1
ATOM 2191 C C . TYR A 1 290 ? 4.512 -1.292 13.375 1.00 96.06 290 TYR A C 1
ATOM 2193 O O . TYR A 1 290 ? 4.383 -2.476 13.083 1.00 96.06 290 TYR A O 1
ATOM 2201 N N . ASN A 1 291 ? 5.684 -0.779 13.747 1.00 94.31 291 ASN A N 1
ATOM 2202 C CA . ASN A 1 291 ? 6.883 -1.601 13.899 1.00 94.31 291 ASN A CA 1
ATOM 2203 C C . ASN A 1 291 ? 6.726 -2.651 15.005 1.00 94.31 291 ASN A C 1
ATOM 2205 O O . ASN A 1 291 ? 7.167 -3.782 14.821 1.00 94.31 291 ASN A O 1
ATOM 2209 N N . HIS A 1 292 ? 6.033 -2.321 16.100 1.00 92.12 292 HIS A N 1
ATOM 2210 C CA . HIS A 1 292 ? 5.663 -3.291 17.135 1.00 92.12 292 HIS A CA 1
ATOM 2211 C C . HIS A 1 292 ? 4.806 -4.428 16.558 1.00 92.12 292 HIS A C 1
ATOM 2213 O O . HIS A 1 292 ? 5.120 -5.597 16.747 1.00 92.12 292 HIS A O 1
ATOM 2219 N N . PHE A 1 293 ? 3.767 -4.111 15.780 1.00 93.19 293 PHE A N 1
ATOM 2220 C CA . PHE A 1 293 ? 2.947 -5.127 1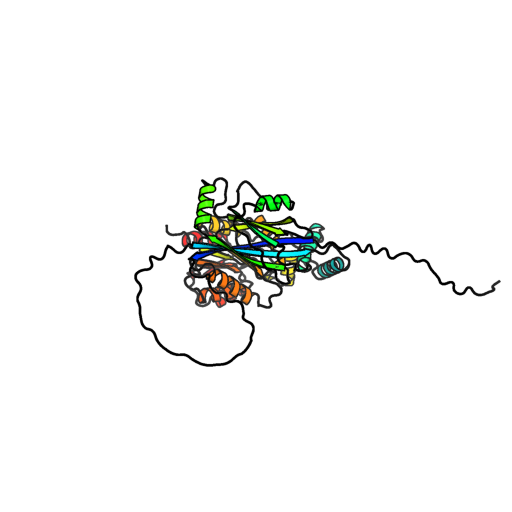5.106 1.00 93.19 293 PHE A CA 1
ATOM 2221 C C . PHE A 1 293 ? 3.707 -5.926 14.034 1.00 93.19 293 PHE A C 1
ATOM 2223 O O . PHE A 1 293 ? 3.485 -7.129 13.889 1.00 93.19 293 PHE A O 1
ATOM 2230 N N . ALA A 1 294 ? 4.611 -5.286 13.292 1.00 90.50 294 ALA A N 1
ATOM 2231 C CA . ALA A 1 294 ? 5.420 -5.948 12.274 1.00 90.50 294 ALA A CA 1
ATOM 2232 C C . ALA A 1 294 ? 6.401 -6.952 12.893 1.00 90.50 294 ALA A C 1
ATOM 2234 O O . ALA A 1 294 ? 6.450 -8.104 12.468 1.00 90.50 294 ALA A O 1
ATOM 2235 N N . ALA A 1 295 ? 7.169 -6.518 13.895 1.00 86.44 295 ALA A N 1
ATOM 2236 C CA . ALA A 1 295 ? 8.248 -7.305 14.478 1.00 86.44 295 ALA A CA 1
ATOM 2237 C C . ALA A 1 295 ? 7.730 -8.387 15.433 1.00 86.44 295 ALA A C 1
ATOM 2239 O O . ALA A 1 295 ? 8.092 -9.553 15.289 1.00 86.44 295 ALA A O 1
ATOM 2240 N N . ASP A 1 296 ? 6.852 -8.024 16.370 1.00 79.69 296 ASP A N 1
ATOM 2241 C CA . ASP A 1 296 ? 6.463 -8.924 17.463 1.00 79.69 296 ASP A CA 1
ATOM 2242 C C . ASP A 1 296 ? 5.311 -9.862 17.083 1.00 79.69 296 ASP A C 1
ATOM 2244 O O . ASP A 1 296 ? 5.100 -10.883 17.741 1.00 79.69 296 ASP A O 1
ATOM 2248 N N . CYS A 1 297 ? 4.542 -9.517 16.045 1.00 77.75 297 CYS A N 1
ATOM 2249 C CA . CYS A 1 297 ? 3.378 -10.291 15.603 1.00 77.75 297 CYS A CA 1
ATOM 2250 C C . CYS A 1 297 ? 3.489 -10.794 14.155 1.00 77.75 297 CYS A C 1
ATOM 2252 O O . CYS A 1 297 ? 2.536 -11.394 13.658 1.00 77.75 297 CYS A O 1
ATOM 2254 N N . ALA A 1 298 ? 4.616 -10.547 13.473 1.00 86.12 298 ALA A N 1
ATOM 2255 C CA . ALA A 1 298 ? 4.848 -10.932 12.076 1.00 86.12 298 ALA A CA 1
ATOM 2256 C C . ALA A 1 298 ? 3.708 -10.501 11.124 1.00 86.12 298 ALA A C 1
ATOM 2258 O O . ALA A 1 298 ? 3.329 -11.230 10.200 1.00 86.12 298 ALA A O 1
ATOM 2259 N N . MET A 1 299 ? 3.117 -9.325 11.371 1.00 91.50 299 MET A N 1
ATOM 2260 C CA . MET A 1 299 ? 1.997 -8.826 10.573 1.00 91.50 299 MET A CA 1
ATOM 2261 C C . MET A 1 299 ? 2.467 -8.243 9.243 1.00 91.50 299 MET A C 1
ATOM 2263 O O . MET A 1 299 ? 3.409 -7.453 9.191 1.00 91.50 299 MET A O 1
ATOM 2267 N N . ALA A 1 300 ? 1.758 -8.578 8.166 1.00 91.56 300 ALA A N 1
ATOM 2268 C CA . ALA A 1 300 ? 1.963 -7.953 6.862 1.00 91.56 300 ALA A CA 1
ATOM 2269 C C . ALA A 1 300 ? 1.164 -6.647 6.749 1.00 91.56 300 ALA A C 1
ATOM 2271 O O . ALA A 1 300 ? 0.052 -6.556 7.267 1.00 91.56 300 ALA A O 1
ATOM 2272 N N . PHE A 1 301 ? 1.706 -5.653 6.044 1.00 93.75 301 PHE A N 1
ATOM 2273 C CA . PHE A 1 301 ? 1.091 -4.331 5.905 1.00 93.75 301 PHE A CA 1
ATOM 2274 C C . PHE A 1 301 ? 0.579 -4.072 4.488 1.00 93.75 301 PHE A C 1
ATOM 2276 O O . PHE A 1 301 ? 1.274 -4.301 3.494 1.00 93.75 301 PHE A O 1
ATOM 2283 N N . HIS A 1 302 ? -0.635 -3.530 4.417 1.00 94.12 302 HIS A N 1
ATOM 2284 C CA . HIS A 1 302 ? -1.276 -3.058 3.199 1.00 94.12 302 HIS A CA 1
ATOM 2285 C C . HIS A 1 302 ? -1.788 -1.628 3.421 1.00 94.12 302 HIS A C 1
ATOM 2287 O O . HIS A 1 302 ? -2.780 -1.407 4.115 1.00 94.12 302 HIS A O 1
ATOM 2293 N N . TYR A 1 303 ? -1.104 -0.654 2.834 1.00 94.06 303 TYR A N 1
ATOM 2294 C CA . TYR A 1 303 ? -1.473 0.756 2.859 1.00 94.06 303 TYR A CA 1
ATOM 2295 C C . TYR A 1 303 ? -2.468 1.040 1.734 1.00 94.06 303 TYR A C 1
ATOM 2297 O O . TYR A 1 303 ? -2.146 0.843 0.565 1.00 94.06 303 TYR A O 1
ATOM 2305 N N . VAL A 1 304 ? -3.671 1.501 2.065 1.00 93.50 304 VAL A N 1
ATOM 2306 C CA . VAL A 1 304 ? -4.742 1.770 1.097 1.00 93.50 304 VAL A CA 1
ATOM 2307 C C . VAL A 1 304 ? -5.160 3.225 1.213 1.00 93.50 304 VAL A C 1
ATOM 2309 O O . VAL A 1 304 ? -5.677 3.636 2.242 1.00 93.50 304 VAL A O 1
ATOM 2312 N N . SER A 1 305 ? -4.996 4.009 0.150 1.00 89.94 305 SER A N 1
ATOM 2313 C CA . SER A 1 305 ? -5.460 5.399 0.127 1.00 89.94 305 SER A CA 1
ATOM 2314 C C . SER A 1 305 ? -6.270 5.696 -1.124 1.00 89.94 305 SER A C 1
ATOM 2316 O O . SER A 1 305 ? -6.026 5.167 -2.208 1.00 89.94 305 SER A O 1
ATOM 2318 N N . ALA A 1 306 ? -7.255 6.581 -0.967 1.00 87.12 306 ALA A N 1
ATOM 2319 C CA . ALA A 1 306 ? -7.998 7.141 -2.087 1.00 87.12 306 ALA A CA 1
ATOM 2320 C C . ALA A 1 306 ? -7.224 8.259 -2.813 1.00 87.12 306 ALA A C 1
ATOM 2322 O O . ALA A 1 306 ? -7.762 8.858 -3.751 1.00 87.12 306 ALA A O 1
ATOM 2323 N N . SER A 1 307 ? -5.993 8.541 -2.376 1.00 84.38 307 SER A N 1
ATOM 2324 C CA . SER A 1 307 ? -5.072 9.446 -3.044 1.00 84.38 307 SER A CA 1
ATOM 2325 C C . SER A 1 307 ? -4.667 8.922 -4.433 1.00 84.38 307 SER A C 1
ATOM 2327 O O . SER A 1 307 ? -4.571 7.710 -4.637 1.00 84.38 307 SER A O 1
ATOM 2329 N N . PRO A 1 308 ? -4.419 9.828 -5.391 1.00 84.56 308 PRO A N 1
ATOM 2330 C CA . PRO A 1 308 ? -3.951 9.510 -6.741 1.00 84.56 308 PRO A CA 1
ATOM 2331 C C . PRO A 1 308 ? -2.651 8.707 -6.774 1.00 84.56 308 PRO A C 1
ATOM 2333 O O . PRO A 1 308 ? -1.711 9.053 -6.060 1.00 84.56 308 PRO A O 1
ATOM 2336 N N . PHE A 1 309 ? -2.534 7.718 -7.661 1.00 83.00 309 PHE A N 1
ATOM 2337 C CA . PHE A 1 309 ? -1.285 6.956 -7.807 1.00 83.00 309 PHE A CA 1
ATOM 2338 C C . PHE A 1 309 ? -0.090 7.803 -8.288 1.00 83.00 309 PHE A C 1
ATOM 2340 O O . PHE A 1 309 ? 1.050 7.445 -8.023 1.00 83.00 309 PHE A O 1
ATOM 2347 N N . GLN A 1 310 ? -0.317 8.970 -8.905 1.00 82.50 310 GLN A N 1
ATOM 2348 C CA . GLN A 1 310 ? 0.739 9.941 -9.239 1.00 82.50 310 GLN A CA 1
ATOM 2349 C C . GLN A 1 310 ? 1.504 10.439 -7.999 1.00 82.50 310 GLN A C 1
ATOM 2351 O O . GLN A 1 310 ? 2.594 10.989 -8.119 1.00 82.50 310 GLN A O 1
ATOM 2356 N N . LEU A 1 311 ? 0.929 10.273 -6.803 1.00 82.06 311 LEU A N 1
ATOM 2357 C CA . LEU A 1 311 ? 1.547 10.631 -5.527 1.00 82.06 311 LEU A CA 1
ATOM 2358 C C . LEU A 1 311 ? 2.363 9.495 -4.907 1.00 82.06 311 LEU A C 1
ATOM 2360 O O . LEU A 1 311 ? 2.860 9.648 -3.792 1.00 82.06 311 LEU A O 1
ATOM 2364 N N . LEU A 1 312 ? 2.489 8.362 -5.589 1.00 80.88 312 LEU A N 1
ATOM 2365 C CA . LEU A 1 312 ? 3.133 7.182 -5.046 1.00 80.88 312 LEU A CA 1
ATOM 2366 C C . LEU A 1 312 ? 4.558 7.445 -4.558 1.00 80.88 312 LEU A C 1
ATOM 2368 O O . LEU A 1 312 ? 4.845 7.113 -3.414 1.00 80.88 312 LEU A O 1
ATOM 2372 N N . ASP A 1 313 ? 5.444 8.010 -5.380 1.00 79.12 313 ASP A N 1
ATOM 2373 C CA . ASP A 1 313 ? 6.853 8.172 -4.987 1.00 79.12 313 ASP A CA 1
ATOM 2374 C C . ASP A 1 313 ? 6.972 9.035 -3.726 1.00 79.12 313 ASP A C 1
ATOM 2376 O O . ASP A 1 313 ? 7.743 8.742 -2.813 1.00 79.12 313 ASP A O 1
ATOM 2380 N N . MET A 1 314 ? 6.112 10.049 -3.608 1.00 79.56 314 MET A N 1
ATOM 2381 C CA . MET A 1 314 ? 5.985 10.847 -2.392 1.00 79.56 314 MET A CA 1
ATOM 2382 C C . MET A 1 314 ? 5.499 10.010 -1.200 1.00 79.56 314 MET A C 1
ATOM 2384 O O . MET A 1 314 ? 6.006 10.187 -0.094 1.00 79.56 314 MET A O 1
ATOM 2388 N N . ILE A 1 315 ? 4.512 9.136 -1.394 1.00 84.94 315 ILE A N 1
ATOM 2389 C CA . ILE A 1 315 ? 3.987 8.264 -0.336 1.00 84.94 315 ILE A CA 1
ATOM 2390 C C . ILE A 1 315 ? 5.047 7.250 0.105 1.00 84.94 315 ILE A C 1
ATOM 2392 O O . ILE A 1 315 ? 5.260 7.100 1.304 1.00 84.94 315 ILE A O 1
ATOM 2396 N N . ASN A 1 316 ? 5.768 6.628 -0.826 1.00 83.06 316 ASN A N 1
ATOM 2397 C CA . ASN A 1 316 ? 6.872 5.720 -0.520 1.00 83.06 316 ASN A CA 1
ATOM 2398 C C . ASN A 1 316 ? 7.975 6.438 0.264 1.00 83.06 316 ASN A C 1
ATOM 2400 O O . ASN A 1 316 ? 8.396 5.952 1.310 1.00 83.06 316 ASN A O 1
ATOM 2404 N N . ASN A 1 317 ? 8.375 7.638 -0.168 1.00 83.19 317 ASN A N 1
ATOM 2405 C CA . ASN A 1 317 ? 9.356 8.449 0.554 1.00 83.19 317 ASN A CA 1
ATOM 2406 C C . ASN A 1 317 ? 8.871 8.848 1.955 1.00 83.19 317 ASN A C 1
ATOM 2408 O O . ASN A 1 317 ? 9.666 8.877 2.892 1.00 83.19 317 ASN A O 1
ATOM 2412 N N . PHE A 1 318 ? 7.575 9.125 2.124 1.00 85.94 318 PHE A N 1
ATOM 2413 C CA . PHE A 1 318 ? 6.981 9.370 3.438 1.00 85.94 318 PHE A CA 1
ATOM 2414 C C . PHE A 1 318 ? 7.034 8.124 4.334 1.00 85.94 318 PHE A C 1
ATOM 2416 O O . PHE A 1 318 ? 7.419 8.238 5.494 1.00 85.94 318 PHE A O 1
ATOM 2423 N N . LEU A 1 319 ? 6.675 6.947 3.812 1.00 88.88 319 LEU A N 1
ATOM 2424 C CA . LEU A 1 319 ? 6.702 5.697 4.575 1.00 88.88 319 LEU A CA 1
ATOM 2425 C C . LEU A 1 319 ? 8.130 5.340 5.000 1.00 88.88 319 LEU A C 1
ATOM 2427 O O . LEU A 1 319 ? 8.360 5.063 6.174 1.00 88.88 319 LEU A O 1
ATOM 2431 N N . ILE A 1 320 ? 9.088 5.428 4.072 1.00 86.88 320 ILE A N 1
ATOM 2432 C CA . ILE A 1 320 ? 10.510 5.161 4.328 1.00 86.88 320 ILE A CA 1
ATOM 2433 C C . ILE A 1 320 ? 11.076 6.180 5.323 1.00 86.88 320 ILE A C 1
ATOM 2435 O O . ILE A 1 320 ? 11.660 5.796 6.331 1.00 86.88 320 ILE A O 1
ATOM 2439 N N . GLY A 1 321 ? 10.876 7.479 5.077 1.00 86.31 321 GLY A N 1
ATOM 2440 C CA . GLY A 1 321 ? 11.386 8.544 5.945 1.00 86.31 321 GLY A CA 1
ATOM 2441 C C . GLY A 1 321 ? 10.719 8.596 7.324 1.00 86.31 321 GLY A C 1
ATOM 2442 O O . GLY A 1 321 ? 11.312 9.106 8.269 1.00 86.31 321 GLY A O 1
ATOM 2443 N N . GLY A 1 322 ? 9.497 8.070 7.445 1.00 88.50 322 GLY A N 1
ATOM 2444 C CA . GLY A 1 322 ? 8.783 7.880 8.708 1.00 88.50 322 GLY A CA 1
ATOM 2445 C C . GLY A 1 322 ? 9.061 6.538 9.390 1.00 88.50 322 GLY A C 1
ATOM 2446 O O . GLY A 1 322 ? 8.434 6.252 10.411 1.00 88.50 322 GLY A O 1
ATOM 2447 N N . GLU A 1 323 ? 9.959 5.722 8.828 1.00 91.94 323 GLU A N 1
ATOM 2448 C CA . GLU A 1 323 ? 10.342 4.394 9.323 1.00 91.94 323 GLU A CA 1
ATOM 2449 C C . GLU A 1 323 ? 9.151 3.437 9.491 1.00 91.94 323 GLU A C 1
ATOM 2451 O O . GLU A 1 323 ? 9.140 2.587 10.377 1.00 91.94 323 GLU A O 1
ATOM 2456 N N . PHE A 1 324 ? 8.114 3.572 8.664 1.00 93.19 324 PHE A N 1
ATOM 2457 C CA . PHE A 1 324 ? 6.985 2.647 8.690 1.00 93.19 324 PHE A CA 1
ATOM 2458 C C . PHE A 1 324 ? 7.393 1.271 8.137 1.00 93.19 324 PHE A C 1
ATOM 2460 O O . PHE A 1 324 ? 8.244 1.198 7.244 1.00 93.19 324 PHE A O 1
ATOM 2467 N N . PRO A 1 325 ? 6.767 0.174 8.610 1.00 91.94 325 PRO A N 1
ATOM 2468 C CA . PRO A 1 325 ? 6.997 -1.147 8.046 1.00 91.94 325 PRO A CA 1
ATOM 2469 C C . PRO A 1 325 ? 6.793 -1.161 6.533 1.00 91.94 325 PRO A C 1
ATOM 2471 O O . PRO A 1 325 ? 5.875 -0.546 5.994 1.00 91.94 325 PRO A O 1
ATOM 2474 N N . SER A 1 326 ? 7.644 -1.899 5.829 1.00 87.56 326 SER A N 1
ATOM 2475 C CA . SER A 1 326 ? 7.428 -2.128 4.404 1.00 87.56 326 SER A CA 1
ATOM 2476 C C . SER A 1 326 ? 6.097 -2.866 4.186 1.00 87.56 326 SER A C 1
ATOM 2478 O O . SER A 1 326 ? 5.705 -3.724 4.978 1.00 87.56 326 SER A O 1
ATOM 2480 N N . GLY A 1 327 ? 5.406 -2.551 3.094 1.00 87.19 327 GLY A N 1
ATOM 2481 C CA . GLY A 1 327 ? 4.108 -3.135 2.771 1.00 87.19 327 GLY A CA 1
ATOM 2482 C C . GLY A 1 327 ? 3.633 -2.733 1.380 1.00 87.19 327 GLY A C 1
ATOM 2483 O O . GLY A 1 327 ? 4.257 -1.905 0.717 1.00 87.19 327 GLY A O 1
ATOM 2484 N N . SER A 1 328 ? 2.524 -3.315 0.923 1.00 86.88 328 SER A N 1
ATOM 2485 C CA . SER A 1 328 ? 1.939 -2.929 -0.365 1.00 86.88 328 SER A CA 1
ATOM 2486 C C . SER A 1 328 ? 1.267 -1.562 -0.253 1.00 86.88 328 SER A C 1
ATOM 2488 O O . SER A 1 328 ? 0.514 -1.352 0.696 1.00 86.88 328 SER A O 1
ATOM 2490 N N . VAL A 1 329 ? 1.458 -0.681 -1.234 1.00 87.62 329 VAL A N 1
ATOM 2491 C CA . VAL A 1 329 ? 0.786 0.624 -1.306 1.00 87.62 329 VAL A CA 1
ATOM 2492 C C . VAL A 1 329 ? -0.213 0.605 -2.459 1.00 87.62 329 VAL A C 1
ATOM 2494 O O . VAL A 1 329 ? 0.170 0.414 -3.607 1.00 87.62 329 VAL A O 1
ATOM 2497 N N . ILE A 1 330 ? -1.498 0.777 -2.148 1.00 88.19 330 ILE A N 1
ATOM 2498 C CA . ILE A 1 330 ? -2.604 0.708 -3.107 1.00 88.19 330 ILE A CA 1
ATOM 2499 C C . ILE A 1 330 ? -3.261 2.080 -3.198 1.00 88.19 330 ILE A C 1
ATOM 2501 O O . ILE A 1 330 ? -3.886 2.560 -2.246 1.00 88.19 330 ILE A O 1
ATOM 2505 N N . LEU A 1 331 ? -3.105 2.712 -4.358 1.00 86.62 331 LEU A N 1
ATOM 2506 C CA . LEU A 1 331 ? -3.557 4.072 -4.631 1.00 86.62 331 LEU A CA 1
ATOM 2507 C C . LEU A 1 331 ? -4.591 4.095 -5.740 1.00 86.62 331 LEU A C 1
ATOM 2509 O O . LEU A 1 331 ? -4.665 3.208 -6.591 1.00 86.62 331 LEU A O 1
ATOM 2513 N N . ARG A 1 332 ? -5.400 5.146 -5.724 1.00 85.81 332 ARG A N 1
ATOM 2514 C CA . ARG A 1 332 ? -6.519 5.270 -6.635 1.00 85.81 332 ARG A CA 1
ATOM 2515 C C . ARG A 1 332 ? -6.056 5.733 -8.010 1.00 85.81 332 ARG A C 1
ATOM 2517 O O . ARG A 1 332 ? -5.315 6.707 -8.147 1.00 85.81 332 ARG A O 1
ATOM 2524 N N . ASP A 1 333 ? -6.634 5.119 -9.035 1.00 81.44 333 ASP A N 1
ATOM 2525 C CA . ASP A 1 333 ? -6.683 5.716 -10.362 1.00 81.44 333 ASP A CA 1
ATOM 2526 C C . ASP A 1 333 ? -7.594 6.959 -10.354 1.00 81.44 333 ASP A C 1
ATOM 2528 O O . ASP A 1 333 ? -8.810 6.871 -10.157 1.00 81.44 333 ASP A O 1
ATOM 2532 N N . MET A 1 334 ? -6.995 8.133 -10.567 1.00 75.88 334 MET A N 1
ATOM 2533 C CA . MET A 1 334 ? -7.695 9.417 -10.673 1.00 75.88 334 MET A CA 1
ATOM 2534 C C . MET A 1 334 ? -8.787 9.440 -11.739 1.00 75.88 334 MET A C 1
ATOM 2536 O O . MET A 1 334 ? -9.765 10.170 -11.587 1.00 75.88 334 MET A O 1
ATOM 2540 N N . TRP A 1 335 ? -8.617 8.675 -12.817 1.00 74.88 335 TRP A N 1
ATOM 2541 C CA . TRP A 1 335 ? -9.578 8.615 -13.914 1.00 74.88 335 TRP A CA 1
ATOM 2542 C C . TRP A 1 335 ? -10.740 7.661 -13.622 1.00 74.88 335 TRP A C 1
ATOM 2544 O O . TRP A 1 335 ? -11.764 7.710 -14.307 1.00 74.88 335 TRP A O 1
ATOM 2554 N N . ASN A 1 336 ? -10.637 6.843 -12.572 1.00 74.94 336 ASN A N 1
ATOM 2555 C CA . ASN A 1 336 ? -11.750 6.036 -12.095 1.00 74.94 336 ASN A CA 1
ATOM 2556 C C . ASN A 1 336 ? -12.815 6.940 -11.450 1.00 74.94 336 ASN A C 1
ATOM 2558 O O . ASN A 1 336 ? -12.520 7.727 -10.551 1.00 74.94 336 ASN A O 1
ATOM 2562 N N . GLN A 1 337 ? -14.072 6.804 -11.876 1.00 80.69 337 GLN A N 1
ATOM 2563 C CA . GLN A 1 337 ? -15.200 7.617 -11.404 1.00 80.69 337 GLN A CA 1
ATOM 2564 C C . GLN A 1 337 ? -15.831 7.114 -10.095 1.00 80.69 337 GLN A C 1
ATOM 2566 O O . GLN A 1 337 ? -16.732 7.762 -9.560 1.00 80.69 337 GLN A O 1
ATOM 2571 N N . ALA A 1 338 ? -15.369 5.985 -9.548 1.00 83.12 338 ALA A N 1
ATOM 2572 C CA . ALA A 1 338 ? -15.866 5.446 -8.288 1.00 83.12 338 ALA A CA 1
ATOM 2573 C C . ALA A 1 338 ? -15.773 6.478 -7.148 1.00 83.12 338 ALA A C 1
ATOM 2575 O O . ALA A 1 338 ? -14.841 7.281 -7.064 1.00 83.12 338 ALA A O 1
ATOM 2576 N N . SER A 1 339 ? -16.734 6.469 -6.223 1.00 87.44 339 SER A N 1
ATOM 2577 C CA . SER A 1 339 ? -16.594 7.277 -5.005 1.00 87.44 339 SER A CA 1
ATOM 2578 C C . SER A 1 339 ? -15.396 6.784 -4.179 1.00 87.44 339 SER A C 1
ATOM 2580 O O . SER A 1 339 ? -15.065 5.602 -4.233 1.00 87.44 339 SER A O 1
ATOM 2582 N N . ARG A 1 340 ? -14.769 7.651 -3.367 1.00 85.75 340 ARG A N 1
ATOM 2583 C CA . ARG A 1 340 ? -13.655 7.244 -2.477 1.00 85.75 340 ARG A CA 1
ATOM 2584 C C . ARG A 1 340 ? -14.032 6.053 -1.587 1.00 85.75 340 ARG A C 1
ATOM 2586 O O . ARG A 1 340 ? -13.231 5.146 -1.404 1.00 85.75 340 ARG A O 1
ATOM 2593 N N . ARG A 1 341 ? -15.280 6.043 -1.103 1.00 90.12 341 ARG A N 1
ATOM 2594 C CA . ARG A 1 341 ? -15.852 4.948 -0.314 1.00 90.12 341 ARG A CA 1
ATOM 2595 C C . ARG A 1 341 ? -15.956 3.651 -1.117 1.00 90.12 341 ARG A C 1
ATOM 2597 O O . ARG A 1 341 ? -15.522 2.624 -0.623 1.00 90.12 341 ARG A O 1
ATOM 2604 N N . ALA A 1 342 ? -16.538 3.703 -2.317 1.00 91.12 342 ALA A N 1
ATOM 2605 C CA . ALA A 1 342 ? -16.694 2.522 -3.171 1.00 91.12 342 ALA A CA 1
ATOM 2606 C C . ALA A 1 342 ? -15.328 1.945 -3.562 1.00 91.12 342 ALA A C 1
ATOM 2608 O O . ALA A 1 342 ? -15.098 0.759 -3.393 1.00 91.12 342 ALA A O 1
ATOM 2609 N N . TYR A 1 343 ? -14.393 2.813 -3.954 1.00 90.62 343 TYR A N 1
ATOM 2610 C CA . TYR A 1 343 ? -13.015 2.429 -4.238 1.00 90.62 343 TYR A CA 1
ATOM 2611 C C . TYR A 1 343 ? -12.349 1.711 -3.049 1.00 90.62 343 TYR A C 1
ATOM 2613 O O . TYR A 1 343 ? -11.831 0.612 -3.225 1.00 90.62 343 TYR A O 1
ATOM 2621 N N . LYS A 1 344 ? -12.388 2.291 -1.835 1.00 93.31 344 LYS A N 1
ATOM 2622 C CA . LYS A 1 344 ? -11.807 1.654 -0.637 1.00 93.31 344 LYS A CA 1
ATOM 2623 C C . LYS A 1 344 ? -12.503 0.321 -0.321 1.00 93.31 344 LYS A C 1
ATOM 2625 O O . LYS A 1 344 ? -11.824 -0.651 -0.019 1.00 93.31 344 LYS A O 1
ATOM 2630 N N . ASP A 1 345 ? -13.832 0.252 -0.415 1.00 94.88 345 ASP A N 1
ATOM 2631 C CA . ASP A 1 345 ? -14.593 -0.982 -0.171 1.00 94.88 345 ASP A CA 1
ATOM 2632 C C . ASP A 1 345 ? -14.194 -2.104 -1.145 1.00 94.88 345 ASP A C 1
ATOM 2634 O O . ASP A 1 345 ? -13.889 -3.210 -0.697 1.00 94.88 345 ASP A O 1
ATOM 2638 N N . ASP A 1 346 ? -14.099 -1.807 -2.444 1.00 93.88 346 ASP A N 1
ATOM 2639 C CA . ASP A 1 346 ? -13.704 -2.773 -3.477 1.00 93.88 346 ASP A CA 1
ATOM 2640 C C . ASP A 1 346 ? -12.257 -3.249 -3.290 1.00 93.88 346 ASP A C 1
ATOM 2642 O O . ASP A 1 346 ? -11.992 -4.453 -3.290 1.00 93.88 346 ASP A O 1
ATOM 2646 N N . VAL A 1 347 ? -11.319 -2.321 -3.064 1.00 92.44 347 VAL A N 1
ATOM 2647 C CA . VAL A 1 347 ? -9.898 -2.645 -2.852 1.00 92.44 347 VAL A CA 1
ATOM 2648 C C . VAL A 1 347 ? -9.707 -3.518 -1.615 1.00 92.44 347 VAL A C 1
ATOM 2650 O O . VAL A 1 347 ? -9.019 -4.539 -1.674 1.00 92.44 347 VAL A O 1
ATOM 2653 N N . ILE A 1 348 ? -10.336 -3.151 -0.496 1.00 96.75 348 ILE A N 1
ATOM 2654 C CA . ILE A 1 348 ? -10.207 -3.907 0.751 1.00 96.75 348 ILE A CA 1
ATOM 2655 C C . ILE A 1 348 ? -10.828 -5.290 0.584 1.00 96.75 348 ILE A C 1
ATOM 2657 O O . ILE A 1 348 ? -10.187 -6.281 0.921 1.00 96.75 348 ILE A O 1
ATOM 2661 N N . LYS A 1 349 ? -12.023 -5.406 -0.005 1.00 96.19 349 LYS A N 1
ATOM 2662 C CA . LYS A 1 349 ? -12.621 -6.719 -0.291 1.00 96.19 349 LYS A CA 1
ATOM 2663 C C . LYS A 1 349 ? -11.749 -7.560 -1.226 1.00 96.19 349 LYS A C 1
ATOM 2665 O O . LYS A 1 349 ? -11.653 -8.768 -1.014 1.00 96.19 349 LYS A O 1
ATOM 2670 N N . GLY A 1 350 ? -11.074 -6.936 -2.190 1.00 92.25 350 GLY A N 1
ATOM 2671 C CA . GLY A 1 350 ? -10.083 -7.581 -3.049 1.00 92.25 350 GLY A CA 1
ATOM 2672 C C . GLY A 1 350 ? -8.926 -8.203 -2.263 1.00 92.25 350 GLY A C 1
ATOM 2673 O O . GLY A 1 350 ? -8.557 -9.345 -2.530 1.00 92.25 350 GLY A O 1
ATOM 2674 N N . LEU A 1 351 ? -8.411 -7.522 -1.232 1.00 92.69 351 LEU A N 1
ATOM 2675 C CA . LEU A 1 351 ? -7.382 -8.081 -0.343 1.00 92.69 351 LEU A CA 1
ATOM 2676 C C . LEU A 1 351 ? -7.883 -9.313 0.425 1.00 92.69 351 LEU A C 1
ATOM 2678 O O . LEU A 1 351 ? -7.163 -10.301 0.540 1.00 92.69 351 LEU A O 1
ATOM 2682 N N . PHE A 1 352 ? -9.133 -9.313 0.885 1.00 94.62 352 PHE A N 1
ATOM 2683 C CA . PHE A 1 352 ? -9.736 -10.484 1.538 1.00 94.62 352 PHE A CA 1
ATOM 2684 C C . PHE A 1 352 ? -9.906 -11.680 0.589 1.00 94.62 352 PHE A C 1
ATOM 2686 O O . PHE A 1 352 ? -9.830 -12.830 1.028 1.00 94.62 352 PHE A O 1
ATOM 2693 N N . THR A 1 353 ? -10.148 -11.433 -0.699 1.00 91.06 353 THR A N 1
ATOM 2694 C CA . THR A 1 353 ? -10.160 -12.481 -1.732 1.00 91.06 353 THR A CA 1
ATOM 2695 C C . THR A 1 353 ? -8.748 -12.988 -2.013 1.00 91.06 353 THR A C 1
ATOM 2697 O O . THR A 1 353 ? -8.536 -14.192 -2.121 1.00 91.06 353 THR A O 1
ATOM 2700 N N . LYS A 1 354 ? -7.777 -12.073 -2.082 1.00 86.31 354 LYS A N 1
ATOM 2701 C CA . LYS A 1 354 ? -6.370 -12.361 -2.371 1.00 86.31 354 LYS A CA 1
ATOM 2702 C C . LYS A 1 354 ? -5.684 -13.174 -1.272 1.00 86.31 354 LYS A C 1
ATOM 2704 O O . LYS A 1 354 ? -4.862 -14.030 -1.572 1.00 86.31 354 LYS A O 1
ATOM 2709 N N . TYR A 1 355 ? -6.048 -12.942 -0.013 1.00 89.00 355 TYR A N 1
ATOM 2710 C CA . TYR A 1 355 ? -5.487 -13.623 1.155 1.00 89.00 355 TYR A CA 1
ATOM 2711 C C . TYR A 1 355 ? -6.567 -14.418 1.896 1.00 89.00 355 TYR A C 1
ATOM 2713 O O . TYR A 1 355 ? -7.000 -14.028 2.986 1.00 89.00 355 TYR A O 1
ATOM 2721 N N . PRO A 1 356 ? -7.038 -15.542 1.327 1.00 90.31 356 PRO A N 1
ATOM 2722 C CA . PRO A 1 356 ? -8.230 -16.216 1.823 1.00 90.31 356 PRO A CA 1
ATOM 2723 C C . PRO A 1 356 ? -8.083 -16.750 3.255 1.00 90.31 356 PRO A C 1
ATOM 2725 O O . PRO A 1 356 ? -9.066 -16.743 3.999 1.00 90.31 356 PRO A O 1
ATOM 2728 N N . LYS A 1 357 ? -6.867 -17.161 3.647 1.00 91.38 357 LYS A N 1
ATOM 2729 C CA . LYS A 1 357 ? -6.555 -17.798 4.939 1.00 91.38 357 LYS A CA 1
ATOM 2730 C C . LYS A 1 357 ? -5.968 -16.837 5.992 1.00 91.38 357 LYS A C 1
ATOM 2732 O O . LYS A 1 357 ? -5.607 -17.283 7.082 1.00 91.38 357 LYS A O 1
ATOM 2737 N N . ARG A 1 358 ? -5.885 -15.531 5.705 1.00 93.50 358 ARG A N 1
ATOM 2738 C CA . ARG A 1 358 ? -5.417 -14.516 6.667 1.00 93.50 358 ARG A CA 1
ATOM 2739 C C . ARG A 1 358 ? -6.577 -13.837 7.390 1.00 93.50 358 ARG A C 1
ATOM 2741 O O . ARG A 1 358 ? -7.686 -13.725 6.863 1.00 93.50 358 ARG A O 1
ATOM 2748 N N . LYS A 1 359 ? -6.291 -13.355 8.598 1.00 96.25 359 LYS A N 1
ATOM 2749 C CA . LYS A 1 359 ? -7.161 -12.450 9.358 1.00 96.25 359 LYS A CA 1
ATOM 2750 C C . LYS A 1 359 ? -6.636 -11.023 9.249 1.00 96.25 359 LYS A C 1
ATOM 2752 O O . LYS A 1 359 ? -5.439 -10.807 9.081 1.00 96.25 359 LYS A O 1
ATOM 2757 N N . PHE A 1 360 ? -7.525 -10.049 9.362 1.00 97.69 360 PHE A N 1
ATOM 2758 C CA . PHE A 1 360 ? -7.232 -8.654 9.071 1.00 97.69 360 PHE A CA 1
ATOM 2759 C C . PHE A 1 360 ? -7.574 -7.728 10.226 1.00 97.69 360 PHE A C 1
ATOM 2761 O O . PHE A 1 360 ? -8.656 -7.805 10.807 1.00 97.69 360 PHE A O 1
ATOM 2768 N N . ILE A 1 361 ? -6.663 -6.807 10.506 1.00 98.06 361 ILE A N 1
ATOM 2769 C CA . ILE A 1 361 ? -6.887 -5.652 11.368 1.00 98.06 361 ILE A CA 1
ATOM 2770 C C . ILE A 1 361 ? -7.042 -4.439 10.455 1.00 98.06 361 ILE A C 1
ATOM 2772 O O . ILE A 1 361 ? -6.206 -4.206 9.583 1.00 98.06 361 ILE A O 1
ATOM 2776 N N . LEU A 1 362 ? -8.130 -3.694 10.628 1.00 98.50 362 LEU A N 1
ATOM 2777 C CA . LEU A 1 362 ? -8.463 -2.540 9.795 1.00 98.50 362 LEU A CA 1
ATOM 2778 C C . LEU A 1 362 ? -8.184 -1.264 10.587 1.00 98.50 362 LEU A C 1
ATOM 2780 O O . LEU A 1 362 ? -8.773 -1.081 11.651 1.00 98.50 362 LEU A O 1
ATOM 2784 N N . ILE A 1 363 ? -7.293 -0.402 10.096 1.00 98.19 363 ILE A N 1
ATOM 2785 C CA . ILE A 1 363 ? -6.894 0.838 10.775 1.00 98.19 363 ILE A CA 1
ATOM 2786 C C . ILE A 1 363 ? -7.225 2.034 9.889 1.00 98.19 363 ILE A C 1
ATOM 2788 O O . ILE A 1 363 ? -6.849 2.065 8.722 1.00 98.19 363 ILE A O 1
ATOM 2792 N N . GLY A 1 364 ? -7.957 3.009 10.411 1.00 96.19 364 GLY A N 1
ATOM 2793 C CA . GLY A 1 364 ? -8.364 4.190 9.647 1.00 96.19 364 GLY A CA 1
ATOM 2794 C C . GLY A 1 364 ? -8.662 5.379 10.537 1.00 96.19 364 GLY A C 1
ATOM 2795 O O . GLY A 1 364 ? -8.382 5.331 11.737 1.00 96.19 364 GLY A O 1
ATOM 2796 N N . ASP A 1 365 ? -9.262 6.424 9.979 1.00 93.31 365 ASP A N 1
ATOM 2797 C CA . ASP A 1 365 ? -9.567 7.656 10.702 1.00 93.31 365 ASP A CA 1
ATOM 2798 C C . ASP A 1 365 ? -11.081 7.903 10.876 1.00 93.31 365 ASP A C 1
ATOM 2800 O O . ASP A 1 365 ? -11.944 7.321 10.215 1.00 93.31 365 ASP A O 1
ATOM 2804 N N . ALA A 1 366 ? -11.426 8.760 11.839 1.00 89.44 366 ALA A N 1
ATOM 2805 C CA . ALA A 1 366 ? -12.809 9.139 12.135 1.00 89.44 366 ALA A CA 1
ATOM 2806 C C . ALA A 1 366 ? -13.353 10.258 11.222 1.00 89.44 366 ALA A C 1
ATOM 2808 O O . ALA A 1 366 ? -14.545 10.566 11.263 1.00 89.44 366 ALA A O 1
ATOM 2809 N N . GLY A 1 367 ? -12.485 10.936 10.470 1.00 80.25 367 GLY A N 1
ATOM 2810 C CA . GLY A 1 367 ? -12.796 12.074 9.610 1.00 80.25 367 GLY A CA 1
ATOM 2811 C C . GLY A 1 367 ? -13.223 11.704 8.192 1.00 80.25 367 GLY A C 1
ATOM 2812 O O . GLY A 1 367 ? -13.978 12.477 7.593 1.00 80.25 367 GLY A O 1
ATOM 2813 N N . GLU A 1 368 ? -12.805 10.552 7.660 1.00 82.62 368 GLU A N 1
ATOM 2814 C CA . GLU A 1 368 ? -13.238 10.080 6.343 1.00 82.62 368 GLU A CA 1
ATOM 2815 C C . GLU A 1 368 ? -14.425 9.089 6.386 1.00 82.62 368 GLU A C 1
ATOM 2817 O O . GLU A 1 368 ? -15.454 9.335 7.019 1.00 82.62 368 GLU A O 1
ATOM 2822 N N . LYS A 1 369 ? -14.351 8.021 5.580 1.00 89.94 369 LYS A N 1
ATOM 2823 C CA . LYS A 1 369 ? -15.383 6.993 5.385 1.00 89.94 369 LYS A CA 1
ATOM 2824 C C . LYS A 1 369 ? -14.916 5.608 5.805 1.00 89.94 369 LYS A C 1
ATOM 2826 O O . LYS A 1 369 ? -15.553 4.618 5.448 1.00 89.94 369 LYS A O 1
ATOM 2831 N N . ASP A 1 370 ? -13.822 5.545 6.554 1.00 94.94 370 ASP A N 1
ATOM 2832 C CA . ASP A 1 370 ? -13.184 4.292 6.935 1.00 94.94 370 ASP A CA 1
ATOM 2833 C C . ASP A 1 370 ? -14.100 3.456 7.826 1.00 94.94 370 ASP A C 1
ATOM 2835 O O . ASP A 1 370 ? -14.306 2.282 7.542 1.00 94.94 370 ASP A O 1
ATOM 2839 N N . ALA A 1 371 ? -14.764 4.059 8.818 1.00 95.62 371 ALA A N 1
ATOM 2840 C CA . ALA A 1 371 ? -15.705 3.339 9.677 1.00 95.62 371 ALA A CA 1
ATOM 2841 C C . ALA A 1 371 ? -16.862 2.700 8.882 1.00 95.62 371 ALA A C 1
ATOM 2843 O O . ALA A 1 371 ? -17.193 1.534 9.100 1.00 95.62 371 ALA A O 1
ATOM 2844 N N . GLU A 1 372 ? -17.460 3.417 7.921 1.00 95.81 372 GLU A N 1
ATOM 2845 C CA . GLU A 1 372 ? -18.524 2.856 7.083 1.00 95.81 372 GLU A CA 1
ATOM 2846 C C . GLU A 1 372 ? -18.031 1.788 6.093 1.00 95.81 372 GLU A C 1
ATOM 2848 O O . GLU A 1 372 ? -18.803 0.893 5.729 1.00 95.81 372 GLU A O 1
ATOM 2853 N N . VAL A 1 373 ? -16.785 1.886 5.618 1.00 97.25 373 VAL A N 1
ATOM 2854 C CA . VAL A 1 373 ? -16.153 0.851 4.783 1.00 97.25 373 VAL A CA 1
ATOM 2855 C C . VAL A 1 373 ? -15.853 -0.387 5.626 1.00 97.25 373 VAL A C 1
ATOM 2857 O O . VAL A 1 373 ? -16.236 -1.492 5.254 1.00 97.25 373 VAL A O 1
ATOM 2860 N N . TYR A 1 374 ? -15.254 -0.225 6.803 1.00 98.12 374 TYR A N 1
ATOM 2861 C CA . TYR A 1 374 ? -14.888 -1.336 7.680 1.00 98.12 374 TYR A CA 1
ATOM 2862 C C . TYR A 1 374 ? -16.115 -2.068 8.228 1.00 98.12 374 TYR A C 1
ATOM 2864 O O . TYR A 1 374 ? -16.094 -3.292 8.315 1.00 98.12 374 TYR A O 1
ATOM 2872 N N . ALA A 1 375 ? -17.223 -1.365 8.487 1.00 97.00 375 ALA A N 1
ATOM 2873 C CA . ALA A 1 375 ? -18.506 -1.995 8.803 1.00 97.00 375 ALA A CA 1
ATOM 2874 C C . ALA A 1 375 ? -19.025 -2.881 7.650 1.00 97.00 375 ALA A C 1
ATOM 2876 O O . ALA A 1 375 ? -19.496 -3.997 7.876 1.00 97.00 375 ALA A O 1
ATOM 2877 N N . SER A 1 376 ? -18.918 -2.403 6.402 1.00 97.06 376 SER A N 1
ATOM 2878 C CA . SER A 1 376 ? -19.285 -3.165 5.195 1.00 97.06 376 SER A CA 1
ATOM 2879 C C . SER A 1 376 ? -18.412 -4.413 5.029 1.00 97.06 376 SER A C 1
ATOM 2881 O O . SER A 1 376 ? -18.929 -5.506 4.789 1.00 97.06 376 SER A O 1
ATOM 2883 N N . VAL A 1 377 ? -17.100 -4.271 5.222 1.00 97.75 377 VAL A N 1
ATOM 2884 C CA . VAL A 1 377 ? -16.126 -5.368 5.134 1.00 97.75 377 VAL A CA 1
ATOM 2885 C C . VAL A 1 377 ? -16.350 -6.401 6.239 1.00 97.75 377 VAL A C 1
ATOM 2887 O O . VAL A 1 377 ? -16.406 -7.590 5.941 1.00 97.75 377 VAL A O 1
ATOM 2890 N N . LEU A 1 378 ? -16.561 -5.972 7.486 1.00 97.88 378 LEU A N 1
ATOM 2891 C CA . LEU A 1 378 ? -16.883 -6.861 8.606 1.00 97.88 378 LEU A CA 1
ATOM 2892 C C . LEU A 1 378 ? -18.171 -7.645 8.352 1.00 97.88 378 LEU A C 1
ATOM 2894 O O . LEU A 1 378 ? -18.222 -8.841 8.613 1.00 97.88 378 LEU A O 1
ATOM 2898 N N . LYS A 1 379 ? -19.200 -7.005 7.789 1.00 96.88 379 LYS A N 1
ATOM 2899 C CA . LYS A 1 379 ? -20.437 -7.698 7.412 1.00 96.88 379 LYS A CA 1
ATOM 2900 C C . LYS A 1 379 ? -20.204 -8.761 6.333 1.00 96.88 379 LYS A C 1
ATOM 2902 O O . LYS A 1 379 ? -20.866 -9.794 6.355 1.00 96.88 379 LYS A O 1
ATOM 2907 N N . ALA A 1 380 ? -19.303 -8.503 5.384 1.00 97.19 380 ALA A N 1
ATOM 2908 C CA . ALA A 1 380 ? -18.965 -9.450 4.323 1.00 97.19 380 ALA A CA 1
ATOM 2909 C C . ALA A 1 380 ? -18.054 -10.593 4.809 1.00 97.19 380 ALA A C 1
ATOM 2911 O O . ALA A 1 380 ? -18.164 -11.710 4.310 1.00 97.19 380 ALA A O 1
ATOM 2912 N N . TYR A 1 381 ? -17.174 -10.324 5.780 1.00 97.31 381 TYR A N 1
ATOM 2913 C CA . TYR A 1 381 ? -16.144 -11.253 6.253 1.00 97.31 381 TYR A CA 1
ATOM 2914 C C . TYR A 1 381 ? -16.029 -11.280 7.791 1.00 97.31 381 TYR A C 1
ATOM 2916 O O . TYR A 1 381 ? -14.958 -10.977 8.329 1.00 97.31 381 TYR A O 1
ATOM 2924 N N . PRO A 1 382 ? -17.100 -11.660 8.511 1.00 95.81 382 PRO A N 1
ATOM 2925 C CA . PRO A 1 382 ? -17.177 -11.522 9.968 1.00 95.81 382 PRO A CA 1
ATOM 2926 C C . PRO A 1 382 ? -16.071 -12.277 10.713 1.00 95.81 382 PRO A C 1
ATOM 2928 O O . PRO A 1 382 ? -15.503 -11.741 11.657 1.00 95.81 382 PRO A O 1
ATOM 2931 N N . ASP A 1 383 ? -15.695 -13.468 10.242 1.00 95.19 383 ASP A N 1
ATOM 2932 C CA . ASP A 1 383 ? -14.702 -14.324 10.911 1.00 95.19 383 ASP A CA 1
ATOM 2933 C C . ASP A 1 383 ? -13.245 -13.972 10.568 1.00 95.19 383 ASP A C 1
ATOM 2935 O O . ASP A 1 383 ? -12.302 -14.549 11.119 1.00 95.19 383 ASP A O 1
ATOM 2939 N N . ARG A 1 384 ? -13.044 -13.046 9.621 1.00 96.25 384 ARG A N 1
ATOM 2940 C CA . ARG A 1 384 ? -11.714 -12.665 9.124 1.00 96.25 384 ARG A CA 1
ATOM 2941 C C . ARG A 1 384 ? -11.312 -11.248 9.491 1.00 96.25 384 ARG A C 1
ATOM 2943 O O . ARG A 1 384 ? -10.137 -10.928 9.367 1.00 96.25 384 ARG A O 1
ATOM 2950 N N . VAL A 1 385 ? -12.228 -10.410 9.968 1.00 98.00 385 VAL A N 1
ATOM 2951 C CA . VAL A 1 385 ? -11.865 -9.137 10.604 1.00 98.00 385 VAL A CA 1
ATOM 2952 C C . VAL A 1 385 ? -11.568 -9.415 12.073 1.00 98.00 385 VAL A C 1
ATOM 2954 O O . VAL A 1 385 ? -12.459 -9.786 12.822 1.00 98.00 385 VAL A O 1
ATOM 2957 N N . ALA A 1 386 ? -10.317 -9.243 12.487 1.00 96.44 386 ALA A N 1
ATOM 2958 C CA . ALA A 1 386 ? -9.879 -9.458 13.862 1.00 96.44 386 ALA A CA 1
ATOM 2959 C C . ALA A 1 386 ? -10.142 -8.239 14.757 1.00 96.44 386 ALA A C 1
ATOM 2961 O O . ALA A 1 386 ? -10.518 -8.385 15.918 1.00 96.44 386 ALA A O 1
ATOM 2962 N N . LYS A 1 387 ? -9.938 -7.031 14.221 1.00 97.50 387 LYS A N 1
ATOM 2963 C CA . LYS A 1 387 ? -10.128 -5.773 14.952 1.00 97.50 387 LYS A CA 1
ATOM 2964 C C . LYS A 1 387 ? -10.318 -4.608 13.986 1.00 97.50 387 LYS A C 1
ATOM 2966 O O . LYS A 1 387 ? -9.742 -4.602 12.899 1.00 97.50 387 LYS A O 1
ATOM 2971 N N . ILE A 1 388 ? -11.076 -3.604 14.411 1.00 98.25 388 ILE A N 1
ATOM 2972 C CA . ILE A 1 388 ? -11.204 -2.310 13.739 1.00 98.25 388 ILE A CA 1
ATOM 2973 C C . ILE A 1 388 ? -10.660 -1.220 14.667 1.00 98.25 388 ILE A C 1
ATOM 2975 O O . ILE A 1 388 ? -11.129 -1.056 15.789 1.00 98.25 388 ILE A O 1
ATOM 2979 N N . LEU A 1 389 ? -9.679 -0.454 14.212 1.00 97.81 389 LEU A N 1
ATOM 2980 C CA . LEU A 1 389 ? -9.033 0.603 14.983 1.00 97.81 389 LEU A CA 1
ATOM 2981 C C . LEU A 1 389 ? -9.256 1.931 14.262 1.00 97.81 389 LEU A C 1
ATOM 2983 O O . LEU A 1 389 ? -8.799 2.115 13.139 1.00 97.81 389 LEU A O 1
ATOM 2987 N N . ILE A 1 390 ? -9.974 2.855 14.895 1.00 97.12 390 ILE A N 1
ATOM 2988 C CA . ILE A 1 390 ? -10.300 4.153 14.301 1.00 97.12 390 ILE A CA 1
ATOM 2989 C C . ILE A 1 390 ? -9.603 5.262 15.075 1.00 97.12 390 ILE A C 1
ATOM 2991 O O . ILE A 1 390 ? -9.873 5.474 16.259 1.00 97.12 390 ILE A O 1
ATOM 2995 N N . ARG A 1 391 ? -8.727 6.003 14.403 1.00 94.75 391 ARG A N 1
ATOM 2996 C CA . ARG A 1 391 ? -8.059 7.158 14.985 1.00 94.75 391 ARG A CA 1
ATOM 2997 C C . ARG A 1 391 ? -9.003 8.355 15.013 1.00 94.75 391 ARG A C 1
ATOM 2999 O O . ARG A 1 391 ? -9.562 8.745 13.991 1.00 94.75 391 ARG A O 1
ATOM 3006 N N . SER A 1 392 ? -9.147 8.984 16.172 1.00 91.06 392 SER A N 1
ATOM 3007 C CA . SER A 1 392 ? -9.844 10.259 16.322 1.00 91.06 392 SER A CA 1
ATOM 3008 C C . SER A 1 392 ? -8.841 11.397 16.481 1.00 91.06 392 SER A C 1
ATOM 3010 O O . SER A 1 392 ? -8.065 11.427 17.442 1.00 91.06 392 SER A O 1
ATOM 3012 N N . VAL A 1 393 ? -8.862 12.337 15.534 1.00 79.62 393 VAL A N 1
ATOM 3013 C CA . VAL A 1 393 ? -8.089 13.584 15.602 1.00 79.62 393 VAL A CA 1
ATOM 3014 C C . VAL A 1 393 ? -8.764 14.527 16.598 1.00 79.62 393 VAL A C 1
ATOM 3016 O O . VAL A 1 393 ? -9.975 14.731 16.525 1.00 79.62 393 VAL A O 1
ATOM 3019 N N . ASP A 1 394 ? -7.990 15.073 17.537 1.00 78.94 394 ASP A N 1
ATOM 3020 C CA . ASP A 1 394 ? -8.431 16.050 18.547 1.00 78.94 394 ASP A CA 1
ATOM 3021 C C . ASP A 1 394 ? -9.626 15.623 19.423 1.00 78.94 394 ASP A C 1
ATOM 3023 O O . ASP A 1 394 ? -10.271 16.467 20.043 1.00 78.94 394 ASP A O 1
ATOM 3027 N N . ASN A 1 395 ? -9.924 14.319 19.509 1.00 80.88 395 ASN A N 1
ATOM 3028 C CA . ASN A 1 395 ? -11.108 13.794 20.202 1.00 80.88 395 ASN A CA 1
ATOM 3029 C C . ASN A 1 395 ? -12.422 14.462 19.752 1.00 80.88 395 ASN A C 1
ATOM 3031 O O . ASN A 1 395 ? -13.309 14.720 20.566 1.00 80.88 395 ASN A O 1
ATOM 3035 N N . ASP A 1 396 ? -12.562 14.736 18.454 1.00 86.44 396 ASP A N 1
ATOM 3036 C CA . ASP A 1 396 ? -13.770 15.347 17.895 1.00 86.44 396 ASP A CA 1
ATOM 3037 C C . ASP A 1 396 ? -15.009 14.462 18.142 1.00 86.44 396 ASP A C 1
ATOM 3039 O O . ASP A 1 396 ? -15.249 13.462 17.456 1.00 86.44 396 ASP A O 1
ATOM 3043 N N . GLU A 1 397 ? -15.827 14.843 19.128 1.00 89.31 397 GLU A N 1
ATOM 3044 C CA . GLU A 1 397 ? -17.017 14.089 19.529 1.00 89.31 397 GLU A CA 1
ATOM 3045 C C . GLU A 1 397 ? -18.021 13.890 18.389 1.00 89.31 397 GLU A C 1
ATOM 3047 O O . GLU A 1 397 ? -18.751 12.895 18.378 1.00 89.31 397 GLU A O 1
ATOM 3052 N N . ALA A 1 398 ? -18.108 14.829 17.441 1.00 90.19 398 ALA A N 1
ATOM 3053 C CA . ALA A 1 398 ? -19.041 14.715 16.328 1.00 90.19 398 ALA A CA 1
ATOM 3054 C C . ALA A 1 398 ? -18.609 13.591 15.380 1.00 90.19 398 ALA A C 1
ATOM 3056 O O . ALA A 1 398 ? -19.439 12.769 14.984 1.00 90.19 398 ALA A O 1
ATOM 3057 N N . LYS A 1 399 ? -17.308 13.503 15.083 1.00 90.25 399 LYS A N 1
ATOM 3058 C CA . LYS A 1 399 ? -16.731 12.410 14.287 1.00 90.25 399 LYS A CA 1
ATOM 3059 C C . LYS A 1 399 ? -16.825 11.071 15.009 1.00 90.25 399 LYS A C 1
ATOM 3061 O O . LYS A 1 399 ? -17.270 10.091 14.420 1.00 90.25 399 LYS A O 1
ATOM 3066 N N . ILE A 1 400 ? -16.525 11.035 16.307 1.00 92.94 400 ILE A N 1
ATOM 3067 C CA . ILE A 1 400 ? -16.653 9.817 17.123 1.00 92.94 400 ILE A CA 1
ATOM 3068 C C . ILE A 1 400 ? -18.100 9.288 17.105 1.00 92.94 400 ILE A C 1
ATOM 3070 O O . ILE A 1 400 ? -18.324 8.089 16.932 1.00 92.94 400 ILE A O 1
ATOM 3074 N N . LYS A 1 401 ? -19.109 10.167 17.194 1.00 93.56 401 LYS A N 1
ATOM 3075 C CA . LYS A 1 401 ? -20.527 9.778 17.058 1.00 93.56 401 LYS A CA 1
ATOM 3076 C C . LYS A 1 401 ? -20.839 9.163 15.691 1.00 93.56 401 LYS A C 1
ATOM 3078 O O . LYS A 1 401 ? -21.613 8.210 15.624 1.00 93.56 401 LYS A O 1
ATOM 3083 N N . ILE A 1 402 ? -20.245 9.680 14.612 1.00 93.12 402 ILE A N 1
ATOM 3084 C CA . ILE A 1 402 ? -20.388 9.104 13.264 1.00 93.12 402 ILE A CA 1
ATOM 3085 C C . ILE A 1 402 ? -19.790 7.695 13.223 1.00 93.12 402 ILE A C 1
ATOM 3087 O O . ILE A 1 402 ? -20.445 6.787 12.716 1.00 93.12 402 ILE A O 1
ATOM 3091 N N . VAL A 1 403 ? -18.608 7.492 13.813 1.00 95.25 403 VAL A N 1
ATOM 3092 C CA . VAL A 1 403 ? -17.957 6.174 13.897 1.00 95.25 403 VAL A CA 1
ATOM 3093 C C . VAL A 1 403 ? -18.831 5.169 14.647 1.00 95.25 403 VAL A C 1
ATOM 3095 O O . VAL A 1 403 ? -19.108 4.092 14.122 1.00 95.25 403 VAL A O 1
ATOM 3098 N N . HIS A 1 404 ? -19.335 5.523 15.833 1.00 95.19 404 HIS A N 1
ATOM 3099 C CA . HIS A 1 404 ? -20.215 4.634 16.602 1.00 95.19 404 HIS A CA 1
ATOM 3100 C C . HIS A 1 404 ? -21.507 4.296 15.861 1.00 95.19 404 HIS A C 1
ATOM 3102 O O . HIS A 1 404 ? -21.980 3.168 15.941 1.00 95.19 404 HIS A O 1
ATOM 3108 N N . LYS A 1 405 ? -22.063 5.254 15.113 1.00 95.81 405 LYS A N 1
ATOM 3109 C CA . LYS A 1 405 ? -23.235 5.013 14.270 1.00 95.81 405 LYS A CA 1
ATOM 3110 C C . LYS A 1 405 ? -22.915 4.082 13.097 1.00 95.81 405 LYS A C 1
ATOM 3112 O O . LYS A 1 405 ? -23.729 3.235 12.752 1.00 95.81 405 LYS A O 1
ATOM 3117 N N . ALA A 1 406 ? -21.752 4.239 12.469 1.00 95.25 406 ALA A N 1
ATOM 3118 C CA . ALA A 1 406 ? -21.318 3.378 11.371 1.00 95.25 406 ALA A CA 1
ATOM 3119 C C . ALA A 1 406 ? -21.094 1.925 11.825 1.00 95.25 406 ALA A C 1
ATOM 3121 O O . ALA A 1 406 ? -21.386 0.999 11.073 1.00 95.25 406 ALA A O 1
ATOM 3122 N N . LEU A 1 407 ? -20.610 1.744 13.056 1.00 95.56 407 LEU A N 1
ATOM 3123 C CA . LEU A 1 407 ? -20.324 0.451 13.683 1.00 95.56 407 LEU A CA 1
ATOM 3124 C C . LEU A 1 407 ? -21.435 0.006 14.653 1.00 95.56 407 LEU A C 1
ATOM 3126 O O . LEU A 1 407 ? -21.200 -0.795 15.558 1.00 95.56 407 LEU A O 1
ATOM 3130 N N . GLU A 1 408 ? -22.657 0.513 14.481 1.00 95.44 408 GLU A N 1
ATOM 3131 C CA . GLU A 1 408 ? -23.800 0.107 15.297 1.00 95.44 408 GLU A CA 1
ATOM 3132 C C . GLU A 1 408 ? -24.067 -1.400 15.133 1.00 95.44 408 GLU A C 1
ATOM 3134 O O . GLU A 1 408 ? -24.136 -1.926 14.022 1.00 95.44 408 GLU A O 1
ATOM 3139 N N . GLY A 1 409 ? -24.187 -2.115 16.255 1.00 93.25 409 GLY A N 1
ATOM 3140 C CA . GLY A 1 409 ? -24.351 -3.573 16.274 1.00 93.25 409 GLY A CA 1
ATOM 3141 C C . GLY A 1 409 ? -23.048 -4.374 16.171 1.00 93.25 409 GLY A C 1
ATOM 3142 O O . GLY A 1 409 ? -23.084 -5.595 16.322 1.00 93.25 409 GLY A O 1
ATOM 3143 N N . VAL A 1 410 ? -21.897 -3.722 15.979 1.00 95.06 410 VAL A N 1
ATOM 3144 C CA . VAL A 1 410 ? -20.586 -4.373 16.103 1.00 95.06 410 VAL A CA 1
ATOM 3145 C C . VAL A 1 410 ? -20.264 -4.573 17.583 1.00 95.06 410 VAL A C 1
ATOM 3147 O O . VAL A 1 410 ? -20.422 -3.658 18.394 1.00 95.06 410 VAL A O 1
ATOM 3150 N N . ALA A 1 411 ? -19.813 -5.776 17.949 1.00 93.31 411 ALA A N 1
ATOM 3151 C CA . ALA A 1 411 ? -19.443 -6.085 19.326 1.00 93.31 411 ALA A CA 1
ATOM 3152 C C . ALA A 1 411 ? -18.344 -5.128 19.826 1.00 93.31 411 ALA A C 1
ATOM 3154 O O . ALA A 1 411 ? -17.395 -4.816 19.107 1.00 93.31 411 ALA A O 1
ATOM 3155 N N . SER A 1 412 ? -18.467 -4.651 21.065 1.00 87.69 412 SER A N 1
ATOM 3156 C CA . SER A 1 412 ? -17.598 -3.595 21.608 1.00 87.69 412 SER A CA 1
ATOM 3157 C C . SER A 1 412 ? -16.122 -3.990 21.698 1.00 87.69 412 SER A C 1
ATOM 3159 O O . SER A 1 412 ? -15.257 -3.124 21.672 1.00 87.69 412 SER A O 1
ATOM 3161 N N . ASN A 1 413 ? -15.817 -5.285 21.773 1.00 90.19 413 ASN A N 1
ATOM 3162 C CA . ASN A 1 413 ? -14.451 -5.805 21.752 1.00 90.19 413 ASN A CA 1
ATOM 3163 C C . ASN A 1 413 ? -13.832 -5.847 20.342 1.00 90.19 413 ASN A C 1
ATOM 3165 O O . ASN A 1 413 ? -12.620 -6.027 20.231 1.00 90.19 413 ASN A O 1
ATOM 3169 N N . MET A 1 414 ? -14.635 -5.696 19.283 1.00 94.44 414 MET A N 1
ATOM 3170 C CA . MET A 1 414 ? -14.186 -5.783 17.889 1.00 94.44 414 MET A CA 1
ATOM 3171 C C . MET A 1 414 ? -13.688 -4.455 17.331 1.00 94.44 414 MET A C 1
ATOM 3173 O O . MET A 1 414 ? -12.983 -4.462 16.323 1.00 94.44 414 MET A O 1
ATOM 3177 N N . TYR A 1 415 ? -14.020 -3.322 17.956 1.00 96.00 415 TYR A N 1
ATOM 3178 C CA . TYR A 1 415 ? -13.511 -2.030 17.515 1.00 96.00 415 TYR A CA 1
ATOM 3179 C C . TYR A 1 415 ? -13.054 -1.132 18.659 1.00 96.00 415 TYR A C 1
ATOM 3181 O O . TYR A 1 415 ? -13.509 -1.242 19.794 1.00 96.00 415 TYR A O 1
ATOM 3189 N N . THR A 1 416 ? -12.126 -0.230 18.363 1.00 95.81 416 THR A N 1
ATOM 3190 C CA . THR A 1 416 ? -11.603 0.740 19.324 1.00 95.81 416 THR A CA 1
ATOM 3191 C C . THR A 1 416 ? -11.394 2.076 18.634 1.00 95.81 416 THR A C 1
ATOM 3193 O O . THR A 1 416 ? -10.790 2.142 17.564 1.00 95.81 416 THR A O 1
ATOM 3196 N N . VAL A 1 417 ? -11.896 3.142 19.255 1.00 95.69 417 VAL A N 1
ATOM 3197 C CA . VAL A 1 417 ? -11.571 4.516 18.868 1.00 95.69 417 VAL A CA 1
ATOM 3198 C C . VAL A 1 417 ? -10.424 4.988 19.751 1.00 95.69 417 VAL A C 1
ATOM 3200 O O . VAL A 1 417 ? -10.510 4.866 20.972 1.00 95.69 417 VAL A O 1
ATOM 3203 N N . PHE A 1 418 ? -9.354 5.504 19.153 1.00 94.75 418 PHE A N 1
ATOM 3204 C CA . PHE A 1 418 ? -8.151 5.911 19.878 1.00 94.75 418 PHE A CA 1
ATOM 3205 C C . PHE A 1 418 ? -7.629 7.261 19.385 1.00 94.75 418 PHE A C 1
ATOM 3207 O O . PHE A 1 418 ? -7.830 7.634 18.232 1.00 94.75 418 PHE A O 1
ATOM 3214 N N . SER A 1 419 ? -6.922 7.987 20.247 1.00 91.38 419 SER A N 1
ATOM 3215 C CA . SER A 1 419 ? -6.197 9.210 19.861 1.00 91.38 419 SER A CA 1
ATOM 3216 C C . SER A 1 419 ? -4.697 9.100 20.098 1.00 91.38 419 SER A C 1
ATOM 3218 O O . SER A 1 419 ? -3.927 9.673 19.332 1.00 91.38 419 SER A O 1
ATOM 3220 N N . ASP A 1 420 ? -4.290 8.331 21.111 1.00 92.19 420 ASP A N 1
ATOM 3221 C CA . ASP A 1 420 ? -2.894 8.008 21.398 1.00 92.19 420 ASP A CA 1
ATOM 3222 C C . ASP A 1 420 ? -2.581 6.569 20.942 1.00 92.19 420 ASP A C 1
ATOM 3224 O O . ASP A 1 420 ? -3.120 5.620 21.528 1.00 92.19 420 ASP A O 1
ATOM 3228 N N . PRO A 1 421 ? -1.723 6.377 19.919 1.00 93.56 421 PRO A N 1
ATOM 3229 C CA . PRO A 1 421 ? -1.327 5.053 19.440 1.00 93.56 421 PRO A CA 1
ATOM 3230 C C . PRO A 1 421 ? -0.709 4.166 20.526 1.00 93.56 421 PRO A C 1
ATOM 3232 O O . PRO A 1 421 ? -0.846 2.945 20.461 1.00 93.56 421 PRO A O 1
ATOM 3235 N N . ALA A 1 422 ? -0.081 4.750 21.556 1.00 90.88 422 ALA A N 1
ATOM 3236 C CA . ALA A 1 422 ? 0.566 3.978 22.613 1.00 90.88 422 ALA A CA 1
ATOM 3237 C C . ALA A 1 422 ? -0.429 3.108 23.407 1.00 90.88 422 ALA A C 1
ATOM 3239 O O . ALA A 1 422 ? -0.069 2.052 23.931 1.00 90.88 422 ALA A O 1
ATOM 3240 N N . THR A 1 423 ? -1.705 3.505 23.439 1.00 92.69 423 THR A N 1
ATOM 3241 C CA . THR A 1 423 ? -2.784 2.748 24.096 1.00 92.69 423 THR A CA 1
ATOM 3242 C C . THR A 1 423 ? -3.056 1.387 23.451 1.00 92.69 423 THR A C 1
ATOM 3244 O O . THR A 1 423 ? -3.671 0.528 24.079 1.00 92.69 423 THR A O 1
ATOM 3247 N N . LEU A 1 424 ? -2.578 1.166 22.222 1.00 93.38 424 LEU A N 1
ATOM 3248 C CA . LEU A 1 424 ? -2.831 -0.043 21.442 1.00 93.38 424 LEU A CA 1
ATOM 3249 C C . LEU A 1 424 ? -1.725 -1.102 21.561 1.00 93.38 424 LEU A C 1
ATOM 3251 O O . LEU A 1 424 ? -1.920 -2.217 21.083 1.00 93.38 424 LEU A O 1
ATOM 3255 N N . HIS A 1 425 ? -0.592 -0.816 22.216 1.00 87.56 425 HIS A N 1
ATOM 3256 C CA . HIS A 1 425 ? 0.506 -1.791 22.343 1.00 87.56 425 HIS A CA 1
ATOM 3257 C C . HIS A 1 425 ? 0.068 -3.104 23.007 1.00 87.56 425 HIS A C 1
ATOM 3259 O O . HIS A 1 425 ? 0.529 -4.181 22.621 1.00 87.56 425 HIS A O 1
ATOM 3265 N N . SER A 1 426 ? -0.852 -3.041 23.974 1.00 87.00 426 SER A N 1
ATOM 3266 C CA . SER A 1 426 ? -1.372 -4.224 24.669 1.00 87.00 426 SER A CA 1
ATOM 3267 C C . SER A 1 426 ? -2.145 -5.173 23.748 1.00 87.00 426 SER A C 1
ATOM 3269 O O . SER A 1 426 ? -2.141 -6.380 23.998 1.00 87.00 426 SER A O 1
ATOM 3271 N N . LEU A 1 427 ? -2.729 -4.669 22.652 1.00 86.75 427 LEU A N 1
ATOM 3272 C CA . LEU A 1 427 ? -3.469 -5.488 21.687 1.00 86.75 427 LEU A CA 1
ATOM 3273 C C . LEU A 1 427 ? -2.580 -6.517 20.989 1.00 86.75 427 LEU A C 1
ATOM 3275 O O . LEU A 1 427 ? -3.080 -7.541 20.549 1.00 86.75 427 LEU A O 1
ATOM 3279 N N . SER A 1 428 ? -1.262 -6.302 20.930 1.00 80.81 428 SER A N 1
ATOM 3280 C CA . SER A 1 428 ? -0.331 -7.291 20.366 1.00 80.81 428 SER A CA 1
ATOM 3281 C C . SER A 1 428 ? -0.434 -8.663 21.040 1.00 80.81 428 SER A C 1
ATOM 3283 O O . SER A 1 428 ? -0.234 -9.682 20.387 1.00 80.81 428 SER A O 1
ATOM 3285 N N . SER A 1 429 ? -0.810 -8.711 22.324 1.00 82.25 429 SER A N 1
ATOM 3286 C CA . SER A 1 429 ? -1.044 -9.968 23.042 1.00 82.25 429 SER A CA 1
ATOM 3287 C C . SER A 1 429 ? -2.254 -10.759 22.528 1.00 82.25 429 SER A C 1
ATOM 3289 O O . SER A 1 429 ? -2.262 -11.977 22.669 1.00 82.25 429 SER A O 1
ATOM 3291 N N . GLU A 1 430 ? -3.227 -10.102 21.885 1.00 84.44 430 GLU A N 1
ATOM 3292 C CA . GLU A 1 430 ? -4.402 -10.743 21.270 1.00 84.44 430 GLU A CA 1
ATOM 3293 C C . GLU A 1 430 ? -4.063 -11.427 19.932 1.00 84.44 430 GLU A C 1
ATOM 3295 O O . GLU A 1 430 ? -4.846 -12.241 19.446 1.00 84.44 430 GLU A O 1
ATOM 3300 N N . PHE A 1 431 ? -2.919 -11.091 19.319 1.00 81.56 431 PHE A N 1
ATOM 3301 C CA . PHE A 1 431 ? -2.582 -11.478 17.941 1.00 81.56 431 PHE A CA 1
ATOM 3302 C C . PHE A 1 431 ? -1.288 -12.282 17.810 1.00 81.56 431 PHE A C 1
ATOM 3304 O O . PHE A 1 431 ? -0.818 -12.506 16.693 1.00 81.56 431 PHE A O 1
ATOM 3311 N N . LYS A 1 432 ? -0.694 -12.715 18.925 1.00 68.56 432 LYS A N 1
ATOM 3312 C CA . LYS A 1 432 ? 0.402 -13.683 18.867 1.00 68.56 432 LYS A CA 1
ATOM 3313 C C . LYS A 1 432 ? -0.160 -15.001 18.348 1.00 68.56 432 LYS A C 1
ATOM 3315 O O . LYS A 1 432 ? -1.193 -15.455 18.834 1.00 68.56 432 LYS A O 1
ATOM 3320 N N . ASN A 1 433 ? 0.494 -15.577 17.342 1.00 53.91 433 ASN A N 1
ATOM 3321 C CA . ASN A 1 433 ? 0.157 -16.922 16.891 1.00 53.91 433 ASN A CA 1
ATOM 3322 C C . ASN A 1 433 ? 0.291 -17.859 18.102 1.00 53.91 433 ASN A C 1
ATOM 3324 O O . ASN A 1 433 ? 1.319 -17.837 18.778 1.00 53.91 433 ASN A O 1
ATOM 3328 N N . GLU A 1 434 ? -0.763 -18.610 18.417 1.00 44.78 434 GLU A N 1
ATOM 3329 C CA . GLU A 1 434 ? -0.614 -19.789 19.269 1.00 44.78 434 GLU A CA 1
ATOM 3330 C C . GLU A 1 434 ? 0.229 -20.786 18.460 1.00 44.78 434 GLU A C 1
ATOM 3332 O O . GLU A 1 434 ? -0.158 -21.126 17.339 1.00 44.78 434 GLU A O 1
ATOM 3337 N N . ASP A 1 435 ? 1.414 -21.125 18.979 1.00 36.19 435 ASP A N 1
ATOM 3338 C CA . ASP A 1 435 ? 2.388 -22.041 18.360 1.00 36.19 435 ASP A CA 1
ATOM 3339 C C . ASP A 1 435 ? 1.809 -23.436 18.063 1.00 36.19 435 ASP A C 1
ATOM 3341 O O . ASP A 1 435 ? 1.071 -23.979 18.925 1.00 36.19 435 ASP A O 1
#

Secondary structure (DSSP, 8-state):
--------------------------PEEEEEEEE--EEEEESS--S------------------------------PPPPEEEEEEEEEEEEEE--S-HHHHHHHHHHHHHS--SS----HHHHHHHHHHHHHTTPEEP---S-EEEEEEEEEETT---TT----HHHHHHHHTT---EE-PPB-TTSEEEEEEEEEHHHHHHHHHHHTTSSSEEEEEEEEEEEE-SSTTTT-EEEEEEE---SSEEEEEE--BTTTB---GGG-HHHHHHHHHH-S-PPBPTTHHHHHHHHHHHH--EEEEEEEEEGGGHHHHHHHHHHTTPPPEEEEEE-TT--S-HHHHHHHHHHHHHHHSTTEEEEEEEESSSSHHHHHHHHHHH-TTTEEEEEEEPGGG-HHHHHHHHHHTTTS-TTTEEEES-GGGGGGGGGGSSPP-